Protein AF-A0A382HUQ3-F1 (afdb_monomer)

InterPro domains:
  IPR059177 GH29D-like, beta-sandwich domain [PF13290] (344-407)

Secondary structure (DSSP, 8-state):
-B--SSS-EE-TT-EEES-TT-TTSEEPPS-EEPTT-B--EEEBS--B--------PPPP--TTEEEEEESS-GGGEEE-TT-BEEEEE-TTS-EEE---GGGPPEEEE-TTT--EEEEEESSS--EEEEEEEEEEEEEEEEEE-TT--SS-B-SEE-SS--TTPBPGGGBSS-TTTSTTSSTT-EEEETTEE--TTTPBPPSS-EEEEEEEEEEEEEEEESBSTT-TT-B-EEEEEEEEEESS---HHHHHHHHHHHHHHTTTTT--EEESSB--SSSEEEEEE-TTS-EEEEEEE----TT-EEE--TTSSS-EEESS--TTS---SPPBS-B--PPEESS-SEEESS-EEE-EE-SSTTPEEEEESSSPPP-TTSEEP-S-EEE-S-EEEEEEEE-TTSB----EEEEEEES---SS-EEEEE--THHHH-TTTSTT-TT--SGGG----EEEEE-

pLDDT: mean 90.26, std 7.66, range [57.12, 98.81]

Radius of gyration: 26.49 Å; Cα contacts (8 Å, |Δi|>4): 1171; chains: 1; bounding box: 60×66×62 Å

Sequence (459 aa):
MHNRTDAPVNLDGFGLSDDPAEPFKWRLPNVAMAPDEHLLVFASGKDRHMLRKPSTTPPPSIPGLRLWLDAADRDSLTVDAEGRVSRWQSATGVTAAQTDTARQPLRASDPLSGLPVLRFDGLDDWLSFQLLNDVRTVFVVAREGANATRSFRAVLGEAGTADFTRGGDRILYYHPHSGFAGEDSVVRINGSPVNPTAARWPGSLCLVTSVAARRLQASLIGSDRFVPDRNWHGDVAEVLVYNRRLSDAEIDSVEAWLKAKWVLPAAALHANFKLGDGDNSMTLTEPLGQRISTLSLPPCPPDATIGVPPDAPGQALFARPTPGAANVAKPHNGWAGEPRLAKPSGVYGRPVDLQITPPDSLSEVRYTLDGSVPGPEARRYTGPLRLAKPTVVRVRAFRDSHLPGPVVTASYLIGDPGHFPVVSISTAPGNLFDSDLGIYTADNTGREWERPAYFEGFE

Mean predicted aligned error: 10.33 Å

Nearest PDB structures (foldseek):
  3pe9-assembly4_D  TM=6.005E-01  e=7.554E-02  Acetivibrio thermocellus
  8ayr-assembly2_B  TM=3.306E-01  e=1.257E-03  Akkermansia muciniphila
  7wmp-assembly1_B  TM=4.514E-01  e=1.844E-01  Helicobacter phage KHP30
  9flx-assembly1_B  TM=2.160E-01  e=2.379E-02  Aureispira sp. CCB-QB1
  9fly-assembly1_A  TM=1.846E-01  e=2.033E-02  Aureispira sp. CCB-QB1

Foldseek 3Di:
DWAQDQAKDWQALKAKDLDPVCRRLDGAHGDIAHHGFDADEAQDQPFARDAAEADPDDADDDPFWDFKFAQLPVVQFDADPQQFTQWGATPNRKIWGDDDSVQTWGWDAQLRHRGIWTFGALFRHKTWIDKDFQWFKKKWFWAAAPLQAQDKAAQWEDQPAQQGIAHGPQARHDPPGHQQQDPPKFWDKLNHTDRRGPDGGHNATIMIIIGGPGTDMTTMGQGYNSDGSHGGGTITGIMITGSDGDDPVSVVSNSVNVCSRVVPPRRGHYRSHHDDQAQTWIWMADSVRHTDDIDTDGHDPPQKDWDDAPPDPDIFIANHDDRRHHPPGQGAPEEFEDKDWPDAAAEEQAKDFIDIHGPDPQKWKFKDFQLEADDPPGHTDDGTDTGGAWTKIWMWIDHPRHHIYDIDIGTYHYRDPDPDKDKDKGHHVCCAPPPPLHPPDDPQDDPSNDGDIDIDIYD

Solvent-accessible surface area (backbone atoms only — not comparable to full-atom values): 24549 Å² total; per-residue (Å²): 91,71,36,90,45,95,51,70,45,70,35,52,60,19,12,41,22,61,44,88,91,41,48,57,72,29,66,44,50,83,44,77,36,46,49,70,32,52,47,65,70,39,58,67,47,69,59,33,71,54,72,56,69,54,48,85,74,79,78,77,95,64,92,52,67,60,43,37,40,47,38,64,47,65,86,32,48,44,63,51,96,88,31,36,36,38,33,44,41,21,88,66,73,49,48,31,36,32,87,54,78,92,25,28,28,32,61,45,62,39,63,80,57,65,42,36,23,38,34,24,82,23,64,64,19,37,29,40,37,76,78,39,73,42,38,16,25,38,39,38,31,34,22,40,36,90,70,44,63,50,53,41,21,7,63,51,13,17,73,89,54,52,44,47,25,20,18,54,80,46,16,49,21,23,70,86,64,12,51,49,47,50,93,75,29,47,36,23,53,70,80,44,79,52,57,34,68,72,39,57,61,49,67,51,65,38,40,41,38,41,30,33,70,57,71,37,63,39,28,28,35,19,21,33,42,80,42,85,64,11,19,23,25,26,37,43,32,33,39,38,32,21,53,43,77,70,51,71,71,57,47,52,50,50,50,52,46,52,28,37,38,60,25,49,67,76,45,58,31,21,35,61,46,63,79,74,94,48,76,36,50,39,34,39,19,43,66,91,68,50,75,76,46,71,49,78,40,62,76,66,64,88,80,47,36,80,46,53,41,85,92,48,94,58,76,34,36,27,77,61,83,48,71,54,53,77,48,78,68,75,67,18,86,50,60,28,49,58,51,42,63,76,57,80,59,46,81,30,82,55,66,44,74,43,43,72,44,54,59,48,96,77,39,49,40,22,32,32,65,69,33,38,80,48,52,96,85,34,52,70,66,86,67,65,45,77,39,72,47,66,38,38,42,24,36,24,18,38,29,88,63,30,41,65,23,56,76,47,73,38,49,37,41,37,45,82,81,82,92,62,73,44,76,49,77,42,33,40,51,53,63,48,72,30,84,83,67,9,73,82,36,93,80,77,58,69,81,65,55,68,69,83,66,49,78,48,78,46,124

Structure (mmCIF, N/CA/C/O backbone):
data_AF-A0A382HUQ3-F1
#
_entry.id   AF-A0A382HUQ3-F1
#
loop_
_atom_site.group_PDB
_atom_site.id
_atom_site.type_symbol
_atom_site.label_atom_id
_atom_site.label_alt_id
_atom_site.label_comp_id
_atom_site.label_asym_id
_atom_site.label_entity_id
_atom_site.label_seq_id
_atom_site.pdbx_PDB_ins_code
_atom_site.Cartn_x
_atom_site.Cartn_y
_atom_site.Cartn_z
_atom_site.occupancy
_atom_site.B_iso_or_equiv
_atom_site.auth_seq_id
_atom_site.auth_comp_id
_atom_site.auth_asym_id
_atom_site.auth_atom_id
_atom_site.pdbx_PDB_model_num
ATOM 1 N N . MET A 1 1 ? -3.746 16.079 -9.591 1.00 87.06 1 MET A N 1
ATOM 2 C CA . MET A 1 1 ? -3.905 17.532 -9.831 1.00 87.06 1 MET A CA 1
ATOM 3 C C . MET A 1 1 ? -3.297 18.285 -8.658 1.00 87.06 1 MET A C 1
ATOM 5 O O . MET A 1 1 ? -3.317 17.741 -7.563 1.00 87.06 1 MET A O 1
ATOM 9 N N . HIS A 1 2 ? -2.743 19.477 -8.876 1.00 89.44 2 HIS A N 1
ATOM 10 C CA . HIS A 1 2 ? -2.070 20.279 -7.846 1.00 89.44 2 HIS A CA 1
ATOM 11 C C . HIS A 1 2 ? -2.480 21.747 -8.006 1.00 89.44 2 HIS A C 1
ATOM 13 O O . HIS A 1 2 ? -2.392 22.274 -9.118 1.00 89.44 2 HIS A O 1
ATOM 19 N N . ASN A 1 3 ? -2.933 22.388 -6.928 1.00 91.56 3 ASN A N 1
ATOM 20 C CA . ASN A 1 3 ? -3.183 23.826 -6.913 1.00 91.56 3 ASN A CA 1
ATOM 21 C C . ASN A 1 3 ? -1.875 24.577 -6.620 1.00 91.56 3 ASN A C 1
ATOM 23 O O . ASN A 1 3 ? -1.476 24.677 -5.471 1.00 91.56 3 ASN A O 1
ATOM 27 N N . ARG A 1 4 ? -1.223 25.116 -7.656 1.00 87.44 4 ARG A N 1
ATOM 28 C CA . ARG A 1 4 ? 0.049 25.863 -7.534 1.00 87.44 4 ARG A CA 1
ATOM 29 C C . ARG A 1 4 ? -0.127 27.346 -7.185 1.00 87.44 4 ARG A C 1
ATOM 31 O O . ARG A 1 4 ? 0.840 28.099 -7.263 1.00 87.44 4 ARG A O 1
ATOM 38 N N . THR A 1 5 ? -1.356 27.790 -6.942 1.00 89.06 5 THR A N 1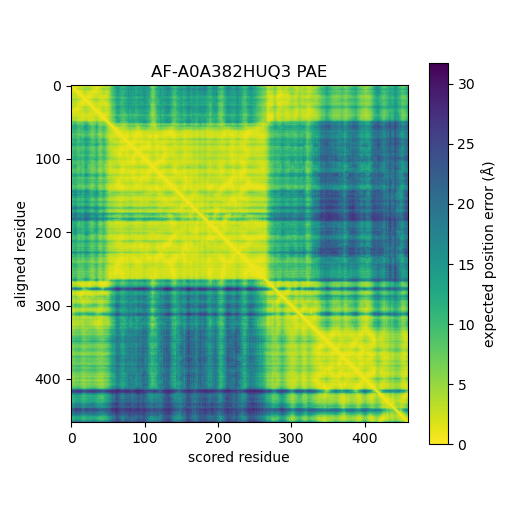
ATOM 39 C CA . THR A 1 5 ? -1.639 29.189 -6.604 1.00 89.06 5 THR A CA 1
ATOM 40 C C . THR A 1 5 ? -1.575 29.390 -5.094 1.00 89.06 5 THR A C 1
ATOM 42 O O . THR A 1 5 ? -1.699 28.438 -4.328 1.00 89.06 5 THR A O 1
ATOM 45 N N . ASP A 1 6 ? -1.415 30.637 -4.667 1.00 92.56 6 ASP A N 1
ATOM 46 C CA . ASP A 1 6 ? -1.466 31.058 -3.264 1.00 92.56 6 ASP A CA 1
ATOM 47 C C . ASP A 1 6 ? -2.905 31.240 -2.743 1.00 92.56 6 ASP A C 1
ATOM 49 O O . ASP A 1 6 ? -3.111 31.603 -1.583 1.00 92.56 6 ASP A O 1
ATOM 53 N N . ALA A 1 7 ? -3.911 30.945 -3.576 1.00 94.50 7 ALA A N 1
ATOM 54 C CA . ALA A 1 7 ? -5.326 31.062 -3.253 1.00 94.50 7 ALA A CA 1
ATOM 55 C C . ALA A 1 7 ? -6.075 29.722 -3.413 1.00 94.50 7 ALA A C 1
ATOM 57 O O . ALA A 1 7 ? -5.675 28.851 -4.188 1.00 94.50 7 ALA A O 1
ATOM 58 N N . PRO A 1 8 ? -7.193 29.515 -2.695 1.00 93.06 8 PRO A N 1
ATOM 59 C CA . PRO A 1 8 ? -8.055 28.369 -2.947 1.00 93.06 8 PRO A CA 1
ATOM 60 C C . PRO A 1 8 ? -8.665 28.401 -4.357 1.00 93.06 8 PRO A C 1
ATOM 62 O O . PRO A 1 8 ? -9.152 29.441 -4.800 1.00 93.06 8 PRO A O 1
ATOM 65 N N . VAL A 1 9 ? -8.717 27.250 -5.031 1.00 92.75 9 VAL A N 1
ATOM 66 C CA . VAL A 1 9 ? -9.351 27.081 -6.350 1.00 92.75 9 VAL A CA 1
ATOM 67 C C . VAL A 1 9 ? -10.532 26.122 -6.230 1.00 92.75 9 VAL A C 1
ATOM 69 O O . VAL A 1 9 ? -10.380 25.011 -5.724 1.00 92.75 9 VAL A O 1
ATOM 72 N N . ASN A 1 10 ? -11.711 26.532 -6.705 1.00 92.25 10 ASN A N 1
ATOM 73 C CA . ASN A 1 10 ? -12.862 25.637 -6.834 1.00 92.25 10 ASN A CA 1
ATOM 74 C C . ASN A 1 10 ? -12.861 24.980 -8.219 1.00 92.25 10 ASN A C 1
ATOM 76 O O . ASN A 1 10 ? -12.815 25.680 -9.227 1.00 92.25 10 ASN A O 1
ATOM 80 N N . LEU A 1 11 ? -12.930 23.650 -8.255 1.00 92.19 11 LEU A N 1
ATOM 81 C CA . LEU A 1 11 ? -12.940 22.858 -9.484 1.00 92.19 11 LEU A CA 1
ATOM 82 C C . LEU A 1 11 ? -14.336 22.644 -10.086 1.00 92.19 11 LEU A C 1
ATOM 84 O O . LEU A 1 11 ? -14.462 21.906 -11.064 1.00 92.19 11 LEU A O 1
ATOM 88 N N . ASP A 1 12 ? -15.383 23.254 -9.526 1.00 90.94 12 ASP A N 1
ATOM 89 C CA . ASP A 1 12 ? -16.736 23.135 -10.069 1.00 90.94 12 ASP A CA 1
ATOM 90 C C . ASP A 1 12 ? -16.787 23.519 -11.558 1.00 90.94 12 ASP A C 1
ATOM 92 O O . ASP A 1 12 ? -16.311 24.575 -11.978 1.00 90.94 12 ASP A O 1
ATOM 96 N N . GLY A 1 13 ? -17.337 22.620 -12.375 1.00 87.00 13 GLY A N 1
ATOM 97 C CA . GLY A 1 13 ? -17.455 22.793 -13.823 1.00 87.00 13 GLY A CA 1
ATOM 98 C C . GLY A 1 13 ? -16.182 22.537 -14.641 1.00 87.00 13 GLY A C 1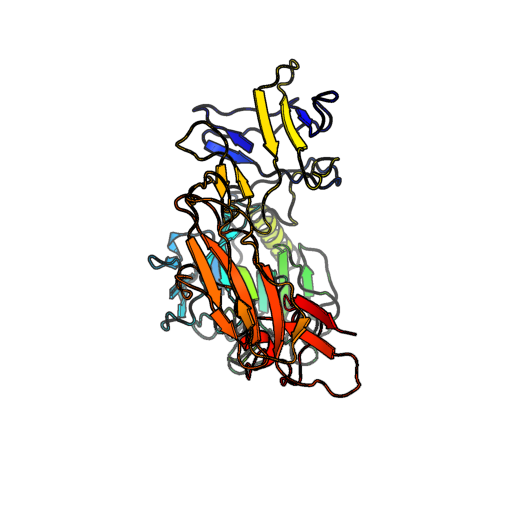
ATOM 99 O O . GLY A 1 13 ? -16.279 22.531 -15.872 1.00 87.00 13 GLY A O 1
ATOM 100 N N . PHE A 1 14 ? -15.024 22.287 -14.016 1.00 95.25 14 PHE A N 1
ATOM 101 C CA . PHE A 1 14 ? -13.795 21.929 -14.734 1.00 95.25 14 PHE A CA 1
ATOM 102 C C . PHE A 1 14 ? -13.961 20.575 -15.444 1.00 95.25 14 PHE A C 1
ATOM 104 O O . PHE A 1 14 ? -14.666 19.681 -14.969 1.00 95.25 14 PHE A O 1
ATOM 111 N N . GLY A 1 15 ? -13.299 20.411 -16.588 1.00 95.12 15 GLY A N 1
ATOM 112 C CA . GLY A 1 15 ? -13.282 19.184 -17.384 1.00 95.12 15 GLY A CA 1
ATOM 113 C C . GLY A 1 15 ? -11.925 18.489 -17.347 1.00 95.12 15 GLY A C 1
ATOM 114 O O . GLY A 1 15 ? -10.893 19.141 -17.481 1.00 95.12 15 GLY A O 1
ATOM 115 N N . LEU A 1 16 ? -11.926 17.166 -17.202 1.00 95.44 16 LEU A N 1
ATOM 116 C CA . LEU A 1 16 ? -10.771 16.296 -17.395 1.00 95.44 16 LEU A CA 1
ATOM 117 C C . LEU A 1 16 ? -11.047 15.374 -18.586 1.00 95.44 16 LEU A C 1
ATOM 119 O O . LEU A 1 16 ? -12.115 14.762 -18.663 1.00 95.44 16 LEU A O 1
ATOM 123 N N . SER A 1 17 ? -10.093 15.267 -19.507 1.00 94.25 17 SER A N 1
ATOM 124 C CA . SER A 1 17 ? -10.243 14.418 -20.689 1.00 94.25 17 SER A CA 1
ATOM 125 C C . SER A 1 17 ? -8.913 13.874 -21.189 1.00 94.25 17 SER A C 1
ATOM 127 O O . SER A 1 17 ? -7.889 14.556 -21.131 1.00 94.25 17 SER A O 1
ATOM 129 N N . ASP A 1 18 ? -8.952 12.652 -21.704 1.00 92.56 18 ASP A N 1
ATOM 130 C CA . ASP A 1 18 ? -7.899 12.038 -22.507 1.00 92.56 18 ASP A CA 1
ATOM 131 C C . ASP A 1 18 ? -8.040 12.334 -24.013 1.00 92.56 18 ASP A C 1
ATOM 133 O O . ASP A 1 18 ? -7.089 12.117 -24.768 1.00 92.56 18 ASP A O 1
ATOM 137 N N . ASP A 1 19 ? -9.180 12.889 -24.437 1.00 91.00 19 ASP A N 1
ATOM 138 C CA . ASP A 1 19 ? -9.499 13.251 -25.818 1.00 91.00 19 ASP A CA 1
ATOM 139 C C . ASP A 1 19 ? -9.614 14.784 -25.980 1.00 91.00 19 ASP A C 1
ATOM 141 O O . ASP A 1 19 ? -10.522 15.408 -25.412 1.00 91.00 19 ASP A O 1
ATOM 145 N N . PRO A 1 20 ? -8.735 15.432 -26.770 1.00 86.00 20 PRO A N 1
ATOM 146 C CA . PRO A 1 20 ? -8.796 16.874 -26.994 1.00 86.00 20 PRO A CA 1
ATOM 147 C C . PRO A 1 20 ? -10.067 17.340 -27.728 1.00 86.00 20 PRO A C 1
ATOM 149 O O . PRO A 1 20 ? -10.394 18.529 -27.635 1.00 86.00 20 PRO A O 1
ATOM 152 N N . ALA A 1 21 ? -10.771 16.460 -28.449 1.00 90.69 21 ALA A N 1
ATOM 153 C CA . ALA A 1 21 ? -12.049 16.770 -29.090 1.00 90.69 21 ALA A CA 1
ATOM 154 C C . ALA A 1 21 ? -13.215 16.820 -28.085 1.00 90.69 21 ALA A C 1
ATOM 156 O O . ALA A 1 21 ? -14.199 17.520 -28.322 1.00 90.69 21 ALA A O 1
ATOM 157 N N . GLU A 1 22 ? -13.077 16.157 -26.933 1.00 93.00 22 GLU A N 1
ATOM 158 C CA . GLU A 1 22 ? -14.077 16.109 -25.863 1.00 93.00 22 GLU A CA 1
ATOM 159 C C . GLU A 1 22 ? -13.523 16.714 -24.556 1.00 93.00 22 GLU A C 1
ATOM 161 O O . GLU A 1 22 ? -13.290 16.001 -23.581 1.00 93.00 22 GLU A O 1
ATOM 166 N N . PRO A 1 23 ? -13.309 18.041 -24.463 1.00 91.88 23 PRO A N 1
ATOM 167 C CA . PRO A 1 23 ? -12.587 18.664 -23.342 1.00 91.88 23 PRO A CA 1
ATOM 168 C C . PRO A 1 23 ? -13.262 18.534 -21.961 1.00 91.88 23 PRO A C 1
ATOM 170 O O . PRO A 1 23 ? -12.624 18.807 -20.944 1.00 91.88 23 PRO A O 1
ATOM 173 N N . PHE A 1 24 ? -14.532 18.113 -21.916 1.00 94.06 24 PHE A N 1
ATOM 174 C CA . PHE A 1 24 ? -15.326 17.896 -20.698 1.00 94.06 24 PHE A CA 1
ATOM 175 C C . PHE A 1 24 ? -15.819 16.448 -20.554 1.00 94.06 24 PHE A C 1
ATOM 177 O O . PHE A 1 24 ? -16.857 16.219 -19.930 1.00 94.06 24 PHE A O 1
ATOM 184 N N . LYS A 1 25 ? -15.100 15.476 -21.135 1.00 94.44 25 LYS A N 1
ATOM 185 C CA . LYS A 1 25 ? -15.445 14.042 -21.095 1.00 94.44 25 LYS A CA 1
ATOM 186 C C . LYS A 1 25 ? -15.769 13.540 -19.687 1.00 94.44 25 LYS A C 1
ATOM 188 O O . LYS A 1 25 ? -16.714 12.773 -19.500 1.00 94.44 25 LYS A O 1
ATOM 193 N N . TRP A 1 26 ? -15.037 14.034 -18.690 1.00 96.12 26 TRP A N 1
ATOM 194 C CA . TRP A 1 26 ? -15.389 13.894 -17.285 1.00 96.12 26 TRP A CA 1
ATOM 195 C C . TRP A 1 26 ? -15.378 15.257 -16.592 1.00 96.12 26 TRP A C 1
ATOM 197 O O . TRP A 1 26 ? -14.373 15.964 -16.626 1.00 96.12 26 TRP A O 1
ATOM 207 N N . ARG A 1 27 ? -16.491 15.646 -15.963 1.00 94.56 27 ARG A N 1
ATOM 208 C CA . ARG A 1 27 ? -16.572 16.896 -15.193 1.00 94.56 27 ARG A CA 1
ATOM 209 C C . ARG A 1 27 ? -16.187 16.645 -13.745 1.00 94.56 27 ARG A C 1
ATOM 211 O O . ARG A 1 27 ? -16.659 15.685 -13.144 1.00 94.56 27 ARG A O 1
ATOM 218 N N . LEU A 1 28 ? -15.345 17.513 -13.200 1.00 93.12 28 LEU A N 1
ATOM 219 C CA . LEU A 1 28 ? -14.962 17.457 -11.798 1.00 93.12 28 LEU A CA 1
ATOM 220 C C . LEU A 1 28 ? -16.141 17.886 -10.906 1.00 93.12 28 LEU A C 1
ATOM 222 O O . LEU A 1 28 ? -16.895 18.789 -11.278 1.00 93.12 28 LEU A O 1
ATOM 226 N N . PRO A 1 29 ? -16.313 17.254 -9.732 1.00 90.31 29 PRO A N 1
ATOM 227 C CA . PRO A 1 29 ? -17.294 17.696 -8.750 1.00 90.31 29 PRO A CA 1
ATOM 228 C C . PRO A 1 29 ? -16.869 19.022 -8.108 1.00 90.31 29 PRO A C 1
ATOM 230 O O . PRO A 1 29 ? -15.696 19.395 -8.141 1.00 90.31 29 PRO A O 1
ATOM 233 N N . ASN A 1 30 ? -17.818 19.694 -7.453 1.00 89.38 30 ASN A N 1
ATOM 234 C CA . ASN A 1 30 ? -17.561 20.895 -6.657 1.00 89.38 30 ASN A CA 1
ATOM 235 C C . ASN A 1 30 ? -16.617 20.573 -5.483 1.00 89.38 30 ASN A C 1
ATOM 237 O O . ASN A 1 30 ? -17.040 20.086 -4.430 1.00 89.38 30 ASN A O 1
ATOM 241 N N . VAL A 1 31 ? -15.323 20.803 -5.700 1.00 88.12 31 VAL A N 1
ATOM 242 C CA . VAL A 1 31 ? -14.238 20.552 -4.751 1.00 88.12 31 VAL A CA 1
ATOM 243 C C . VAL A 1 31 ? -13.348 21.783 -4.719 1.00 88.12 31 VAL A C 1
ATOM 245 O O . VAL A 1 31 ? -12.758 22.163 -5.729 1.00 88.12 31 VAL A O 1
ATOM 248 N N . ALA A 1 32 ? -13.215 22.373 -3.533 1.00 89.75 32 ALA A N 1
ATOM 249 C CA . ALA A 1 32 ? -12.228 23.407 -3.273 1.00 89.75 32 ALA A CA 1
ATOM 250 C C . ALA A 1 32 ? -10.879 22.773 -2.905 1.00 89.75 32 ALA A C 1
ATOM 252 O O . ALA A 1 32 ? -10.799 21.921 -2.008 1.00 89.75 32 ALA A O 1
ATOM 253 N N . MET A 1 33 ? -9.835 23.211 -3.602 1.00 90.50 33 MET A N 1
ATOM 254 C CA . MET A 1 33 ? -8.441 22.907 -3.311 1.00 90.50 33 MET A CA 1
ATOM 255 C C . MET A 1 33 ? -7.791 24.120 -2.651 1.00 90.50 33 MET A C 1
ATOM 257 O O . MET A 1 33 ? -7.785 25.200 -3.238 1.00 90.50 33 MET A O 1
ATOM 261 N N . ALA A 1 34 ? -7.239 23.959 -1.453 1.00 91.94 34 ALA A N 1
ATOM 262 C CA . ALA A 1 34 ? -6.406 24.966 -0.804 1.00 91.94 34 ALA A CA 1
ATOM 263 C C . ALA A 1 34 ? -5.105 25.213 -1.604 1.00 91.94 34 ALA A C 1
ATOM 265 O O . ALA A 1 34 ? -4.774 24.409 -2.485 1.00 91.94 34 ALA A O 1
ATOM 266 N N . PRO A 1 35 ? -4.373 26.310 -1.336 1.00 92.38 35 PRO A N 1
ATOM 267 C CA . PRO A 1 35 ? -3.020 26.506 -1.863 1.00 92.38 35 PRO A CA 1
ATOM 268 C C . PRO A 1 35 ? -2.138 25.278 -1.605 1.00 92.38 35 PRO A C 1
ATOM 270 O O . PRO A 1 35 ? -2.228 24.675 -0.534 1.00 92.38 35 PRO A O 1
ATOM 273 N N . ASP A 1 36 ? -1.346 24.879 -2.599 1.00 88.88 36 ASP A N 1
ATOM 274 C CA . ASP A 1 36 ? -0.459 23.702 -2.601 1.00 88.88 36 ASP A CA 1
ATOM 275 C C . ASP A 1 36 ? -1.149 22.332 -2.378 1.00 88.88 36 ASP A C 1
ATOM 277 O O . ASP A 1 36 ? -0.500 21.280 -2.284 1.00 88.88 36 ASP A O 1
ATOM 281 N N . GLU A 1 37 ? -2.487 22.288 -2.333 1.00 89.19 37 GLU A N 1
ATOM 282 C CA . GLU A 1 37 ? -3.227 21.038 -2.150 1.00 89.19 37 GLU A CA 1
ATOM 283 C C . GLU A 1 37 ? -3.121 20.148 -3.397 1.00 89.19 37 GLU A C 1
ATOM 285 O O . GLU A 1 37 ? -3.115 20.609 -4.544 1.00 89.19 37 GLU A O 1
ATOM 290 N N . HIS A 1 38 ? -3.072 18.835 -3.172 1.00 88.25 38 HIS A N 1
ATOM 291 C CA . HIS A 1 38 ? -3.062 17.821 -4.218 1.00 88.25 38 HIS A CA 1
ATOM 292 C C . HIS A 1 38 ? -4.384 17.045 -4.223 1.00 88.25 38 HIS A C 1
ATOM 294 O O . HIS A 1 38 ? -4.875 16.618 -3.184 1.00 88.25 38 HIS A O 1
ATOM 300 N N . LEU A 1 39 ? -4.938 16.811 -5.415 1.00 88.12 39 LEU A N 1
ATOM 301 C CA . LEU A 1 39 ? -6.142 16.006 -5.626 1.00 88.12 39 LEU A CA 1
ATOM 302 C C . LEU A 1 39 ? -5.822 14.783 -6.491 1.00 88.12 39 LEU A C 1
ATOM 304 O O . LEU A 1 39 ? -5.306 14.916 -7.609 1.00 88.12 39 LEU A O 1
ATOM 308 N N . LEU A 1 40 ? -6.152 13.592 -5.986 1.00 88.44 40 LEU A N 1
ATOM 309 C CA . LEU A 1 40 ? -5.998 12.324 -6.696 1.00 88.44 40 LEU A CA 1
ATOM 310 C C . LEU A 1 40 ? -7.279 11.969 -7.466 1.00 88.44 40 LEU A C 1
ATOM 312 O O . LEU A 1 40 ? -8.365 11.912 -6.891 1.00 88.44 40 LEU A O 1
ATOM 316 N N . VAL A 1 41 ? -7.135 11.691 -8.763 1.00 91.00 41 VAL A N 1
ATOM 317 C CA . VAL A 1 41 ? -8.216 11.235 -9.648 1.00 91.00 41 VAL A CA 1
ATOM 318 C C . VAL A 1 41 ? -7.740 9.990 -10.390 1.00 91.00 41 VAL A C 1
ATOM 320 O O . VAL A 1 41 ? -6.668 9.995 -10.991 1.00 91.00 41 VAL A O 1
ATOM 323 N N . PHE A 1 42 ? -8.535 8.924 -10.361 1.00 90.75 42 PHE A N 1
ATOM 324 C CA . PHE A 1 42 ? -8.238 7.672 -11.052 1.00 90.75 42 PHE A CA 1
ATOM 325 C C . PHE A 1 42 ? -8.922 7.620 -12.423 1.00 90.75 42 PHE A C 1
ATOM 327 O O . PHE A 1 42 ? -10.139 7.447 -12.503 1.00 90.75 42 PHE A O 1
ATOM 334 N N . ALA A 1 43 ? -8.157 7.660 -13.512 1.00 91.94 43 ALA A N 1
ATOM 335 C CA . ALA A 1 43 ? -8.665 7.376 -14.857 1.00 91.94 43 ALA A CA 1
ATOM 336 C C . ALA A 1 43 ? -8.891 5.864 -15.037 1.00 91.94 43 ALA A C 1
ATOM 338 O O . ALA A 1 43 ? -8.035 5.130 -15.523 1.00 91.94 43 ALA A O 1
ATOM 339 N N . SER A 1 44 ? -10.028 5.375 -14.540 1.00 91.00 44 SER A N 1
ATOM 340 C CA . SER A 1 44 ? -10.298 3.936 -14.378 1.00 91.00 44 SER A CA 1
ATOM 341 C C . SER A 1 44 ? -11.567 3.434 -15.066 1.00 91.00 44 SER A C 1
ATOM 343 O O . SER A 1 44 ? -11.817 2.227 -15.055 1.00 91.00 44 SER A O 1
ATOM 345 N N . GLY A 1 45 ? -12.381 4.330 -15.623 1.00 91.50 45 GLY A N 1
ATOM 346 C CA . GLY A 1 45 ? -13.673 3.996 -16.222 1.00 91.50 45 GLY A CA 1
ATOM 347 C C . GLY A 1 45 ? -14.825 3.778 -15.234 1.00 91.50 45 GLY A C 1
ATOM 348 O O . GLY A 1 45 ? -15.856 3.255 -15.637 1.00 91.50 45 GLY A O 1
ATOM 349 N N . LYS A 1 46 ? -14.670 4.106 -13.940 1.00 89.44 46 LYS A N 1
ATOM 350 C CA . LYS A 1 46 ? -15.683 3.804 -12.901 1.00 89.44 46 LYS A CA 1
ATOM 351 C C . LYS A 1 46 ? -16.691 4.926 -12.629 1.00 89.44 46 LYS A C 1
ATOM 353 O O . LYS A 1 46 ? -17.647 4.667 -11.908 1.00 89.44 46 LYS A O 1
ATOM 358 N N . ASP A 1 47 ? -16.439 6.135 -13.131 1.00 92.81 47 ASP A N 1
ATOM 359 C CA . ASP A 1 47 ? -17.309 7.317 -12.999 1.00 92.81 47 ASP A CA 1
ATOM 360 C C . ASP A 1 47 ? -17.793 7.617 -11.560 1.00 92.81 47 ASP A C 1
ATOM 362 O O . ASP A 1 47 ? -18.979 7.571 -11.236 1.00 92.81 47 ASP A O 1
ATOM 366 N N . ARG A 1 48 ? -16.852 7.891 -10.648 1.00 89.62 48 ARG A N 1
ATOM 367 C CA . ARG A 1 48 ? -17.140 8.226 -9.243 1.00 89.62 48 ARG A CA 1
ATOM 368 C C . ARG A 1 48 ? -16.786 9.676 -8.947 1.00 89.62 48 ARG A C 1
ATOM 370 O O . ARG A 1 48 ? -15.634 10.073 -9.096 1.00 89.62 48 ARG A O 1
ATOM 377 N N . HIS A 1 49 ? -17.769 10.408 -8.429 1.00 87.19 49 HIS A N 1
ATOM 378 C CA . HIS A 1 49 ? -17.687 11.844 -8.121 1.00 87.19 49 HIS A CA 1
ATOM 379 C C . HIS A 1 49 ? -17.613 12.154 -6.624 1.00 87.19 49 HIS A C 1
ATOM 381 O O . HIS A 1 49 ? -17.482 13.307 -6.229 1.00 87.19 49 HIS A O 1
ATOM 387 N N . MET A 1 50 ? -17.711 11.138 -5.763 1.00 80.06 50 MET A N 1
ATOM 388 C CA . MET A 1 50 ? -17.632 11.354 -4.321 1.00 80.06 50 MET A CA 1
ATOM 389 C C . MET A 1 50 ? -16.180 11.395 -3.857 1.00 80.06 50 MET A C 1
ATOM 391 O O . MET A 1 50 ? -15.470 10.391 -3.926 1.00 80.06 50 MET A O 1
ATOM 395 N N . LEU A 1 51 ? -15.788 12.542 -3.311 1.00 78.38 51 LEU A N 1
ATOM 396 C CA . LEU A 1 51 ? -14.577 12.711 -2.523 1.00 78.38 51 LEU A CA 1
ATOM 397 C C . LEU A 1 51 ? -14.979 12.921 -1.063 1.00 78.38 51 LEU A C 1
ATOM 399 O O . LEU A 1 51 ? -15.860 13.726 -0.762 1.00 78.38 51 LEU A O 1
ATOM 403 N N . ARG A 1 52 ? -14.328 12.209 -0.149 1.00 78.94 52 ARG A N 1
ATOM 404 C CA . ARG A 1 52 ? -14.427 12.473 1.289 1.00 78.94 52 ARG A CA 1
ATOM 405 C C . ARG A 1 52 ? -13.058 12.960 1.766 1.00 78.94 52 ARG A C 1
ATOM 407 O O . ARG A 1 52 ? -12.042 12.451 1.303 1.00 78.94 52 ARG A O 1
ATOM 414 N N . LYS A 1 53 ? -13.034 13.944 2.665 1.00 78.31 53 LYS A N 1
ATOM 415 C CA . LYS A 1 53 ? -11.809 14.405 3.338 1.00 78.31 53 LYS A CA 1
ATOM 416 C C . LYS A 1 53 ? -11.816 13.928 4.798 1.00 78.31 53 LYS A C 1
ATOM 418 O O . LYS A 1 53 ? -12.908 13.722 5.336 1.00 78.31 53 LYS A O 1
ATOM 423 N N . PRO A 1 54 ? -10.642 13.749 5.431 1.00 85.00 54 PRO A N 1
ATOM 424 C CA . PRO A 1 54 ? -10.553 13.443 6.856 1.00 85.00 54 PRO A CA 1
ATOM 425 C C . PRO A 1 54 ? -11.327 14.450 7.712 1.00 85.00 54 PRO A C 1
ATOM 427 O O . PRO A 1 54 ? -11.175 15.660 7.543 1.00 85.00 54 PRO A O 1
ATOM 430 N N . SER A 1 55 ? -12.145 13.957 8.641 1.00 87.50 55 SER A N 1
ATOM 431 C CA . SER A 1 55 ? -12.797 14.801 9.647 1.00 87.50 55 SER A CA 1
ATOM 432 C C . SER A 1 55 ? -11.863 15.103 10.822 1.00 87.50 55 SER A C 1
ATOM 434 O O . SER A 1 55 ? -11.105 14.237 11.254 1.00 87.50 55 SER A O 1
ATOM 436 N N . THR A 1 56 ? -11.975 16.310 11.383 1.00 83.56 56 THR A N 1
ATOM 437 C CA . THR A 1 56 ? -11.272 16.752 12.602 1.00 83.56 56 THR A CA 1
ATOM 438 C C . THR A 1 56 ? -12.136 16.663 13.864 1.00 83.56 56 THR A C 1
ATOM 440 O O . THR A 1 56 ? -11.746 17.161 14.919 1.00 83.56 56 THR A O 1
ATOM 443 N N . THR A 1 57 ? -13.324 16.051 13.784 1.00 87.50 57 THR A N 1
ATOM 444 C CA . THR A 1 57 ? -14.192 15.853 14.955 1.00 87.50 57 THR A CA 1
ATOM 445 C C . THR A 1 57 ? -13.443 15.076 16.050 1.00 87.50 57 THR A C 1
ATOM 447 O O . THR A 1 57 ? -12.821 14.055 15.742 1.00 87.50 57 THR A O 1
ATOM 450 N N . PRO A 1 58 ? -13.496 15.520 17.322 1.00 88.88 58 PRO A N 1
ATOM 451 C CA . PRO A 1 58 ? -12.848 14.804 18.416 1.00 88.88 58 PRO A CA 1
ATOM 452 C C . PRO A 1 58 ? -13.467 13.410 18.629 1.00 88.88 58 PRO A C 1
ATOM 454 O O . PRO A 1 58 ? -14.644 13.207 18.311 1.00 88.88 58 PRO A O 1
ATOM 457 N N . PRO A 1 59 ? -12.701 12.450 19.180 1.00 92.50 59 PRO A N 1
ATOM 458 C CA . PRO A 1 59 ? -13.205 11.115 19.489 1.00 92.50 59 PRO A CA 1
ATOM 459 C C . PRO A 1 59 ? -14.304 11.148 20.561 1.00 92.50 59 PRO A C 1
ATOM 461 O O . PRO A 1 59 ? -14.289 12.015 21.442 1.00 92.50 59 PRO A O 1
ATOM 464 N N . PRO A 1 60 ? -15.234 10.177 20.554 1.00 93.56 60 PRO A N 1
ATOM 465 C CA . PRO A 1 60 ? -16.201 10.027 21.633 1.00 93.56 60 PRO A CA 1
ATOM 466 C C . PRO A 1 60 ? -15.508 9.632 22.949 1.00 93.56 60 PRO A C 1
ATOM 468 O O . PRO A 1 60 ? -14.623 8.775 22.979 1.00 93.56 60 PRO A O 1
ATOM 471 N N . SER A 1 61 ? -15.941 10.227 24.065 1.00 94.81 61 SER A N 1
ATOM 472 C CA . SER A 1 61 ? -15.433 9.888 25.402 1.00 94.81 61 SER A CA 1
ATOM 473 C C . SER A 1 61 ? -16.191 8.691 25.972 1.00 94.81 61 SER A C 1
ATOM 475 O O . SER A 1 61 ? -17.330 8.814 26.422 1.00 94.81 61 SER A O 1
ATOM 477 N N . ILE A 1 62 ? -15.562 7.516 25.926 1.00 97.44 62 ILE A N 1
ATOM 478 C CA . ILE A 1 62 ? -16.162 6.243 26.335 1.00 97.44 62 ILE A CA 1
ATOM 479 C C . ILE A 1 62 ? -15.272 5.589 27.404 1.00 97.44 62 ILE A C 1
ATOM 481 O O . ILE A 1 62 ? -14.092 5.341 27.145 1.00 97.44 62 ILE A O 1
ATOM 485 N N . PRO A 1 63 ? -15.799 5.262 28.601 1.00 97.81 63 PRO A N 1
ATOM 486 C CA . PRO A 1 63 ? -15.014 4.616 29.651 1.00 97.81 63 PRO A CA 1
ATOM 487 C C . PRO A 1 63 ? -14.494 3.230 29.251 1.00 97.81 63 PRO A C 1
ATOM 489 O O . PRO A 1 63 ? -15.181 2.476 28.556 1.00 97.81 63 PRO A O 1
ATOM 492 N N . GLY A 1 64 ? -13.330 2.859 29.791 1.00 97.50 64 GLY A N 1
ATOM 493 C CA . GLY A 1 64 ? -12.736 1.526 29.635 1.00 97.50 64 GLY A CA 1
ATOM 494 C C . GLY A 1 64 ? -11.676 1.405 28.536 1.00 97.50 64 GLY A C 1
ATOM 495 O O . GLY A 1 64 ? -11.242 0.291 28.253 1.00 97.50 64 GLY A O 1
ATOM 496 N N . LEU A 1 65 ? -11.254 2.514 27.922 1.00 98.38 65 LEU A N 1
ATOM 497 C CA . LEU A 1 65 ? -10.159 2.538 26.948 1.00 98.38 65 LEU A CA 1
ATOM 498 C C . LEU A 1 65 ? -8.826 2.159 27.623 1.00 98.38 65 LEU A C 1
ATOM 500 O O . LEU A 1 65 ? -8.458 2.721 28.656 1.00 98.38 65 LEU A O 1
ATOM 504 N N . ARG A 1 66 ? -8.114 1.186 27.052 1.00 98.12 66 ARG A N 1
ATOM 505 C CA . ARG A 1 66 ? -6.833 0.654 27.551 1.00 98.12 66 ARG A CA 1
ATOM 506 C C . ARG A 1 66 ? -5.666 0.942 26.627 1.00 98.12 66 ARG A C 1
ATOM 508 O O . ARG A 1 66 ? -4.567 1.201 27.107 1.00 98.12 66 ARG A O 1
ATOM 515 N N . LEU A 1 67 ? -5.915 0.911 25.325 1.00 98.50 67 LEU A N 1
ATOM 516 C CA . LEU A 1 67 ? -4.936 1.218 24.295 1.00 98.50 67 LEU A CA 1
ATOM 517 C C . LEU A 1 67 ? -5.602 2.093 23.249 1.00 98.50 67 LEU A C 1
ATOM 519 O O . LEU A 1 67 ? -6.727 1.821 22.837 1.00 98.50 67 LEU A O 1
ATOM 523 N N . TRP A 1 68 ? -4.886 3.117 22.829 1.00 98.31 68 TRP A N 1
ATOM 524 C CA . TRP A 1 68 ? -5.221 3.961 21.698 1.00 98.31 68 TRP A CA 1
ATOM 525 C C . TRP A 1 68 ? -3.930 4.380 21.006 1.00 98.31 68 TRP A C 1
ATOM 527 O O . TRP A 1 68 ? -3.229 5.262 21.497 1.00 98.31 68 TRP A O 1
ATOM 537 N N . LEU A 1 69 ? -3.591 3.674 19.934 1.00 98.56 69 LEU A N 1
ATOM 538 C CA . LEU A 1 69 ? -2.436 3.933 19.084 1.00 98.56 69 LEU A CA 1
ATOM 539 C C . LEU A 1 69 ? -2.936 4.613 17.814 1.00 98.56 69 LEU A C 1
ATOM 541 O O . LEU A 1 69 ? -3.718 4.009 17.084 1.00 98.56 69 LEU A O 1
ATOM 545 N N . ASP A 1 70 ? -2.511 5.847 17.565 1.00 97.94 70 ASP A N 1
ATOM 546 C CA . ASP A 1 70 ? -2.942 6.657 16.425 1.00 97.94 70 ASP A CA 1
ATOM 547 C C . ASP A 1 70 ? -1.730 7.093 15.600 1.00 97.94 70 ASP A C 1
ATOM 549 O O . ASP A 1 70 ? -0.891 7.840 16.089 1.00 97.94 70 ASP A O 1
ATOM 553 N N . ALA A 1 71 ? -1.600 6.616 14.362 1.00 97.62 71 ALA A N 1
ATOM 554 C CA . ALA A 1 71 ? -0.462 6.971 13.519 1.00 97.62 71 ALA A CA 1
ATOM 555 C C . ALA A 1 71 ? -0.604 8.395 12.963 1.00 97.62 71 ALA A C 1
ATOM 557 O O . ALA A 1 71 ? 0.390 8.996 12.551 1.00 97.62 71 ALA A O 1
ATOM 558 N N . ALA A 1 72 ? -1.825 8.950 12.959 1.00 96.00 72 ALA A N 1
ATOM 559 C CA . ALA A 1 72 ? -2.071 10.314 12.514 1.00 96.00 72 ALA A CA 1
ATOM 560 C C . ALA A 1 72 ? -1.543 11.360 13.507 1.00 96.00 72 ALA A C 1
ATOM 562 O O . ALA A 1 72 ? -1.158 12.453 13.080 1.00 96.00 72 ALA A O 1
ATOM 563 N N . ASP A 1 73 ? -1.462 11.012 14.794 1.00 95.44 73 ASP A N 1
ATOM 564 C CA . ASP A 1 73 ? -0.760 11.799 15.802 1.00 95.44 73 ASP A CA 1
ATOM 565 C C . ASP A 1 73 ? 0.754 11.625 15.630 1.00 95.44 73 ASP A C 1
ATOM 567 O O . ASP A 1 73 ? 1.356 10.636 16.053 1.00 95.44 73 ASP A O 1
ATOM 571 N N . ARG A 1 74 ? 1.382 12.603 14.974 1.00 90.44 74 ARG A N 1
ATOM 572 C CA . ARG A 1 74 ? 2.817 12.570 14.663 1.00 90.44 74 ARG A CA 1
ATOM 573 C C . ARG A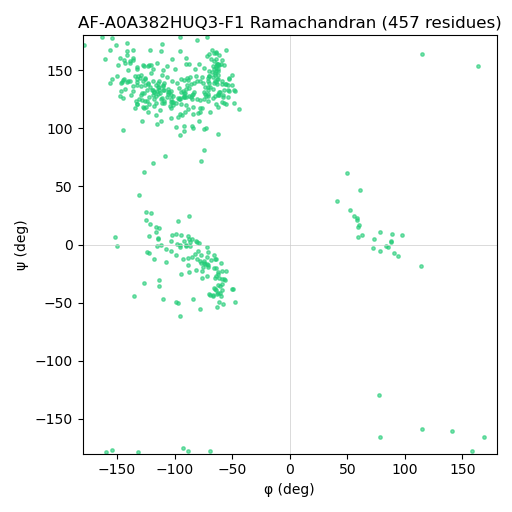 1 74 ? 3.690 12.611 15.912 1.00 90.44 74 ARG A C 1
ATOM 575 O O . ARG A 1 74 ? 4.783 12.052 15.870 1.00 90.44 74 ARG A O 1
ATOM 582 N N . ASP A 1 75 ? 3.212 13.232 16.985 1.00 93.44 75 ASP A N 1
ATOM 583 C CA . ASP A 1 75 ? 3.962 13.369 18.234 1.00 93.44 75 ASP A CA 1
ATOM 584 C C . ASP A 1 75 ? 3.955 12.056 19.033 1.00 93.44 75 ASP A C 1
ATOM 586 O O . ASP A 1 75 ? 4.797 11.841 19.907 1.00 93.44 75 ASP A O 1
ATOM 590 N N . SER A 1 76 ? 3.055 11.129 18.683 1.00 96.19 76 SER A N 1
ATOM 591 C CA . SER A 1 76 ? 3.019 9.783 19.254 1.00 96.19 76 SER A CA 1
ATOM 592 C C . SER A 1 76 ? 4.129 8.860 18.730 1.00 96.19 76 SER A C 1
ATOM 594 O O . SER A 1 76 ? 4.394 7.817 19.335 1.00 96.19 76 SER A O 1
ATOM 596 N N . LEU A 1 77 ? 4.790 9.207 17.618 1.00 97.75 77 LEU A N 1
ATOM 597 C CA . LEU A 1 77 ? 5.761 8.345 16.941 1.00 97.75 77 LEU A CA 1
ATOM 598 C C . LEU A 1 77 ? 7.201 8.807 17.180 1.00 97.75 77 LEU A C 1
ATOM 600 O O . LEU A 1 77 ? 7.550 9.958 16.940 1.00 97.75 77 LEU A O 1
ATOM 604 N N . THR A 1 78 ? 8.085 7.881 17.559 1.00 98.19 78 THR A N 1
ATOM 605 C CA . THR A 1 78 ? 9.541 8.109 17.495 1.00 98.19 78 THR A CA 1
ATOM 606 C C . THR A 1 78 ? 10.089 7.510 16.206 1.00 98.19 78 THR A C 1
ATOM 608 O O . THR A 1 78 ? 10.136 6.285 16.072 1.00 98.19 78 THR A O 1
ATOM 611 N N . VAL A 1 79 ? 10.499 8.375 15.275 1.00 97.50 79 VAL A N 1
ATOM 612 C CA . VAL A 1 79 ? 10.893 8.010 13.906 1.00 97.50 79 VAL A CA 1
ATOM 613 C C . VAL A 1 79 ? 12.330 8.448 13.625 1.00 97.50 79 VAL A C 1
ATOM 615 O O . VAL A 1 79 ? 12.696 9.571 13.971 1.00 97.50 79 VAL A O 1
ATOM 618 N N . ASP A 1 80 ? 13.137 7.587 13.006 1.00 96.12 80 ASP A N 1
ATOM 619 C CA . ASP A 1 80 ? 14.501 7.933 12.587 1.00 96.12 80 ASP A CA 1
ATOM 620 C C . ASP A 1 80 ? 14.577 8.559 11.179 1.00 96.12 80 ASP A C 1
ATOM 622 O O . ASP A 1 80 ? 13.560 8.815 10.530 1.00 96.12 80 ASP A O 1
ATOM 626 N N . ALA A 1 81 ? 15.798 8.854 10.716 1.00 92.69 81 ALA A N 1
ATOM 627 C CA . ALA A 1 81 ? 16.043 9.527 9.439 1.00 92.69 81 ALA A CA 1
ATOM 628 C C . ALA A 1 81 ? 15.585 8.707 8.219 1.00 92.69 81 ALA A C 1
ATOM 630 O O . ALA A 1 81 ? 15.224 9.278 7.190 1.00 92.69 81 ALA A O 1
ATOM 631 N N . GLU A 1 82 ? 15.566 7.380 8.338 1.00 88.94 82 GLU A N 1
ATOM 632 C CA . GLU A 1 82 ? 15.116 6.460 7.295 1.00 88.94 82 GLU A CA 1
ATOM 633 C C . GLU A 1 82 ? 13.611 6.159 7.384 1.00 88.94 82 GLU A C 1
ATOM 635 O O . GLU A 1 82 ? 13.072 5.445 6.536 1.00 88.94 82 GLU A O 1
ATOM 640 N N . GLY A 1 83 ? 12.917 6.722 8.376 1.00 94.12 83 GLY A N 1
ATOM 641 C CA . GLY A 1 83 ? 11.481 6.561 8.559 1.00 94.12 83 GLY A CA 1
ATOM 642 C C . GLY A 1 83 ? 11.081 5.359 9.415 1.00 94.12 83 GLY A C 1
ATOM 643 O O . GLY A 1 83 ? 9.886 5.068 9.477 1.00 94.12 83 GLY A O 1
ATOM 644 N N . ARG A 1 84 ? 12.015 4.660 10.074 1.00 97.69 84 ARG A N 1
ATOM 645 C CA . ARG A 1 84 ? 11.694 3.522 10.953 1.00 97.69 84 ARG A CA 1
ATOM 646 C C . ARG A 1 84 ? 11.122 4.004 12.276 1.00 97.69 84 ARG A C 1
ATOM 648 O O . ARG A 1 84 ? 11.591 4.988 12.849 1.00 97.69 84 ARG A O 1
ATOM 655 N N . VAL A 1 85 ? 10.095 3.312 12.758 1.00 98.50 85 VAL A N 1
ATOM 656 C CA . VAL A 1 85 ? 9.343 3.671 13.961 1.00 98.50 85 VAL A CA 1
ATOM 657 C C . VAL A 1 85 ? 9.758 2.768 15.116 1.00 98.50 85 VAL A C 1
ATOM 659 O O . VAL A 1 85 ? 9.401 1.595 15.173 1.00 98.50 85 VAL A O 1
ATOM 662 N N . SER A 1 86 ? 10.481 3.336 16.079 1.00 98.44 86 SER A N 1
ATOM 663 C CA . SER A 1 86 ? 10.942 2.612 17.274 1.00 98.44 86 SER A CA 1
ATOM 664 C C . SER A 1 86 ? 9.930 2.624 18.420 1.00 98.44 86 SER A C 1
ATOM 666 O O . SER A 1 86 ? 9.966 1.752 19.292 1.00 98.44 86 SER A O 1
ATOM 668 N N . ARG A 1 87 ? 9.033 3.619 18.447 1.00 98.44 87 ARG A N 1
ATOM 669 C CA . ARG A 1 87 ? 7.990 3.772 19.469 1.00 98.44 87 ARG A CA 1
ATOM 670 C C . ARG A 1 87 ? 6.707 4.343 18.885 1.00 98.44 87 ARG A C 1
ATOM 672 O O . ARG A 1 87 ? 6.761 5.278 18.089 1.00 98.44 87 ARG A O 1
ATOM 679 N N . TRP A 1 88 ? 5.585 3.827 19.373 1.00 98.50 88 TRP A N 1
ATOM 680 C CA . TRP A 1 88 ? 4.237 4.336 19.157 1.00 98.50 88 TRP A CA 1
ATOM 681 C C . TRP A 1 88 ? 3.552 4.507 20.516 1.00 98.50 88 TRP A C 1
ATOM 683 O O . TRP A 1 88 ? 3.231 3.538 21.212 1.00 98.50 88 TRP A O 1
ATOM 693 N N . GLN A 1 89 ? 3.415 5.759 20.936 1.00 98.38 89 GLN A N 1
ATOM 694 C CA . GLN A 1 89 ? 2.878 6.139 22.231 1.00 98.38 89 GLN A CA 1
ATOM 695 C C . GLN A 1 89 ? 1.353 6.159 22.191 1.00 98.38 89 GLN A C 1
ATOM 697 O O . GLN A 1 89 ? 0.742 6.782 21.331 1.00 98.38 89 GLN A O 1
ATOM 702 N N . SER A 1 90 ? 0.726 5.518 23.169 1.00 97.62 90 SER A N 1
ATOM 703 C CA . SER A 1 90 ? -0.711 5.598 23.348 1.00 97.62 90 SER A CA 1
ATOM 704 C C . SER A 1 90 ? -1.114 6.793 24.201 1.00 97.62 90 SER A C 1
ATOM 706 O O . SER A 1 90 ? -0.481 7.076 25.224 1.00 97.62 90 SER A O 1
ATOM 708 N N . ALA A 1 91 ? -2.253 7.403 23.858 1.00 94.19 91 ALA A N 1
ATOM 709 C CA . ALA A 1 91 ? -2.924 8.409 24.682 1.00 94.19 91 ALA A CA 1
ATOM 710 C C . ALA A 1 91 ? -3.338 7.887 26.078 1.00 94.19 91 ALA A C 1
ATOM 712 O O . ALA A 1 91 ? -3.616 8.677 26.976 1.00 94.19 91 ALA A O 1
ATOM 713 N N . THR A 1 92 ? -3.358 6.565 26.294 1.00 95.81 92 THR A N 1
ATOM 714 C CA . THR A 1 92 ? -3.614 5.949 27.610 1.00 95.81 92 THR A CA 1
ATOM 715 C C . THR A 1 92 ? -2.355 5.787 28.471 1.00 95.81 92 THR A C 1
ATOM 717 O O . THR A 1 92 ? -2.443 5.292 29.593 1.00 95.81 92 THR A O 1
ATOM 720 N N . GLY A 1 93 ? -1.182 6.176 27.957 1.00 95.56 93 GLY A N 1
ATOM 721 C CA . GLY A 1 93 ? 0.117 6.032 28.623 1.00 95.56 93 GLY A CA 1
ATOM 722 C C . GLY A 1 93 ? 0.887 4.754 28.265 1.00 95.56 93 GLY A C 1
ATOM 723 O O . GLY A 1 93 ? 2.071 4.664 28.576 1.00 95.56 93 GLY A O 1
ATOM 724 N N . VAL A 1 94 ? 0.271 3.792 27.570 1.00 97.50 94 VAL A N 1
ATOM 725 C CA . VAL A 1 94 ? 0.950 2.572 27.092 1.00 97.50 94 VAL A CA 1
ATOM 726 C C . VAL A 1 94 ? 1.874 2.897 25.914 1.00 97.50 94 VAL A C 1
ATOM 728 O O . VAL A 1 94 ? 1.465 3.590 24.992 1.00 97.50 94 VAL A O 1
ATOM 731 N N . THR A 1 95 ? 3.096 2.367 25.893 1.00 98.19 95 THR A N 1
ATOM 732 C CA . THR A 1 95 ? 4.021 2.522 24.756 1.00 98.19 95 THR A CA 1
ATOM 733 C C . THR A 1 95 ? 4.214 1.185 24.053 1.00 98.19 95 THR A C 1
ATOM 735 O O . THR A 1 95 ? 4.602 0.212 24.700 1.00 98.19 95 THR A O 1
ATOM 738 N N . ALA A 1 96 ? 3.985 1.144 22.739 1.00 98.62 96 ALA A N 1
ATOM 739 C CA . ALA A 1 96 ? 4.418 0.040 21.888 1.00 98.62 96 ALA A CA 1
ATOM 740 C C . ALA A 1 96 ? 5.804 0.351 21.311 1.00 98.62 96 ALA A C 1
ATOM 742 O O . ALA A 1 96 ? 6.021 1.457 20.819 1.00 98.62 96 ALA A O 1
ATOM 743 N N . ALA A 1 97 ? 6.754 -0.578 21.408 1.00 98.56 97 ALA A N 1
ATOM 744 C CA . ALA A 1 97 ? 8.151 -0.315 21.075 1.00 98.56 97 ALA A CA 1
ATOM 745 C C . ALA A 1 97 ? 8.858 -1.494 20.396 1.00 98.56 97 ALA A C 1
ATOM 747 O O . ALA A 1 97 ? 8.493 -2.655 20.582 1.00 98.56 97 ALA A O 1
ATOM 748 N N . GLN A 1 98 ? 9.912 -1.160 19.652 1.00 98.12 98 GLN A N 1
ATOM 749 C CA . GLN A 1 98 ? 10.873 -2.088 19.069 1.00 98.12 98 GLN A CA 1
ATOM 750 C C . GLN A 1 98 ? 12.262 -1.458 19.086 1.00 98.12 98 GLN A C 1
ATOM 752 O O . GLN A 1 98 ? 12.469 -0.357 18.574 1.00 98.12 98 GLN A O 1
ATOM 757 N N . THR A 1 99 ? 13.229 -2.162 19.664 1.00 96.62 99 THR A N 1
ATOM 758 C CA . THR A 1 99 ? 14.607 -1.666 19.781 1.00 96.62 99 THR A CA 1
ATOM 759 C C . THR A 1 99 ? 15.507 -2.140 18.650 1.00 96.62 99 THR A C 1
ATOM 761 O O . THR A 1 99 ? 16.502 -1.481 18.368 1.00 96.62 99 THR A O 1
ATOM 764 N N . ASP A 1 100 ? 15.182 -3.269 18.020 1.00 95.69 100 ASP A N 1
ATOM 765 C CA . ASP A 1 100 ? 15.932 -3.781 16.875 1.00 95.69 100 ASP A CA 1
ATOM 766 C C . ASP A 1 100 ? 15.521 -3.038 15.600 1.00 95.69 100 ASP A C 1
ATOM 768 O O . ASP A 1 100 ? 14.391 -3.169 15.135 1.00 95.69 100 ASP A O 1
ATOM 772 N N . THR A 1 101 ? 16.437 -2.255 15.032 1.00 93.31 101 THR A N 1
ATOM 773 C CA . THR A 1 101 ? 16.176 -1.444 13.834 1.00 93.31 101 THR A CA 1
ATOM 774 C C . THR A 1 101 ? 15.820 -2.275 12.605 1.00 93.31 101 THR A C 1
ATOM 776 O O . THR A 1 101 ? 15.184 -1.743 11.703 1.00 93.31 101 THR A O 1
ATOM 779 N N . ALA A 1 102 ? 16.228 -3.549 12.541 1.00 87.62 102 ALA A N 1
ATOM 780 C CA . ALA A 1 102 ? 15.879 -4.428 11.425 1.00 87.62 102 ALA A CA 1
ATOM 781 C C . ALA A 1 102 ? 14.410 -4.883 11.452 1.00 87.62 102 ALA A C 1
ATOM 783 O O . ALA A 1 102 ? 13.923 -5.325 10.427 1.00 87.62 102 ALA A O 1
ATOM 784 N N . ARG A 1 103 ? 13.729 -4.741 12.599 1.00 94.12 103 ARG A N 1
ATOM 785 C CA . ARG A 1 103 ? 12.362 -5.234 12.867 1.00 94.12 103 ARG A CA 1
ATOM 786 C C . ARG A 1 103 ? 11.359 -4.110 13.132 1.00 94.12 103 ARG A C 1
ATOM 788 O O . ARG A 1 103 ? 10.326 -4.317 13.780 1.00 94.12 103 ARG A O 1
ATOM 795 N N . GLN A 1 104 ? 11.739 -2.879 12.797 1.00 98.38 104 GLN A N 1
ATOM 796 C CA . GLN A 1 104 ? 10.926 -1.695 13.039 1.00 98.38 104 GLN A CA 1
ATOM 797 C C . GLN A 1 104 ? 10.053 -1.401 11.820 1.00 98.38 104 GLN A C 1
ATOM 799 O O . GLN A 1 104 ? 10.601 -1.168 10.740 1.00 98.38 104 GLN A O 1
ATOM 804 N N . PRO A 1 105 ? 8.729 -1.241 12.008 1.00 98.25 105 PRO A N 1
ATOM 805 C CA . PRO A 1 105 ? 7.865 -0.820 10.920 1.00 98.25 105 PRO A CA 1
ATOM 806 C C . PRO A 1 105 ? 8.259 0.571 10.416 1.00 98.25 105 PRO A C 1
ATOM 808 O O . PRO A 1 105 ? 8.796 1.409 11.149 1.00 98.25 105 PRO A O 1
ATOM 811 N N . LEU A 1 106 ? 7.929 0.854 9.162 1.00 97.50 106 LEU A N 1
ATOM 812 C CA . LEU A 1 106 ? 8.206 2.138 8.526 1.00 97.50 106 LEU A CA 1
ATOM 813 C C . LEU A 1 106 ? 7.010 3.077 8.627 1.00 97.50 106 LEU A C 1
ATOM 815 O O . LEU A 1 106 ? 5.860 2.688 8.440 1.00 97.50 106 LEU A O 1
ATOM 819 N N . ARG A 1 107 ? 7.268 4.364 8.822 1.00 96.56 107 ARG A N 1
ATOM 820 C CA . ARG A 1 107 ? 6.251 5.392 8.635 1.00 96.56 107 ARG A CA 1
ATOM 821 C C . ARG A 1 107 ? 5.944 5.540 7.146 1.00 96.56 107 ARG A C 1
ATOM 823 O O . ARG A 1 107 ? 6.833 5.765 6.327 1.00 96.56 107 ARG A O 1
ATOM 830 N N . ALA A 1 108 ? 4.665 5.493 6.809 1.00 93.81 108 ALA A N 1
ATOM 831 C CA . ALA A 1 108 ? 4.148 5.769 5.477 1.00 93.81 108 ALA A CA 1
ATOM 832 C C . ALA A 1 108 ? 2.966 6.748 5.557 1.00 93.81 108 ALA A C 1
ATOM 834 O O . ALA A 1 108 ? 2.586 7.203 6.636 1.00 93.81 108 ALA A O 1
ATOM 835 N N . SER A 1 109 ? 2.381 7.068 4.405 1.00 90.75 109 SER A N 1
ATOM 836 C CA . SER A 1 109 ? 1.142 7.842 4.310 1.00 90.75 109 SER A CA 1
ATOM 837 C C . SER A 1 109 ? 0.100 7.043 3.543 1.00 90.75 109 SER A C 1
ATOM 839 O O . SER A 1 109 ? 0.410 6.408 2.528 1.00 90.75 109 SER A O 1
ATOM 841 N N . ASP A 1 110 ? -1.145 7.078 4.007 1.00 89.19 110 ASP A N 1
ATOM 842 C CA . ASP A 1 110 ? -2.254 6.559 3.224 1.00 89.19 110 ASP A CA 1
ATOM 843 C C . ASP A 1 110 ? -2.519 7.493 2.025 1.00 89.19 110 ASP A C 1
ATOM 845 O O . ASP A 1 110 ? -2.746 8.686 2.218 1.00 89.19 110 ASP A O 1
ATOM 849 N N . PRO A 1 111 ? -2.499 6.990 0.777 1.00 79.19 111 PRO A N 1
ATOM 850 C CA . PRO A 1 111 ? -2.591 7.834 -0.415 1.00 79.19 111 PRO A CA 1
ATOM 851 C C . PRO A 1 111 ? -3.955 8.506 -0.619 1.00 79.19 111 PRO A C 1
ATOM 853 O O . PRO A 1 111 ? -4.062 9.384 -1.472 1.00 79.19 111 PRO A O 1
ATOM 856 N N . LEU A 1 112 ? -5.004 8.080 0.096 1.00 79.44 112 LEU A N 1
ATOM 857 C CA . LEU A 1 112 ? -6.347 8.649 -0.041 1.00 79.44 112 LEU A CA 1
ATOM 858 C C . LEU A 1 112 ? -6.630 9.705 1.020 1.00 79.44 112 LEU A C 1
ATOM 860 O O . LEU A 1 112 ? -7.066 10.803 0.690 1.00 79.44 112 LEU A O 1
ATOM 864 N N . SER A 1 113 ? -6.386 9.378 2.285 1.00 83.50 113 SER A N 1
ATOM 865 C CA . SER A 1 113 ? -6.590 10.307 3.398 1.00 83.50 113 SER A CA 1
ATOM 866 C C . SER A 1 113 ? -5.422 11.279 3.586 1.00 83.50 113 SER A C 1
ATOM 868 O O . SER A 1 113 ? -5.603 12.329 4.195 1.00 83.50 113 SER A O 1
ATOM 870 N N . GLY A 1 114 ? -4.222 10.940 3.101 1.00 85.31 114 GLY A N 1
ATOM 871 C CA . GLY A 1 114 ? -2.982 11.678 3.364 1.00 85.31 114 GLY A CA 1
ATOM 872 C C . GLY A 1 114 ? -2.457 11.519 4.797 1.00 85.31 114 GLY A C 1
ATOM 873 O O . GLY A 1 114 ? -1.393 12.049 5.125 1.00 85.31 114 GLY A O 1
ATOM 874 N N . LEU A 1 115 ? -3.181 10.794 5.655 1.00 91.31 115 LEU A N 1
ATOM 875 C CA . LEU A 1 115 ? -2.820 10.598 7.052 1.00 91.31 115 LEU A CA 1
ATOM 876 C C . LEU A 1 115 ? -1.676 9.575 7.184 1.00 91.31 115 LEU A C 1
ATOM 878 O O . LEU A 1 115 ? -1.613 8.618 6.403 1.00 91.31 115 LEU A O 1
ATOM 882 N N . PRO A 1 116 ? -0.757 9.763 8.150 1.00 95.50 116 PRO A N 1
ATOM 883 C CA . PRO A 1 116 ? 0.303 8.798 8.394 1.00 95.50 116 PRO A CA 1
ATOM 884 C C . PRO A 1 116 ? -0.234 7.429 8.833 1.00 95.50 116 PRO A C 1
ATOM 886 O O . PRO A 1 116 ? -1.231 7.337 9.542 1.00 95.50 116 PRO A O 1
ATOM 889 N N . VAL A 1 117 ? 0.464 6.372 8.423 1.00 97.25 117 VAL A N 1
ATOM 890 C CA . VAL A 1 117 ? 0.226 4.969 8.800 1.00 97.25 117 VAL A CA 1
ATOM 891 C C . VAL A 1 117 ? 1.563 4.296 9.112 1.00 97.25 117 VAL A C 1
ATOM 893 O O . VAL A 1 117 ? 2.608 4.761 8.649 1.00 97.25 117 VAL A O 1
ATOM 896 N N . LEU A 1 118 ? 1.552 3.195 9.861 1.00 98.12 118 LEU A N 1
ATOM 897 C CA . LEU A 1 118 ? 2.726 2.334 10.031 1.00 98.12 118 LEU A CA 1
ATOM 898 C C . LEU A 1 118 ? 2.654 1.173 9.044 1.00 98.12 118 LEU A C 1
ATOM 900 O O . LEU A 1 118 ? 1.669 0.439 9.026 1.00 98.12 118 LEU A O 1
ATOM 904 N N . ARG A 1 119 ? 3.703 1.004 8.248 1.00 97.88 119 ARG A N 1
ATOM 905 C CA . ARG A 1 119 ? 3.881 -0.070 7.279 1.00 97.88 119 ARG A CA 1
ATOM 906 C C . ARG A 1 119 ? 4.720 -1.185 7.877 1.00 97.88 119 ARG A C 1
ATOM 908 O O . ARG A 1 119 ? 5.838 -0.932 8.306 1.00 97.88 119 ARG A O 1
ATOM 915 N N . PHE A 1 120 ? 4.179 -2.390 7.823 1.00 97.44 120 PHE A N 1
ATOM 916 C CA . PHE A 1 120 ? 4.833 -3.629 8.211 1.00 97.44 120 PHE A CA 1
ATOM 917 C C . PHE A 1 120 ? 5.106 -4.448 6.952 1.00 97.44 120 PHE A C 1
ATOM 919 O O . PHE A 1 120 ? 4.227 -4.589 6.088 1.00 97.44 120 PHE A O 1
ATOM 926 N N . ASP A 1 121 ? 6.320 -4.962 6.832 1.00 89.06 121 ASP A N 1
ATOM 927 C CA . ASP A 1 121 ? 6.803 -5.646 5.631 1.00 89.06 121 ASP A CA 1
ATOM 928 C C . ASP A 1 121 ? 6.353 -7.115 5.500 1.00 89.06 121 ASP A C 1
ATOM 930 O O . ASP A 1 121 ? 6.430 -7.708 4.420 1.00 89.06 121 ASP A O 1
ATOM 934 N N . GLY A 1 122 ? 5.810 -7.690 6.574 1.00 86.88 122 GLY A N 1
ATOM 935 C CA . GLY A 1 122 ? 5.384 -9.085 6.633 1.00 86.88 122 GLY A CA 1
ATOM 936 C C . GLY A 1 122 ? 6.474 -10.085 6.982 1.00 86.88 122 GLY A C 1
ATOM 937 O O . GLY A 1 122 ? 6.145 -11.267 7.085 1.00 86.88 122 GLY A O 1
ATOM 938 N N . LEU A 1 123 ? 7.718 -9.644 7.159 1.00 83.25 123 LEU A N 1
ATOM 939 C CA . LEU A 1 123 ? 8.868 -10.501 7.420 1.00 83.25 123 LEU A CA 1
ATOM 940 C C . LEU A 1 123 ? 9.127 -10.603 8.914 1.00 83.25 123 LEU A C 1
ATOM 942 O O . LEU A 1 123 ? 8.998 -11.697 9.467 1.00 83.25 123 LEU A O 1
ATOM 946 N N . ASP A 1 124 ? 9.427 -9.489 9.575 1.00 82.25 124 ASP A N 1
ATOM 947 C CA . ASP A 1 124 ? 9.816 -9.471 10.989 1.00 82.25 124 ASP A CA 1
ATOM 948 C C . ASP A 1 124 ? 9.470 -8.175 11.738 1.00 82.25 124 ASP A C 1
ATOM 950 O O . ASP A 1 124 ? 9.786 -8.069 12.927 1.00 82.25 124 ASP A O 1
ATOM 954 N N . ASP A 1 125 ? 8.742 -7.252 11.105 1.00 95.38 125 ASP A N 1
ATOM 955 C CA . ASP A 1 125 ? 8.273 -6.029 11.750 1.00 95.38 125 ASP A CA 1
ATOM 956 C C . ASP A 1 125 ? 7.238 -6.294 12.853 1.00 95.38 125 ASP A C 1
ATOM 958 O O . ASP A 1 125 ? 6.180 -6.888 12.617 1.00 95.38 125 ASP A O 1
ATOM 962 N N . TRP A 1 126 ? 7.490 -5.782 14.061 1.00 97.56 126 TRP A N 1
ATOM 963 C CA . TRP A 1 126 ? 6.518 -5.776 15.161 1.00 97.56 126 TRP A CA 1
ATOM 964 C C . TRP A 1 126 ? 6.861 -4.753 16.244 1.00 97.56 126 TRP A C 1
ATOM 966 O O . TRP A 1 126 ? 8.012 -4.355 16.406 1.00 97.56 126 TRP A O 1
ATOM 976 N N . LEU A 1 127 ? 5.859 -4.374 17.041 1.00 98.62 127 LEU A N 1
ATOM 977 C CA . LEU A 1 127 ? 6.010 -3.573 18.261 1.00 98.62 127 LEU A CA 1
ATOM 978 C C . LEU A 1 127 ? 5.413 -4.334 19.452 1.00 98.62 127 LEU A C 1
ATOM 980 O O . LEU A 1 127 ? 4.325 -4.898 19.332 1.00 98.62 127 LEU A O 1
ATOM 984 N N . SER A 1 128 ? 6.079 -4.329 20.608 1.00 98.38 128 SER A N 1
ATOM 985 C CA . SER A 1 128 ? 5.541 -4.910 21.847 1.00 98.38 128 SER A CA 1
ATOM 986 C C . SER A 1 128 ? 5.192 -3.842 22.874 1.00 98.38 128 SER A C 1
ATOM 988 O O . SER A 1 128 ? 5.794 -2.770 22.914 1.00 98.38 128 SER A O 1
ATOM 990 N N . PHE A 1 129 ? 4.200 -4.126 23.710 1.00 98.44 129 PHE A N 1
ATOM 991 C CA . PHE A 1 129 ? 3.748 -3.251 24.785 1.00 98.44 129 PHE A CA 1
ATOM 992 C C . PHE A 1 129 ? 3.380 -4.060 26.036 1.00 98.44 129 PHE A C 1
ATOM 994 O O . PHE A 1 129 ? 3.366 -5.292 26.036 1.00 98.44 129 PHE A O 1
ATOM 1001 N N . GLN A 1 130 ? 3.086 -3.348 27.126 1.00 96.81 130 GLN A N 1
ATOM 1002 C CA . GLN A 1 130 ? 2.564 -3.920 28.370 1.00 96.81 130 GLN A CA 1
ATOM 1003 C C . GLN A 1 130 ? 1.395 -4.885 28.107 1.00 96.81 130 GLN A C 1
ATOM 1005 O O . GLN A 1 130 ? 0.423 -4.513 27.457 1.00 96.81 130 GLN A O 1
ATOM 1010 N N . LEU A 1 131 ? 1.425 -6.075 28.715 1.00 97.62 131 LEU A N 1
ATOM 1011 C CA . LEU A 1 131 ? 0.323 -7.035 28.621 1.00 97.62 131 LEU A CA 1
ATOM 1012 C C . LEU A 1 131 ? -1.004 -6.430 29.108 1.00 97.62 131 LEU A C 1
ATOM 1014 O O . LEU A 1 131 ? -1.148 -6.042 30.271 1.00 97.62 131 LEU A O 1
ATOM 1018 N N . LEU A 1 132 ? -1.997 -6.424 28.224 1.00 97.94 132 LEU A N 1
ATOM 1019 C CA . LEU A 1 132 ? -3.399 -6.185 28.545 1.00 97.94 132 LEU A CA 1
ATOM 1020 C C . LEU A 1 132 ? -4.081 -7.538 28.725 1.00 97.94 132 LEU A C 1
ATOM 1022 O O . LEU A 1 132 ? -4.006 -8.372 27.831 1.00 97.94 132 LEU A O 1
ATOM 1026 N N . ASN A 1 133 ? -4.749 -7.767 29.855 1.00 96.62 133 ASN A N 1
ATOM 1027 C CA . ASN A 1 133 ? -5.383 -9.052 30.194 1.00 96.62 133 ASN A CA 1
ATOM 1028 C C . ASN A 1 133 ? -6.918 -8.985 30.280 1.00 96.62 133 ASN A C 1
ATOM 1030 O O . ASN A 1 133 ? -7.574 -9.942 30.700 1.00 96.62 133 ASN A O 1
ATOM 1034 N N . ASP A 1 134 ? -7.495 -7.838 29.932 1.00 96.50 134 ASP A N 1
ATOM 1035 C CA . ASP A 1 134 ? -8.918 -7.550 30.038 1.00 96.50 134 ASP A CA 1
ATOM 1036 C C . ASP A 1 134 ? -9.536 -7.093 28.707 1.00 96.50 134 ASP A C 1
ATOM 1038 O O . ASP A 1 134 ? -10.615 -6.515 28.724 1.00 96.50 134 ASP A O 1
ATOM 1042 N N . VAL A 1 135 ? -8.917 -7.393 27.557 1.00 97.94 135 VAL A N 1
ATOM 1043 C CA . VAL A 1 135 ? -9.385 -6.958 26.225 1.00 97.94 135 VAL A CA 1
ATOM 1044 C C . VAL A 1 135 ? -10.775 -7.518 25.902 1.00 97.94 135 VAL A C 1
ATOM 1046 O O . VAL A 1 135 ? -11.014 -8.719 26.052 1.00 97.94 135 VAL A O 1
ATOM 1049 N N . ARG A 1 136 ? -11.694 -6.653 25.443 1.00 96.75 136 ARG A N 1
ATOM 1050 C CA . ARG A 1 136 ? -13.083 -7.020 25.104 1.00 96.75 136 ARG A CA 1
ATOM 1051 C C . ARG A 1 136 ? -13.599 -6.445 23.791 1.00 96.75 136 ARG A C 1
ATOM 1053 O O . ARG A 1 136 ? -14.230 -7.187 23.047 1.00 96.75 136 ARG A O 1
ATOM 1060 N N . THR A 1 137 ? -13.364 -5.169 23.502 1.00 98.31 137 THR A N 1
ATOM 1061 C CA . THR A 1 137 ? -13.780 -4.543 22.235 1.00 98.31 137 THR A CA 1
ATOM 1062 C C . THR A 1 137 ? -12.573 -3.888 21.5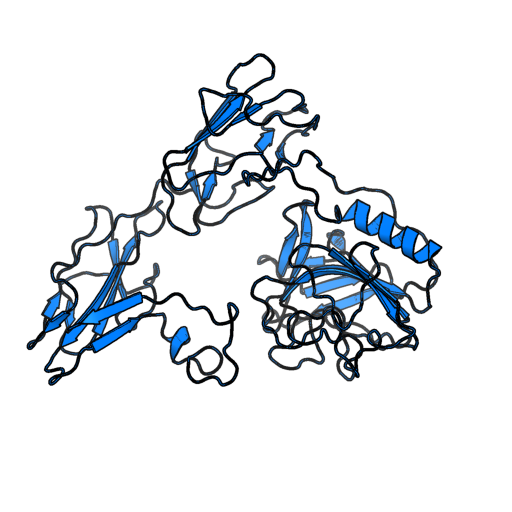87 1.00 98.31 137 THR A C 1
ATOM 1064 O O . THR A 1 137 ? -11.837 -3.164 22.253 1.00 98.31 137 THR A O 1
ATOM 1067 N N . VAL A 1 138 ? -12.356 -4.163 20.305 1.00 98.56 138 VAL A N 1
ATOM 1068 C CA . VAL A 1 138 ? -11.192 -3.709 19.546 1.00 98.56 138 VAL A CA 1
ATOM 1069 C C . VAL A 1 138 ? -11.651 -3.054 18.253 1.00 98.56 138 VAL A C 1
ATOM 1071 O O . VAL A 1 138 ? -12.516 -3.586 17.561 1.00 98.56 138 VAL A O 1
ATOM 1074 N N . PHE A 1 139 ? -11.040 -1.922 17.925 1.00 98.81 139 PHE A N 1
ATOM 1075 C CA . PHE A 1 139 ? -11.161 -1.263 16.631 1.00 98.81 139 PHE A CA 1
ATOM 1076 C C . PHE A 1 139 ? -9.778 -1.212 15.998 1.00 98.81 139 PHE A C 1
ATOM 1078 O O . PHE A 1 139 ? -8.828 -0.760 16.636 1.00 98.81 139 PHE A O 1
ATOM 1085 N N . VAL A 1 140 ? -9.666 -1.674 14.758 1.00 98.62 140 VAL A N 1
ATOM 1086 C CA . VAL A 1 140 ? -8.426 -1.639 13.982 1.00 98.62 140 VAL A CA 1
ATOM 1087 C C . VAL A 1 140 ? -8.709 -0.975 12.648 1.00 98.62 140 VAL A C 1
ATOM 1089 O O . VAL A 1 140 ? -9.487 -1.494 11.849 1.00 98.62 140 VAL A O 1
ATOM 1092 N N . VAL A 1 141 ? -8.047 0.146 12.386 1.00 98.56 141 VAL A N 1
ATOM 1093 C CA . VAL A 1 141 ? -7.949 0.714 11.045 1.00 98.56 141 VAL A CA 1
ATOM 1094 C C . VAL A 1 141 ? -6.667 0.192 10.410 1.00 98.56 141 VAL A C 1
ATOM 1096 O O . VAL A 1 141 ? -5.571 0.524 10.859 1.00 98.56 141 VAL A O 1
ATOM 1099 N N . ALA A 1 142 ? -6.793 -0.652 9.390 1.00 97.94 142 ALA A N 1
ATOM 1100 C CA . ALA A 1 142 ? -5.654 -1.272 8.716 1.00 97.94 142 ALA A CA 1
ATOM 1101 C C . ALA A 1 142 ? -6.000 -1.694 7.280 1.00 97.94 142 ALA A C 1
ATOM 1103 O O . ALA A 1 142 ? -7.168 -1.719 6.877 1.00 97.94 142 ALA A O 1
ATOM 1104 N N . ARG A 1 143 ? -4.971 -2.033 6.501 1.00 94.94 143 ARG A N 1
ATOM 1105 C CA . ARG A 1 143 ? -5.092 -2.761 5.231 1.00 94.94 143 ARG A CA 1
ATOM 1106 C C . ARG A 1 143 ? -4.071 -3.869 5.157 1.00 94.94 143 ARG A C 1
ATOM 1108 O O . ARG A 1 143 ? -2.934 -3.689 5.588 1.00 94.94 143 ARG A O 1
ATOM 1115 N N . GLU A 1 144 ? -4.462 -4.970 4.539 1.00 93.06 144 GLU A N 1
ATOM 1116 C CA . GLU A 1 144 ? -3.521 -6.030 4.213 1.00 93.06 144 GLU A CA 1
ATOM 1117 C C . GLU A 1 144 ? -2.868 -5.764 2.853 1.00 93.06 144 GLU A C 1
ATOM 1119 O O . GLU A 1 144 ? -3.535 -5.414 1.876 1.00 93.06 144 GLU A O 1
ATOM 1124 N N . GLY A 1 145 ? -1.548 -5.927 2.785 1.00 87.50 145 GLY A N 1
ATOM 1125 C CA . GLY A 1 145 ? -0.793 -5.785 1.548 1.00 87.50 145 GLY A CA 1
ATOM 1126 C C . GLY A 1 145 ? -1.224 -6.814 0.504 1.00 87.50 145 GLY A C 1
ATOM 1127 O O . GLY A 1 145 ? -1.478 -7.979 0.811 1.00 87.50 145 GLY A O 1
ATOM 1128 N N . ALA A 1 146 ? -1.258 -6.411 -0.769 1.00 78.88 146 ALA A N 1
ATOM 1129 C CA . ALA A 1 146 ? -1.592 -7.317 -1.873 1.00 78.88 146 ALA A CA 1
ATOM 1130 C C . ALA A 1 146 ? -0.654 -8.542 -1.933 1.00 78.88 146 ALA A C 1
ATOM 1132 O O . ALA A 1 146 ? -1.099 -9.638 -2.281 1.00 78.88 146 ALA A O 1
ATOM 1133 N N . ASN A 1 147 ? 0.592 -8.372 -1.485 1.00 77.88 147 ASN A N 1
ATOM 1134 C CA . ASN A 1 147 ? 1.635 -9.397 -1.475 1.00 77.88 147 ASN A CA 1
ATOM 1135 C C . ASN A 1 147 ? 1.697 -10.205 -0.165 1.00 77.88 147 ASN A C 1
ATOM 1137 O O . ASN A 1 147 ? 2.567 -11.057 -0.026 1.00 77.88 147 ASN A O 1
ATOM 1141 N N . ALA A 1 148 ? 0.794 -9.963 0.794 1.00 78.81 148 ALA A N 1
ATOM 1142 C CA . ALA A 1 148 ? 0.713 -10.761 2.012 1.00 78.81 148 ALA A CA 1
ATOM 1143 C C . ALA A 1 148 ? 0.472 -12.242 1.670 1.00 78.81 148 ALA A C 1
ATOM 1145 O O . ALA A 1 148 ? -0.485 -12.571 0.966 1.00 78.81 148 ALA A O 1
ATOM 1146 N N . THR A 1 149 ? 1.306 -13.143 2.187 1.00 78.69 149 THR A N 1
ATOM 1147 C CA . THR A 1 149 ? 1.112 -14.590 2.025 1.00 78.69 149 THR A CA 1
ATOM 1148 C C . THR A 1 149 ? -0.236 -15.037 2.605 1.00 78.69 149 THR A C 1
ATOM 1150 O O . THR A 1 149 ? -0.829 -14.396 3.487 1.00 78.69 149 THR A O 1
ATOM 1153 N N . ARG A 1 150 ? -0.715 -16.194 2.141 1.00 82.94 150 ARG A N 1
ATOM 1154 C CA . ARG A 1 150 ? -1.921 -16.853 2.667 1.00 82.94 150 ARG A CA 1
ATOM 1155 C C . ARG A 1 150 ? -1.717 -17.456 4.060 1.00 82.94 150 ARG A C 1
ATOM 1157 O O . ARG A 1 150 ? -2.689 -17.956 4.618 1.00 82.94 150 ARG A O 1
ATOM 1164 N N . SER A 1 151 ? -0.505 -17.373 4.618 1.00 82.56 151 SER A N 1
ATOM 1165 C CA . SER A 1 151 ? -0.181 -17.772 5.989 1.00 82.56 151 SER A CA 1
ATOM 1166 C C . SER A 1 151 ? -0.973 -16.959 7.015 1.00 82.56 151 SER A C 1
ATOM 1168 O O . SER A 1 151 ? -1.535 -15.903 6.704 1.00 82.56 151 SER A O 1
ATOM 1170 N N . PHE A 1 152 ? -1.031 -17.462 8.241 1.00 87.06 152 PHE A N 1
ATOM 1171 C CA . PHE A 1 152 ? -1.633 -16.784 9.387 1.00 87.06 152 PHE A CA 1
ATOM 1172 C C . PHE A 1 152 ? -0.827 -15.531 9.757 1.00 87.06 152 PHE A C 1
ATOM 1174 O O . PHE A 1 152 ? 0.365 -15.483 9.510 1.00 87.06 152 PHE A O 1
ATOM 1181 N N . ARG A 1 153 ? -1.440 -14.519 10.370 1.00 92.31 153 ARG A N 1
ATOM 1182 C CA . ARG A 1 153 ? -0.732 -13.332 10.899 1.00 92.31 153 ARG A CA 1
ATOM 1183 C C . ARG A 1 153 ? -1.621 -12.579 11.879 1.00 92.31 153 ARG A C 1
ATOM 1185 O O . ARG A 1 153 ? -2.768 -12.971 12.067 1.00 92.31 153 ARG A O 1
ATOM 1192 N N . ALA A 1 154 ? -1.152 -11.497 12.488 1.00 94.88 154 ALA A N 1
ATOM 1193 C CA . ALA A 1 154 ? -1.997 -10.697 13.371 1.00 94.88 154 ALA A CA 1
ATOM 1194 C C . ALA A 1 154 ? -1.641 -9.205 13.312 1.00 94.88 154 ALA A C 1
ATOM 1196 O O . ALA A 1 154 ? -0.466 -8.851 13.280 1.00 94.88 154 ALA A O 1
ATOM 1197 N N . VAL A 1 155 ? -2.661 -8.335 13.305 1.00 97.31 155 VAL A N 1
ATOM 1198 C CA . VAL A 1 155 ? -2.459 -6.883 13.478 1.00 97.31 155 VAL A CA 1
ATOM 1199 C C . VAL A 1 155 ? -2.225 -6.565 14.948 1.00 97.31 155 VAL A C 1
ATOM 1201 O O . VAL A 1 155 ? -1.221 -5.964 15.292 1.00 97.31 155 VAL A O 1
ATOM 1204 N N . LEU A 1 156 ? -3.154 -6.979 15.806 1.00 97.88 156 LEU A N 1
ATOM 1205 C CA . LEU A 1 156 ? -3.018 -6.999 17.259 1.00 97.88 156 LEU A CA 1
ATOM 1206 C C . LEU A 1 156 ? -2.743 -8.447 17.646 1.00 97.88 156 LEU A C 1
ATOM 1208 O O . LEU A 1 156 ? -3.339 -9.329 17.045 1.00 97.88 156 LEU A O 1
ATOM 1212 N N . GLY A 1 157 ? -1.872 -8.709 18.607 1.00 96.31 157 GLY A N 1
ATOM 1213 C CA . GLY A 1 157 ? -1.484 -10.066 18.967 1.00 96.31 157 GLY A CA 1
ATOM 1214 C C . GLY A 1 157 ? -1.002 -10.183 20.402 1.00 96.31 157 GLY A C 1
ATOM 1215 O O . GLY A 1 157 ? -1.005 -9.223 21.177 1.00 96.31 157 GLY A O 1
ATOM 1216 N N . GLU A 1 158 ? -0.580 -11.388 20.748 1.00 95.75 158 GLU A N 1
ATOM 1217 C CA . GLU A 1 158 ? -0.010 -11.747 22.041 1.00 95.75 158 GLU A CA 1
ATOM 1218 C C . GLU A 1 158 ? 1.004 -12.878 21.809 1.00 95.75 158 GLU A C 1
ATOM 1220 O O . GLU A 1 158 ? 0.915 -13.577 20.801 1.00 95.75 158 GLU A O 1
ATOM 1225 N N . ALA A 1 159 ? 1.999 -13.029 22.682 1.00 91.62 159 ALA A N 1
ATOM 1226 C CA . ALA A 1 159 ? 3.095 -13.980 22.511 1.00 91.62 159 ALA A CA 1
ATOM 1227 C C . ALA A 1 159 ? 2.702 -15.444 22.801 1.00 91.62 159 ALA A C 1
ATOM 1229 O O . ALA A 1 159 ? 3.279 -16.366 22.228 1.00 91.62 159 ALA A O 1
ATOM 1230 N N . GLY A 1 160 ? 1.725 -15.675 23.678 1.00 90.62 160 GLY A N 1
ATOM 1231 C CA . GLY A 1 160 ? 1.275 -16.991 24.134 1.00 90.62 160 GLY A CA 1
ATOM 1232 C C . GLY A 1 160 ? -0.083 -17.451 23.593 1.00 90.62 160 GLY A C 1
ATOM 1233 O O . GLY A 1 160 ? -0.385 -18.642 23.682 1.00 90.62 160 GLY A O 1
ATOM 1234 N N . THR A 1 161 ? -0.904 -16.569 23.012 1.00 93.12 161 THR A N 1
ATOM 1235 C CA . THR A 1 161 ? -2.264 -16.916 22.547 1.00 93.12 161 THR A CA 1
ATOM 1236 C C . THR A 1 161 ? -2.497 -16.638 21.061 1.00 93.12 161 THR A C 1
ATOM 1238 O O . THR A 1 161 ? -1.876 -15.767 20.461 1.00 93.12 161 THR A O 1
ATOM 1241 N N . ALA A 1 162 ? -3.423 -17.385 20.453 1.00 92.44 162 ALA A N 1
ATOM 1242 C CA . ALA A 1 162 ? -3.862 -17.193 19.064 1.00 92.44 162 ALA A CA 1
ATOM 1243 C C . ALA A 1 162 ? -5.158 -16.359 18.972 1.00 92.44 162 ALA A C 1
ATOM 1245 O O . ALA A 1 162 ? -5.880 -16.422 17.976 1.00 92.44 162 ALA A O 1
ATOM 1246 N N . ASP A 1 163 ? -5.473 -15.592 20.023 1.00 93.31 163 ASP A N 1
ATOM 1247 C CA . ASP A 1 163 ? -6.764 -14.917 20.198 1.00 93.31 163 ASP A CA 1
ATOM 1248 C C . ASP A 1 163 ? -7.085 -13.952 19.045 1.00 93.31 163 ASP A C 1
ATOM 1250 O O . ASP A 1 163 ? -8.249 -13.780 18.680 1.00 93.31 163 ASP A O 1
ATOM 1254 N N . PHE A 1 164 ? -6.055 -13.382 18.422 1.00 94.75 164 PHE A N 1
ATOM 1255 C CA . PHE A 1 164 ? -6.164 -12.377 17.365 1.00 94.75 164 PHE A CA 1
ATOM 1256 C C . PHE A 1 164 ? -5.659 -12.859 16.000 1.00 94.75 164 PHE A C 1
ATOM 1258 O O . PHE A 1 164 ? -5.607 -12.073 15.053 1.00 94.75 164 PHE A O 1
ATOM 1265 N N . THR A 1 165 ? -5.280 -14.133 15.885 1.00 93.75 165 THR A N 1
ATOM 1266 C CA . THR A 1 165 ? -4.742 -14.690 14.643 1.00 93.75 165 THR A CA 1
ATOM 1267 C C . THR A 1 165 ? -5.749 -14.536 13.498 1.00 93.75 165 THR A C 1
ATOM 1269 O O . THR A 1 165 ? -6.856 -15.074 13.559 1.00 93.75 165 THR A O 1
ATOM 1272 N N . ARG A 1 166 ? -5.335 -13.864 12.422 1.00 91.56 166 ARG A N 1
ATOM 1273 C CA . ARG A 1 166 ? -5.948 -13.889 11.088 1.00 91.56 166 ARG A CA 1
ATOM 1274 C C . ARG A 1 166 ? -5.865 -15.305 10.537 1.00 91.56 166 ARG A C 1
ATOM 1276 O O . ARG A 1 166 ? -4.782 -15.889 10.516 1.00 91.56 166 ARG A O 1
ATOM 1283 N N . GLY A 1 167 ? -6.983 -15.843 10.065 1.00 84.69 167 GLY A N 1
ATOM 1284 C CA . GLY A 1 167 ? -7.020 -17.151 9.414 1.00 84.69 167 GLY A CA 1
ATOM 1285 C C . GLY A 1 167 ? -6.209 -17.172 8.122 1.00 84.69 167 GLY A C 1
ATOM 1286 O O . GLY A 1 167 ? -5.938 -16.124 7.534 1.00 84.69 167 GLY A O 1
ATOM 1287 N N . GLY A 1 168 ? -5.827 -18.368 7.674 1.00 79.38 168 GLY A N 1
ATOM 1288 C CA . GLY A 1 168 ? -5.239 -18.547 6.348 1.00 79.38 168 GLY A CA 1
ATOM 1289 C C . GLY A 1 168 ? -6.131 -17.993 5.225 1.00 79.38 168 GLY A C 1
ATOM 1290 O O . GLY A 1 168 ? -7.296 -17.657 5.442 1.00 79.38 168 GLY A O 1
ATOM 1291 N N . ASP A 1 169 ? -5.589 -17.868 4.014 1.00 83.75 169 ASP A N 1
ATOM 1292 C CA . ASP A 1 169 ? -6.339 -17.463 2.807 1.00 83.75 169 ASP A CA 1
ATOM 1293 C C . ASP A 1 169 ? -7.011 -16.081 2.842 1.00 83.75 169 ASP A C 1
ATOM 1295 O O . ASP A 1 169 ? -7.859 -15.766 2.000 1.00 83.75 169 ASP A O 1
ATOM 1299 N N . ARG A 1 170 ? -6.632 -15.201 3.767 1.00 87.31 170 ARG A N 1
ATOM 1300 C CA . ARG A 1 170 ? -7.174 -13.833 3.805 1.00 87.31 170 ARG A CA 1
ATOM 1301 C C . ARG A 1 170 ? -8.029 -13.559 5.041 1.00 87.31 170 ARG A C 1
ATOM 1303 O O . ARG A 1 170 ? -8.407 -12.419 5.295 1.00 87.31 170 ARG A O 1
ATOM 1310 N N . ILE A 1 171 ? -8.478 -14.631 5.698 1.00 92.31 171 ILE A N 1
ATOM 1311 C CA . ILE A 1 171 ? -9.684 -14.642 6.535 1.00 92.31 171 ILE A CA 1
ATOM 1312 C C . ILE A 1 171 ? -9.470 -13.823 7.806 1.00 92.31 171 ILE A C 1
ATOM 1314 O O . ILE A 1 171 ? -8.447 -13.984 8.462 1.00 92.31 171 ILE A O 1
ATOM 1318 N N . LEU A 1 172 ? -10.444 -12.985 8.178 1.00 92.44 172 LEU A N 1
ATOM 1319 C CA . LEU A 1 172 ? -10.344 -12.057 9.311 1.00 92.44 172 LEU A CA 1
ATOM 1320 C C . LEU A 1 172 ? -9.818 -12.716 10.588 1.00 92.44 172 LEU A C 1
ATOM 1322 O O . LEU A 1 172 ? -8.878 -12.183 11.175 1.00 92.44 172 LEU A O 1
ATOM 1326 N N . TYR A 1 173 ? -10.386 -13.862 10.980 1.00 93.94 173 TYR A N 1
ATOM 1327 C CA . TYR A 1 173 ? -9.997 -14.583 12.189 1.00 93.94 173 TYR A CA 1
ATOM 1328 C C . TYR A 1 173 ? -9.938 -16.099 11.993 1.00 93.94 173 TYR A C 1
ATOM 1330 O O . TYR A 1 173 ? -10.770 -16.708 11.321 1.00 93.94 173 TYR A O 1
ATOM 1338 N N . TYR A 1 174 ? -8.934 -16.717 12.612 1.00 89.06 174 TYR A N 1
ATOM 1339 C CA . TYR A 1 174 ? -8.709 -18.155 12.592 1.00 89.06 174 TYR A CA 1
ATOM 1340 C C . TYR A 1 174 ? -9.654 -18.887 13.549 1.00 89.06 174 TYR A C 1
ATOM 1342 O O . TYR A 1 174 ? -9.657 -18.642 14.754 1.00 89.06 174 TYR A O 1
ATOM 1350 N N . HIS A 1 175 ? -10.402 -19.855 13.031 1.00 81.94 175 HIS A N 1
ATOM 1351 C CA . HIS A 1 175 ? -11.203 -20.777 13.832 1.00 81.94 175 HIS A CA 1
ATOM 1352 C C . HIS A 1 175 ? -10.450 -22.104 14.046 1.00 81.94 175 HIS A C 1
ATOM 1354 O O . HIS A 1 175 ? -9.863 -22.601 13.085 1.00 81.94 175 HIS A O 1
ATOM 1360 N N . PRO A 1 176 ? -10.483 -22.726 15.245 1.00 78.25 176 PRO A N 1
ATOM 1361 C CA . PRO A 1 176 ? -11.314 -22.382 16.410 1.00 78.25 176 PRO A CA 1
ATOM 1362 C C . PRO A 1 176 ? -10.641 -21.481 17.456 1.00 78.25 176 PRO A C 1
ATOM 1364 O O . PRO A 1 176 ? -11.256 -21.163 18.469 1.00 78.25 176 PRO A O 1
ATOM 1367 N N . HIS A 1 177 ? -9.374 -21.108 17.274 1.00 81.81 177 HIS A N 1
ATOM 1368 C CA . HIS A 1 177 ? -8.575 -20.566 18.379 1.00 81.81 177 HIS A CA 1
ATOM 1369 C C . HIS A 1 177 ? -8.675 -19.047 18.577 1.00 81.81 177 HIS A C 1
ATOM 1371 O O . HIS A 1 177 ? -8.335 -18.569 19.659 1.00 81.81 177 HIS A O 1
ATOM 1377 N N . SER A 1 178 ? -9.148 -18.284 17.587 1.00 85.69 178 SER A N 1
ATOM 1378 C CA . SER A 1 178 ? -9.339 -16.843 17.759 1.00 85.69 178 SER A CA 1
ATOM 1379 C C . SER A 1 178 ? -10.502 -16.538 18.706 1.00 85.69 178 SER A C 1
ATOM 1381 O O . SER A 1 178 ? -11.586 -17.115 18.613 1.00 85.69 178 SER A O 1
ATOM 1383 N N . GLY A 1 179 ? -10.304 -15.543 19.573 1.00 86.62 179 GLY A N 1
ATOM 1384 C CA . GLY A 1 179 ? -11.322 -15.020 20.482 1.00 86.62 179 GLY A CA 1
ATOM 1385 C C . GLY A 1 179 ? -12.502 -14.329 19.786 1.00 86.62 179 GLY A C 1
ATOM 1386 O O . GLY A 1 179 ? -13.499 -14.036 20.447 1.00 86.62 179 GLY A O 1
ATOM 1387 N N . PHE A 1 180 ? -12.406 -14.098 18.472 1.00 89.81 180 PHE A N 1
ATOM 1388 C CA . PHE A 1 180 ? -13.436 -13.469 17.639 1.00 89.81 180 PHE A CA 1
ATOM 1389 C C . PHE A 1 180 ? -14.042 -14.417 16.593 1.00 89.81 180 PHE A C 1
ATOM 1391 O O . PHE A 1 180 ? -14.678 -13.957 15.653 1.00 89.81 180 PHE A O 1
ATOM 1398 N N . ALA A 1 181 ? -13.823 -15.730 16.720 1.00 84.06 181 ALA A N 1
ATOM 1399 C CA . ALA A 1 181 ? -14.362 -16.735 15.799 1.00 84.06 181 ALA A CA 1
ATOM 1400 C C . ALA A 1 181 ? -15.576 -17.510 16.362 1.00 84.06 181 ALA A C 1
ATOM 1402 O O . ALA A 1 181 ? -16.056 -18.431 15.708 1.00 84.06 181 ALA A O 1
ATOM 1403 N N . GLY A 1 182 ? -16.053 -17.171 17.568 1.00 79.38 182 GLY A N 1
ATOM 1404 C CA . GLY A 1 182 ? -17.173 -17.849 18.243 1.00 79.38 182 GLY A CA 1
ATOM 1405 C C . GLY A 1 182 ? -18.540 -17.183 18.029 1.00 79.38 182 GLY A C 1
ATOM 1406 O O . GLY A 1 182 ? -18.610 -16.033 17.600 1.00 79.38 182 GLY A O 1
ATOM 1407 N N . GLU A 1 183 ? -19.624 -17.884 18.381 1.00 72.62 183 GLU A N 1
ATOM 1408 C CA . GLU A 1 183 ? -21.020 -17.462 18.124 1.00 72.62 183 GLU A CA 1
ATOM 1409 C C . GLU A 1 183 ? -21.406 -16.114 18.760 1.00 72.62 183 GLU A C 1
ATOM 1411 O O . GLU A 1 183 ? -22.131 -15.334 18.152 1.00 72.62 183 GLU A O 1
ATOM 1416 N N . ASP A 1 184 ? -20.863 -15.791 19.937 1.00 82.19 184 ASP A N 1
ATOM 1417 C CA . ASP A 1 184 ? -21.147 -14.535 20.652 1.00 82.19 184 ASP A CA 1
ATOM 1418 C C . ASP A 1 184 ? -20.240 -13.361 20.237 1.00 82.19 184 ASP A C 1
ATOM 1420 O O . ASP A 1 184 ? -20.296 -12.269 20.824 1.00 82.19 184 ASP A O 1
ATOM 1424 N N . SER A 1 185 ? -19.349 -13.579 19.265 1.00 84.50 185 SER A N 1
ATOM 1425 C CA . SER A 1 185 ? -18.469 -12.525 18.767 1.00 84.50 185 SER A CA 1
ATOM 1426 C C . SER A 1 185 ? -19.194 -11.622 17.773 1.00 84.50 185 SER A C 1
ATOM 1428 O O . SER A 1 185 ? -19.983 -12.068 16.944 1.00 84.50 185 SER A O 1
ATOM 1430 N N . VAL A 1 186 ? -18.919 -10.320 17.851 1.00 92.00 186 VAL A N 1
ATOM 1431 C CA . VAL A 1 186 ? -19.406 -9.350 16.861 1.00 92.00 186 VAL A CA 1
ATOM 1432 C C . VAL A 1 186 ? -18.212 -8.891 16.059 1.00 92.00 186 VAL A C 1
ATOM 1434 O O . VAL A 1 186 ? -17.273 -8.352 16.642 1.00 92.00 186 VAL A O 1
ATOM 1437 N N . VAL A 1 187 ? -18.254 -9.080 14.742 1.00 95.94 187 VAL A N 1
ATOM 1438 C CA . VAL A 1 187 ? -17.220 -8.581 13.836 1.00 95.94 187 VAL A CA 1
ATOM 1439 C C . VAL A 1 187 ? -17.865 -7.795 12.701 1.00 95.94 187 VAL A C 1
ATOM 1441 O O . VAL A 1 187 ? -18.827 -8.247 12.075 1.00 95.94 187 VAL A O 1
ATOM 1444 N N . ARG A 1 188 ? -17.356 -6.585 12.458 1.00 97.25 188 ARG A N 1
ATOM 1445 C CA . ARG A 1 188 ? -17.841 -5.672 11.416 1.00 97.25 188 ARG A CA 1
ATOM 1446 C C . ARG A 1 188 ? -16.676 -5.169 10.568 1.00 97.25 188 ARG A C 1
ATOM 1448 O O . ARG A 1 188 ? -15.609 -4.884 11.103 1.00 97.25 188 ARG A O 1
ATOM 1455 N N . ILE A 1 189 ? -16.901 -5.004 9.264 1.00 96.06 189 ILE A N 1
ATOM 1456 C CA . ILE A 1 189 ? -16.000 -4.275 8.357 1.00 96.06 189 ILE A CA 1
ATOM 1457 C C . ILE A 1 189 ? -16.703 -2.993 7.922 1.00 96.06 189 ILE A C 1
ATOM 1459 O O . ILE A 1 189 ? -17.788 -3.039 7.344 1.00 96.06 189 ILE A O 1
ATOM 1463 N N . ASN A 1 190 ? -16.087 -1.839 8.181 1.00 94.50 190 ASN A N 1
ATOM 1464 C CA . ASN A 1 190 ? -16.639 -0.511 7.887 1.00 94.50 190 ASN A CA 1
ATOM 1465 C C . ASN A 1 190 ? -18.063 -0.302 8.457 1.00 94.50 190 ASN A C 1
ATOM 1467 O O . ASN A 1 190 ? -18.860 0.474 7.923 1.00 94.50 190 ASN A O 1
ATOM 1471 N N . GLY A 1 191 ? -18.363 -0.978 9.568 1.00 93.62 191 GLY A N 1
ATOM 1472 C CA . GLY A 1 191 ? -19.659 -0.995 10.249 1.00 93.62 191 GLY A CA 1
ATOM 1473 C C . GLY A 1 191 ? -20.694 -1.971 9.696 1.00 93.62 191 GLY A C 1
ATOM 1474 O O . GLY A 1 191 ? -21.777 -2.090 10.261 1.00 93.62 191 GLY A O 1
ATOM 1475 N N . SER A 1 192 ? -20.381 -2.716 8.636 1.00 94.12 192 SER A N 1
ATOM 1476 C CA . SER A 1 192 ? -21.232 -3.806 8.158 1.00 94.12 192 SER A CA 1
ATOM 1477 C C . SER A 1 192 ? -20.879 -5.115 8.876 1.00 94.12 192 SER A C 1
ATOM 1479 O O . SER A 1 192 ? -19.704 -5.487 8.864 1.00 94.12 192 SER A O 1
ATOM 1481 N N . PRO A 1 193 ? -21.846 -5.834 9.480 1.00 95.31 193 PRO A N 1
ATOM 1482 C CA . PRO A 1 193 ? -21.604 -7.147 10.077 1.00 95.31 193 PRO A CA 1
ATOM 1483 C C . PRO A 1 193 ? -21.077 -8.156 9.055 1.00 95.31 193 PRO A C 1
ATOM 1485 O O . PRO A 1 193 ? -21.540 -8.187 7.913 1.00 95.31 193 PRO A O 1
ATOM 1488 N N . VAL A 1 194 ? -20.131 -8.998 9.468 1.00 95.12 194 VAL A N 1
ATOM 1489 C CA . VAL A 1 194 ? -19.542 -10.046 8.622 1.00 95.12 194 VAL A CA 1
ATOM 1490 C C . VAL A 1 194 ? -19.362 -11.348 9.396 1.00 95.12 194 VAL A C 1
ATOM 1492 O O . VAL A 1 194 ? -19.248 -11.337 10.617 1.00 95.12 194 VAL A O 1
ATOM 1495 N N . ASN A 1 195 ? -19.280 -12.475 8.682 1.00 93.06 195 ASN A N 1
ATOM 1496 C CA . ASN A 1 195 ? -18.822 -13.726 9.283 1.00 93.06 195 ASN A CA 1
ATOM 1497 C C . ASN A 1 195 ? -17.280 -13.695 9.412 1.00 93.06 195 ASN A C 1
ATOM 1499 O O . ASN A 1 195 ? -16.601 -13.710 8.379 1.00 93.06 195 ASN A O 1
ATOM 1503 N N . PRO A 1 196 ? -16.710 -13.680 10.632 1.00 92.56 196 PRO A N 1
ATOM 1504 C CA . PRO A 1 196 ? -15.269 -13.524 10.845 1.00 92.56 196 PRO A CA 1
ATOM 1505 C C . PRO A 1 196 ? -14.414 -14.684 10.322 1.00 92.56 196 PRO A C 1
ATOM 1507 O O . PRO A 1 196 ? -13.221 -14.502 10.091 1.00 92.56 196 PRO A O 1
ATOM 1510 N N . THR A 1 197 ? -15.007 -15.859 10.111 1.00 92.19 197 THR A N 1
ATOM 1511 C CA . THR A 1 197 ? -14.304 -17.061 9.632 1.00 92.19 197 THR A CA 1
ATOM 1512 C C . THR A 1 197 ? -14.458 -17.278 8.125 1.00 92.19 197 THR A C 1
ATOM 1514 O O . THR A 1 197 ? -13.910 -18.232 7.580 1.00 92.19 197 THR A O 1
ATOM 1517 N N . ALA A 1 198 ? -15.171 -16.380 7.434 1.00 90.44 198 ALA A N 1
ATOM 1518 C CA . ALA A 1 198 ? -15.370 -16.427 5.984 1.00 90.44 198 ALA A CA 1
ATOM 1519 C C . ALA A 1 198 ? -14.981 -15.117 5.277 1.00 90.44 198 ALA A C 1
ATOM 1521 O O . ALA A 1 198 ? -14.511 -15.138 4.138 1.00 90.44 198 ALA A O 1
ATOM 1522 N N . ALA A 1 199 ? -15.169 -13.968 5.932 1.00 93.00 199 ALA A N 1
ATOM 1523 C CA . ALA A 1 199 ? -14.797 -12.672 5.383 1.00 93.00 199 ALA A CA 1
ATOM 1524 C C . ALA A 1 199 ? -13.274 -12.507 5.345 1.00 93.00 199 ALA A C 1
ATOM 1526 O O . ALA A 1 199 ? -12.570 -12.899 6.275 1.00 93.00 199 ALA A O 1
ATOM 1527 N N . ARG A 1 200 ? -12.769 -11.902 4.267 1.00 91.56 200 ARG A N 1
ATOM 1528 C CA . ARG A 1 200 ? -11.339 -11.638 4.069 1.00 91.56 200 ARG A CA 1
ATOM 1529 C C . ARG A 1 200 ? -10.997 -10.192 4.408 1.00 91.56 200 ARG A C 1
ATOM 1531 O O . ARG A 1 200 ? -11.828 -9.303 4.216 1.00 91.56 200 ARG A O 1
ATOM 1538 N N . TRP A 1 201 ? -9.765 -9.961 4.849 1.00 90.31 201 TRP A N 1
ATOM 1539 C CA . TRP A 1 201 ? -9.213 -8.620 4.998 1.00 90.31 201 TRP A CA 1
ATOM 1540 C C . TRP A 1 201 ? -9.249 -7.863 3.660 1.00 90.31 201 TRP A C 1
ATOM 1542 O O . TRP A 1 201 ? -8.782 -8.379 2.639 1.00 90.31 201 TRP A O 1
ATOM 1552 N N . PRO A 1 202 ? -9.805 -6.640 3.631 1.00 86.88 202 PRO A N 1
ATOM 1553 C CA . PRO A 1 202 ? -9.722 -5.780 2.460 1.00 86.88 202 PRO A CA 1
ATOM 1554 C C . PRO A 1 202 ? -8.276 -5.356 2.163 1.00 86.88 202 PRO A C 1
ATOM 1556 O O . PRO A 1 202 ? -7.515 -5.007 3.065 1.00 86.88 202 PRO A O 1
ATOM 1559 N N . GLY A 1 203 ? -7.921 -5.307 0.874 1.00 85.69 203 GLY A N 1
ATOM 1560 C CA . GLY A 1 203 ? -6.651 -4.714 0.423 1.00 85.69 203 GLY A CA 1
ATOM 1561 C C . GLY A 1 203 ? -6.639 -3.177 0.461 1.00 85.69 203 GLY A C 1
ATOM 1562 O O . GLY A 1 203 ? -5.590 -2.547 0.358 1.00 85.69 203 GLY A O 1
ATOM 1563 N N . SER A 1 204 ? -7.810 -2.551 0.603 1.00 88.44 204 SER A N 1
ATOM 1564 C CA . SER A 1 204 ? -7.953 -1.119 0.884 1.00 88.44 204 SER A CA 1
ATOM 1565 C C . SER A 1 204 ? -7.975 -0.867 2.388 1.00 88.44 204 SER A C 1
ATOM 1567 O O . SER A 1 204 ? -8.416 -1.735 3.137 1.00 88.44 204 SER A O 1
ATOM 1569 N N . LEU A 1 205 ? -7.602 0.344 2.821 1.00 93.50 205 LEU A N 1
ATOM 1570 C CA . LEU A 1 205 ? -7.763 0.747 4.221 1.00 93.50 205 LEU A CA 1
ATOM 1571 C C . LEU A 1 205 ? -9.220 0.538 4.653 1.00 93.50 205 LEU A C 1
ATOM 1573 O O . LEU A 1 205 ? -10.153 0.871 3.914 1.00 93.50 205 LEU A O 1
ATOM 1577 N N . CYS A 1 206 ? -9.407 -0.083 5.811 1.00 95.69 206 CYS A N 1
ATOM 1578 C CA . CYS A 1 206 ? -10.715 -0.432 6.342 1.00 95.69 206 CYS A CA 1
ATOM 1579 C C . CYS A 1 206 ? -10.707 -0.372 7.866 1.00 95.69 206 CYS A C 1
ATOM 1581 O O . CYS A 1 206 ? -9.650 -0.425 8.489 1.00 95.69 206 CYS A O 1
ATOM 1583 N N . LEU A 1 207 ? -11.901 -0.275 8.445 1.00 98.19 207 LEU A N 1
ATOM 1584 C CA . LEU A 1 207 ? -12.124 -0.401 9.876 1.00 98.19 207 LEU A CA 1
ATOM 1585 C C . LEU A 1 207 ? -12.661 -1.800 10.170 1.00 98.19 207 LEU A C 1
ATOM 1587 O O . LEU A 1 207 ? -13.737 -2.149 9.681 1.00 98.19 207 LEU A O 1
ATOM 1591 N N . VAL A 1 208 ? -11.942 -2.565 10.983 1.00 98.12 208 VAL A N 1
ATOM 1592 C CA . VAL A 1 208 ? -12.415 -3.821 11.567 1.00 98.12 208 VAL A CA 1
ATOM 1593 C C . VAL A 1 208 ? -12.758 -3.578 13.029 1.00 98.12 208 VAL A C 1
ATOM 1595 O O . VAL A 1 208 ? -11.899 -3.201 13.826 1.00 98.12 208 VAL A O 1
ATOM 1598 N N . THR A 1 209 ? -14.022 -3.802 13.369 1.00 98.50 209 THR A N 1
ATOM 1599 C CA . THR A 1 209 ? -14.523 -3.749 14.744 1.00 98.50 209 THR A CA 1
ATOM 1600 C C . THR A 1 209 ? -14.773 -5.164 15.221 1.00 98.50 209 THR A C 1
ATOM 1602 O O . THR A 1 209 ? -15.489 -5.904 14.547 1.00 98.50 209 THR A O 1
ATOM 1605 N N . SER A 1 210 ? -14.246 -5.516 16.391 1.00 97.44 210 SER A N 1
ATOM 1606 C CA . SER A 1 210 ? -14.337 -6.866 16.942 1.00 97.44 210 SER A CA 1
ATOM 1607 C C . SER A 1 210 ? -14.685 -6.840 18.427 1.00 97.44 210 SER A C 1
ATOM 1609 O O . SER A 1 210 ? -14.072 -6.125 19.219 1.00 97.44 210 SER A O 1
ATOM 1611 N N . VAL A 1 211 ? -15.667 -7.644 18.828 1.00 97.00 211 VAL A N 1
ATOM 1612 C CA . VAL A 1 211 ? -16.131 -7.770 20.214 1.00 97.00 211 VAL A CA 1
ATOM 1613 C C . VAL A 1 211 ? -15.996 -9.218 20.656 1.00 97.00 211 VAL A C 1
ATOM 1615 O O . VAL A 1 211 ? -16.605 -10.110 20.071 1.00 97.00 211 VAL A O 1
ATOM 1618 N N . ALA A 1 212 ? -15.217 -9.444 21.708 1.00 93.50 212 ALA A N 1
ATOM 1619 C CA . ALA A 1 212 ? -14.953 -10.761 22.257 1.00 93.50 212 ALA A CA 1
ATOM 1620 C C . ALA A 1 212 ? -15.989 -11.154 23.321 1.00 93.50 212 ALA A C 1
ATOM 1622 O O . ALA A 1 212 ? -16.334 -10.379 24.230 1.00 93.50 212 ALA A O 1
ATOM 1623 N N . ALA A 1 213 ? -16.425 -12.412 23.252 1.00 87.75 213 ALA A N 1
ATOM 1624 C CA . ALA A 1 213 ? -17.311 -13.016 24.244 1.00 87.75 213 ALA A CA 1
ATOM 1625 C C . ALA A 1 213 ? -16.634 -13.124 25.624 1.00 87.75 213 ALA A C 1
ATOM 1627 O O . ALA A 1 213 ? -17.241 -12.832 26.655 1.00 87.75 213 ALA A O 1
ATOM 1628 N N . ARG A 1 214 ? -15.335 -13.450 25.635 1.00 90.81 214 ARG A N 1
ATOM 1629 C CA . ARG A 1 214 ? -14.486 -13.555 26.832 1.00 90.81 214 ARG A CA 1
ATOM 1630 C C . ARG A 1 214 ? -13.434 -12.446 26.891 1.00 90.81 214 ARG A C 1
ATOM 1632 O O . ARG A 1 214 ? -13.275 -11.680 25.948 1.00 90.81 214 ARG A O 1
ATOM 1639 N N . ARG A 1 215 ? -12.709 -12.368 28.011 1.00 94.00 215 ARG A N 1
ATOM 1640 C CA . ARG A 1 215 ? -11.504 -11.530 28.124 1.00 94.00 215 ARG A CA 1
ATOM 1641 C C . ARG A 1 215 ? -10.376 -12.150 27.298 1.00 94.00 215 ARG A C 1
ATOM 1643 O O . ARG A 1 215 ? -10.157 -13.361 27.386 1.00 94.00 215 ARG A O 1
ATOM 1650 N N . LEU A 1 216 ? -9.704 -11.321 26.510 1.00 95.75 216 LEU A N 1
ATOM 1651 C CA . LEU A 1 216 ? -8.537 -11.696 25.711 1.00 95.75 216 LEU A CA 1
ATOM 1652 C C . LEU A 1 216 ? -7.278 -11.021 26.260 1.00 95.75 216 LEU A C 1
ATOM 1654 O O . LEU A 1 216 ? -7.358 -10.084 27.065 1.00 95.75 216 LEU A O 1
ATOM 1658 N N . GLN A 1 217 ? -6.126 -11.497 25.798 1.00 97.06 217 GLN A N 1
ATOM 1659 C CA . GLN A 1 217 ? -4.821 -10.949 26.147 1.00 97.06 217 GLN A CA 1
ATOM 1660 C C . GLN A 1 217 ? -4.142 -10.340 24.922 1.00 97.06 217 GLN A C 1
ATOM 1662 O O . GLN A 1 217 ? -4.154 -10.963 23.870 1.00 97.06 217 GLN A O 1
ATOM 1667 N N . ALA A 1 218 ? -3.545 -9.155 25.044 1.00 98.06 218 ALA A N 1
ATOM 1668 C CA . ALA A 1 218 ? -2.810 -8.523 23.949 1.00 98.06 218 ALA A CA 1
ATOM 1669 C C . ALA A 1 218 ? -1.544 -7.822 24.451 1.00 98.06 218 ALA A C 1
ATOM 1671 O O . ALA A 1 218 ? -1.561 -7.176 25.500 1.00 98.06 218 ALA A O 1
ATOM 1672 N N . SER A 1 219 ? -0.463 -7.943 23.689 1.00 98.19 219 SER A N 1
ATOM 1673 C CA . SER A 1 219 ? 0.852 -7.361 23.998 1.00 98.19 219 SER A CA 1
ATOM 1674 C C . SER A 1 219 ? 1.677 -7.013 22.753 1.00 98.19 219 SER A C 1
ATOM 1676 O O . SER A 1 219 ? 2.782 -6.493 22.893 1.00 98.19 219 SER A O 1
ATOM 1678 N N . LEU A 1 220 ? 1.166 -7.283 21.544 1.00 98.38 220 LEU A N 1
ATOM 1679 C CA . LEU A 1 220 ? 1.888 -7.114 20.280 1.00 98.38 220 LEU A CA 1
ATOM 1680 C C . LEU A 1 220 ? 1.062 -6.357 19.244 1.00 98.38 220 LEU A C 1
ATOM 1682 O O . LEU A 1 220 ? -0.148 -6.553 19.145 1.00 98.38 220 LEU A O 1
ATOM 1686 N N . ILE A 1 221 ? 1.733 -5.545 18.433 1.00 98.38 221 ILE A N 1
ATOM 1687 C CA . ILE A 1 221 ? 1.249 -5.083 17.133 1.00 98.38 221 ILE A CA 1
ATOM 1688 C C . ILE A 1 221 ? 2.153 -5.680 16.057 1.00 98.38 221 ILE A C 1
ATOM 1690 O O . ILE A 1 221 ? 3.375 -5.612 16.169 1.00 98.38 221 ILE A O 1
ATOM 1694 N N . GLY A 1 222 ? 1.558 -6.239 15.009 1.00 96.69 222 GLY A N 1
ATOM 1695 C CA . GLY A 1 222 ? 2.269 -6.689 13.816 1.00 96.69 222 GLY A CA 1
ATOM 1696 C C . GLY A 1 222 ? 2.803 -8.120 13.863 1.00 96.69 222 GLY A C 1
ATOM 1697 O O . GLY A 1 222 ? 3.416 -8.542 12.895 1.00 96.69 222 GLY A O 1
ATOM 1698 N N . SER A 1 223 ? 2.559 -8.897 14.924 1.00 95.50 223 SER A N 1
ATOM 1699 C CA . SER A 1 223 ? 3.028 -10.288 14.999 1.00 95.50 223 SER A CA 1
ATOM 1700 C C . SER A 1 223 ? 2.013 -11.237 15.623 1.00 95.50 223 SER A C 1
ATOM 1702 O O . SER A 1 223 ? 1.355 -10.917 16.616 1.00 95.50 223 SER A O 1
ATOM 1704 N N . ASP A 1 224 ? 1.930 -12.441 15.062 1.00 90.81 224 ASP A N 1
ATOM 1705 C CA . ASP A 1 224 ? 1.276 -13.595 15.669 1.00 90.81 224 ASP A CA 1
ATOM 1706 C C . ASP A 1 224 ? 2.315 -14.448 16.401 1.00 90.81 224 ASP A C 1
ATOM 1708 O O . ASP A 1 224 ? 2.976 -15.306 15.808 1.00 90.81 224 ASP A O 1
ATOM 1712 N N . ARG A 1 225 ? 2.456 -14.197 17.707 1.00 92.06 225 ARG A N 1
ATOM 1713 C CA . ARG A 1 225 ? 3.304 -14.976 18.624 1.00 92.06 225 ARG A CA 1
ATOM 1714 C C . ARG A 1 225 ? 4.776 -15.098 18.212 1.00 92.06 225 ARG A C 1
ATOM 1716 O O . ARG A 1 225 ? 5.436 -16.056 18.605 1.00 92.06 225 ARG A O 1
ATOM 1723 N N . PHE A 1 226 ? 5.293 -14.157 17.419 1.00 86.81 226 PHE A N 1
ATOM 1724 C CA . PHE A 1 226 ? 6.652 -14.208 16.864 1.00 86.81 226 PHE A CA 1
ATOM 1725 C C . PHE A 1 226 ? 6.937 -15.451 16.015 1.00 86.81 226 PHE A C 1
ATOM 1727 O O . PHE A 1 226 ? 8.091 -15.854 15.860 1.00 86.81 226 PHE A O 1
ATOM 1734 N N . VAL A 1 227 ? 5.897 -16.086 15.473 1.00 81.06 227 VAL A N 1
ATOM 1735 C CA . VAL A 1 227 ? 6.090 -17.231 14.589 1.00 81.06 227 VAL A CA 1
ATOM 1736 C C . VAL A 1 227 ? 6.586 -16.717 13.229 1.00 81.06 227 VAL A C 1
ATOM 1738 O O . VAL A 1 227 ? 5.983 -15.785 12.687 1.00 81.06 227 VAL A O 1
ATOM 1741 N N . PRO A 1 228 ? 7.660 -17.301 12.662 1.00 76.19 228 PRO A N 1
ATOM 1742 C CA . PRO A 1 228 ? 8.150 -16.931 11.335 1.00 76.19 228 PRO A CA 1
ATOM 1743 C C . PRO A 1 228 ? 7.045 -16.981 10.268 1.00 76.19 228 PRO A C 1
ATOM 1745 O O . PRO A 1 228 ? 6.164 -17.838 10.338 1.00 76.19 228 PRO A O 1
ATOM 1748 N N . ASP A 1 229 ? 7.081 -16.051 9.307 1.00 75.62 229 ASP A N 1
ATOM 1749 C CA . ASP A 1 229 ? 6.055 -15.855 8.259 1.00 75.62 229 ASP A CA 1
ATOM 1750 C C . ASP A 1 229 ? 4.632 -15.569 8.794 1.00 75.62 229 ASP A C 1
ATOM 1752 O O . ASP A 1 229 ? 3.625 -15.752 8.106 1.00 75.62 229 ASP A O 1
ATOM 1756 N N . ARG A 1 230 ? 4.515 -15.097 10.045 1.00 86.62 230 ARG A N 1
ATOM 1757 C CA . ARG A 1 230 ? 3.226 -14.701 10.643 1.00 86.62 230 ARG A CA 1
ATOM 1758 C C . ARG A 1 230 ? 3.207 -13.277 11.185 1.00 86.62 230 ARG A C 1
ATOM 1760 O O . ARG A 1 230 ? 2.427 -12.943 12.082 1.00 86.62 230 ARG A O 1
ATOM 1767 N N . ASN A 1 231 ? 4.034 -12.420 10.596 1.00 88.75 231 ASN A N 1
ATOM 1768 C CA . ASN A 1 231 ? 4.043 -10.986 10.861 1.00 88.75 231 ASN A CA 1
ATOM 1769 C C . ASN A 1 231 ? 3.047 -10.265 9.947 1.00 88.75 231 ASN A C 1
ATOM 1771 O O . ASN A 1 231 ? 2.646 -10.776 8.900 1.00 88.75 231 ASN A O 1
ATOM 1775 N N . TRP A 1 232 ? 2.549 -9.106 10.354 1.00 96.44 232 TRP A N 1
ATOM 1776 C CA . TRP A 1 232 ? 1.605 -8.337 9.554 1.00 96.44 232 TRP A CA 1
ATOM 1777 C C . TRP A 1 232 ? 2.291 -7.829 8.288 1.00 96.44 232 TRP A C 1
ATOM 1779 O O . TRP A 1 232 ? 3.388 -7.301 8.359 1.00 96.44 232 TRP A O 1
ATOM 1789 N N . HIS A 1 233 ? 1.644 -7.978 7.133 1.00 94.06 233 HIS A N 1
ATOM 1790 C CA . HIS A 1 233 ? 2.100 -7.363 5.888 1.00 94.06 233 HIS A CA 1
ATOM 1791 C C . HIS A 1 233 ? 1.032 -6.376 5.459 1.00 94.06 233 HIS A C 1
ATOM 1793 O O . HIS A 1 233 ? -0.063 -6.770 5.049 1.00 94.06 233 HIS A O 1
ATOM 1799 N N . GLY A 1 234 ? 1.348 -5.093 5.520 1.00 95.19 234 GLY A N 1
ATOM 1800 C CA . GLY A 1 234 ? 0.415 -4.034 5.178 1.00 95.19 234 GLY A CA 1
ATOM 1801 C C . GLY A 1 234 ? 0.550 -2.853 6.115 1.00 95.19 234 GLY A C 1
ATOM 1802 O O . GLY A 1 234 ? 1.561 -2.689 6.789 1.00 95.19 234 GLY A O 1
ATOM 1803 N N . ASP A 1 235 ? -0.489 -2.031 6.159 1.00 97.69 235 ASP A N 1
ATOM 1804 C CA . ASP A 1 235 ? -0.447 -0.781 6.906 1.00 97.69 235 ASP A CA 1
ATOM 1805 C C . ASP A 1 235 ? -1.438 -0.819 8.073 1.00 97.69 235 ASP A C 1
ATOM 1807 O O . ASP A 1 235 ? -2.566 -1.297 7.920 1.00 97.69 235 ASP A O 1
ATOM 1811 N N . VAL A 1 236 ? -1.023 -0.300 9.227 1.00 98.50 236 VAL A N 1
ATOM 1812 C CA . VAL A 1 236 ? -1.841 -0.102 10.428 1.00 98.50 236 VAL A CA 1
ATOM 1813 C C . VAL A 1 236 ? -1.915 1.397 10.703 1.00 98.50 236 VAL A C 1
ATOM 1815 O O . VAL A 1 236 ? -0.898 2.071 10.846 1.00 98.50 236 VAL A O 1
ATOM 1818 N N . ALA A 1 237 ? -3.132 1.921 10.736 1.00 98.19 237 ALA A N 1
ATOM 1819 C CA . ALA A 1 237 ? -3.424 3.341 10.883 1.00 98.19 237 ALA A CA 1
ATOM 1820 C C . ALA A 1 237 ? -3.768 3.696 12.334 1.00 98.19 237 ALA A C 1
ATOM 1822 O O . ALA A 1 237 ? -3.212 4.634 12.898 1.00 98.19 237 ALA A O 1
ATOM 1823 N N . GLU A 1 238 ? -4.676 2.939 12.950 1.00 98.38 238 GLU A N 1
ATOM 1824 C CA . GLU A 1 238 ? -5.162 3.253 14.292 1.00 98.38 238 GLU A CA 1
ATOM 1825 C C . GLU A 1 238 ? -5.706 2.005 14.994 1.00 98.38 238 GLU A C 1
ATOM 1827 O O . GLU A 1 238 ? -6.376 1.180 14.371 1.00 98.38 238 GLU A O 1
ATOM 1832 N N . VAL A 1 239 ? -5.415 1.855 16.288 1.00 98.75 239 VAL A N 1
ATOM 1833 C CA . VAL A 1 239 ? -5.857 0.720 17.112 1.00 98.75 239 VAL A CA 1
ATOM 1834 C C . VAL A 1 239 ? -6.427 1.229 18.431 1.00 98.75 239 VAL A C 1
ATOM 1836 O O . VAL A 1 239 ? -5.715 1.866 19.206 1.00 98.75 239 VAL A O 1
ATOM 1839 N N . LEU A 1 240 ? -7.693 0.913 18.712 1.00 98.75 240 LEU A N 1
ATOM 1840 C CA . LEU A 1 240 ? -8.335 1.168 20.004 1.00 98.75 240 LEU A CA 1
ATOM 1841 C C . LEU A 1 240 ? -8.710 -0.156 20.669 1.00 98.75 240 LEU A C 1
ATOM 1843 O O . LEU A 1 240 ? -9.268 -1.045 20.028 1.00 98.75 240 LEU A O 1
ATOM 1847 N N . VAL A 1 241 ? -8.460 -0.266 21.972 1.00 98.69 241 VAL A N 1
ATOM 1848 C CA . VAL A 1 241 ? -8.795 -1.445 22.778 1.00 98.69 241 VAL A CA 1
ATOM 1849 C C . VAL A 1 241 ? -9.526 -1.020 24.043 1.00 98.69 241 VAL A C 1
ATOM 1851 O O . VAL A 1 241 ? -9.000 -0.239 24.835 1.00 98.69 241 VAL A O 1
ATOM 1854 N N . TYR A 1 242 ? -10.709 -1.585 24.267 1.00 98.69 242 TYR A N 1
ATOM 1855 C CA . TYR A 1 242 ? -11.525 -1.394 25.463 1.00 98.69 242 TYR A CA 1
ATOM 1856 C C . TYR A 1 242 ? -11.580 -2.667 26.305 1.00 98.69 242 TYR A C 1
ATOM 1858 O O . TYR A 1 242 ? -11.647 -3.782 25.775 1.00 98.69 242 TYR A O 1
ATOM 1866 N N . ASN A 1 243 ? -11.633 -2.500 27.627 1.00 98.06 243 ASN A N 1
ATOM 1867 C CA . ASN A 1 243 ? -11.683 -3.610 28.579 1.00 98.06 243 ASN A CA 1
ATOM 1868 C C . ASN A 1 243 ? -13.087 -4.127 28.928 1.00 98.06 243 ASN A C 1
ATOM 1870 O O . ASN A 1 243 ? -13.274 -4.949 29.831 1.00 98.06 243 ASN A O 1
ATOM 1874 N N . ARG A 1 244 ? -14.101 -3.626 28.232 1.00 97.38 244 ARG A N 1
ATOM 1875 C CA . ARG A 1 244 ? -15.494 -4.034 28.394 1.00 97.38 244 ARG A CA 1
ATOM 1876 C C . ARG A 1 244 ? -16.148 -4.213 27.037 1.00 97.38 244 ARG A C 1
ATOM 1878 O O . ARG A 1 244 ? -15.681 -3.668 26.042 1.00 97.38 244 ARG A O 1
ATOM 1885 N N . ARG A 1 245 ? -17.256 -4.952 27.024 1.00 96.25 245 ARG A N 1
ATOM 1886 C CA . ARG A 1 245 ? -18.135 -5.013 25.861 1.00 96.25 245 ARG A CA 1
ATOM 1887 C C . ARG A 1 245 ? -18.813 -3.653 25.713 1.00 96.25 245 ARG A C 1
ATOM 1889 O O . ARG A 1 245 ? -19.565 -3.253 26.603 1.00 96.25 245 ARG A O 1
ATOM 1896 N N . LEU A 1 246 ? -18.503 -2.938 24.639 1.00 97.56 246 LEU A N 1
ATOM 1897 C CA . LEU A 1 246 ? -19.242 -1.730 24.281 1.00 97.56 246 LEU A CA 1
ATOM 1898 C C . LEU A 1 246 ? -20.655 -2.100 23.805 1.00 97.56 246 LEU A C 1
ATOM 1900 O O . LEU A 1 246 ? -20.876 -3.191 23.273 1.00 97.56 246 LEU A O 1
ATOM 1904 N N . SER A 1 247 ? -21.610 -1.204 24.040 1.00 96.62 247 SER A N 1
ATOM 1905 C CA . SER A 1 247 ? -22.954 -1.292 23.457 1.00 96.62 247 SER A CA 1
ATOM 1906 C C . SER A 1 247 ? -22.927 -0.966 21.961 1.00 96.62 247 SER A C 1
ATOM 1908 O O . SER A 1 247 ? -21.980 -0.344 21.483 1.00 96.62 247 SER A O 1
ATOM 1910 N N . ASP A 1 248 ? -23.974 -1.337 21.218 1.00 95.81 248 ASP A N 1
ATOM 1911 C CA . ASP A 1 248 ? -24.053 -1.023 19.785 1.00 95.81 248 ASP A CA 1
ATOM 1912 C C . ASP A 1 248 ? -23.998 0.491 19.522 1.00 95.81 248 ASP A C 1
ATOM 1914 O O . ASP A 1 248 ? -23.274 0.919 18.635 1.00 95.81 248 ASP A O 1
ATOM 1918 N N . ALA A 1 249 ? -24.649 1.314 20.354 1.00 97.25 249 ALA A N 1
ATOM 1919 C CA . ALA A 1 249 ? -24.599 2.774 20.225 1.00 97.25 249 ALA A CA 1
ATOM 1920 C C . ALA A 1 249 ? -23.187 3.347 20.451 1.00 97.25 249 ALA A C 1
ATOM 1922 O O . ALA A 1 249 ? -22.753 4.265 19.755 1.00 97.25 249 ALA A O 1
ATOM 1923 N N . GLU A 1 250 ? -22.448 2.795 21.417 1.00 98.38 250 GLU A N 1
ATOM 1924 C CA . GLU A 1 250 ? -21.053 3.167 21.658 1.00 98.38 250 GLU A CA 1
ATOM 1925 C C . GLU A 1 250 ? -20.160 2.744 20.489 1.00 98.38 250 GLU A C 1
ATOM 1927 O O . GLU A 1 250 ? -19.357 3.552 20.022 1.00 98.38 250 GLU A O 1
ATOM 1932 N N . ILE A 1 251 ? -20.341 1.520 19.979 1.00 98.25 251 ILE A N 1
ATOM 1933 C CA . ILE A 1 251 ? -19.640 1.019 18.792 1.00 98.25 251 ILE A CA 1
ATOM 1934 C C . ILE A 1 251 ? -19.906 1.932 17.597 1.00 98.25 251 ILE A C 1
ATOM 1936 O O . ILE A 1 251 ? -18.956 2.416 16.987 1.00 98.25 251 ILE A O 1
ATOM 1940 N N . ASP A 1 252 ? -21.170 2.230 17.306 1.00 97.50 252 ASP A N 1
ATOM 1941 C CA . ASP A 1 252 ? -21.563 3.064 16.173 1.00 97.50 252 ASP A CA 1
ATOM 1942 C C . ASP A 1 252 ? -20.958 4.473 16.274 1.00 97.50 252 ASP A C 1
ATOM 1944 O O . ASP A 1 252 ? -20.540 5.034 15.260 1.00 97.50 252 ASP A O 1
ATOM 1948 N N . SER A 1 253 ? -20.831 5.029 17.487 1.00 97.94 253 SER A N 1
ATOM 1949 C CA . SER A 1 253 ? -20.185 6.332 17.701 1.00 97.94 253 SER A CA 1
ATOM 1950 C C . SER A 1 253 ? -18.679 6.315 17.393 1.00 97.94 253 SER A C 1
ATOM 1952 O O . SER A 1 253 ? -18.182 7.218 16.715 1.00 97.94 253 SER A O 1
ATOM 1954 N N . VAL A 1 254 ? -17.956 5.271 17.825 1.00 98.31 254 VAL A N 1
ATOM 1955 C CA . VAL A 1 254 ? -16.517 5.109 17.549 1.00 98.31 254 VAL A CA 1
ATOM 1956 C C . VAL A 1 254 ? -16.296 4.823 16.069 1.00 98.31 254 VAL A C 1
ATOM 1958 O O . VAL A 1 254 ? -15.418 5.421 15.449 1.00 98.31 254 VAL A O 1
ATOM 1961 N N . GLU A 1 255 ? -17.117 3.957 15.471 1.00 98.12 255 GLU A N 1
ATOM 1962 C CA . GLU A 1 255 ? -17.040 3.657 14.046 1.00 98.12 255 GLU A CA 1
ATOM 1963 C C . GLU A 1 255 ? -17.341 4.883 13.190 1.00 98.12 255 GLU A C 1
ATOM 1965 O O . GLU A 1 255 ? -16.652 5.107 12.198 1.00 98.12 255 GLU A O 1
ATOM 1970 N N . ALA A 1 256 ? -18.355 5.682 13.530 1.00 95.81 256 ALA A N 1
ATOM 1971 C CA . ALA A 1 256 ? -18.663 6.910 12.803 1.00 95.81 256 ALA A CA 1
ATOM 1972 C C . ALA A 1 256 ? -17.475 7.880 12.835 1.00 95.81 256 ALA A C 1
ATOM 1974 O O . ALA A 1 256 ? -17.093 8.410 11.789 1.00 95.81 256 ALA A O 1
ATOM 1975 N N . TRP A 1 257 ? -16.853 8.048 14.005 1.00 97.19 257 TRP A N 1
ATOM 1976 C CA . TRP A 1 257 ? -15.666 8.880 14.169 1.00 97.19 257 TRP A CA 1
ATOM 1977 C C . TRP A 1 257 ? -14.467 8.358 13.359 1.00 97.19 257 TRP A C 1
ATOM 1979 O O . TRP A 1 257 ? -13.949 9.090 12.515 1.00 97.19 257 TRP A O 1
ATOM 1989 N N . LEU A 1 258 ? -14.075 7.088 13.523 1.00 97.62 258 LEU A N 1
ATOM 1990 C CA . LEU A 1 258 ? -12.949 6.493 12.787 1.00 97.62 258 LEU A CA 1
ATOM 1991 C C . LEU A 1 258 ? -13.185 6.507 11.274 1.00 97.62 258 LEU A C 1
ATOM 1993 O O . LEU A 1 258 ? -12.279 6.838 10.511 1.00 97.62 258 LEU A O 1
ATOM 1997 N N . LYS A 1 259 ? -14.403 6.197 10.813 1.00 94.88 259 LYS A N 1
ATOM 1998 C CA . LYS A 1 259 ? -14.729 6.234 9.380 1.00 94.88 259 LYS A CA 1
ATOM 1999 C C . LYS A 1 259 ? -14.663 7.650 8.815 1.00 94.88 259 LYS A C 1
ATOM 2001 O O . LYS A 1 259 ? -14.220 7.817 7.682 1.00 94.88 259 LYS A O 1
ATOM 2006 N N . ALA A 1 260 ? -15.075 8.661 9.578 1.00 92.62 260 ALA A N 1
ATOM 2007 C CA . ALA A 1 260 ? -14.962 10.055 9.161 1.00 92.62 260 ALA A CA 1
ATOM 2008 C C . ALA A 1 260 ? -13.500 10.535 9.152 1.00 92.62 260 ALA A C 1
ATOM 2010 O O . ALA A 1 260 ? -13.079 11.180 8.194 1.00 92.62 260 ALA A O 1
ATOM 2011 N N . LYS A 1 261 ? -12.712 10.185 10.176 1.00 93.44 261 LYS A N 1
ATOM 2012 C CA . LYS A 1 261 ? -11.279 10.504 10.269 1.00 93.44 261 LYS A CA 1
ATOM 2013 C C . LYS A 1 261 ? -10.479 9.874 9.124 1.00 93.44 261 LYS A C 1
ATOM 2015 O O . LYS A 1 261 ? -9.751 10.571 8.430 1.00 93.44 261 LYS A O 1
ATOM 2020 N N . TRP A 1 262 ? -10.662 8.578 8.878 1.00 93.69 262 TRP A N 1
ATOM 2021 C CA . TRP A 1 262 ? -9.881 7.811 7.897 1.00 93.69 262 TRP A CA 1
ATOM 2022 C C . TRP A 1 262 ? -10.524 7.697 6.515 1.00 93.69 262 TRP A C 1
ATOM 2024 O O . TRP A 1 262 ? -10.022 6.960 5.669 1.00 93.69 262 TRP A O 1
ATOM 2034 N N . VAL A 1 263 ? -11.620 8.417 6.258 1.00 91.06 263 VAL A N 1
ATOM 2035 C CA . VAL A 1 263 ? -12.255 8.460 4.930 1.00 91.06 263 VAL A CA 1
ATOM 2036 C C . VAL A 1 263 ? -12.744 7.069 4.477 1.00 91.06 263 VAL A C 1
ATOM 2038 O O . VAL A 1 263 ? -12.510 6.631 3.351 1.00 91.06 263 VAL A O 1
ATOM 2041 N N . LEU A 1 264 ? -13.427 6.345 5.371 1.00 90.75 264 LEU A N 1
ATOM 2042 C CA . LEU A 1 264 ? -13.814 4.945 5.165 1.00 90.75 264 LEU A CA 1
ATOM 2043 C C . LEU A 1 264 ? -15.322 4.762 4.871 1.00 90.75 264 LEU A C 1
ATOM 2045 O O . LEU A 1 264 ? -16.165 5.450 5.457 1.00 90.75 264 LEU A O 1
ATOM 2049 N N . PRO A 1 265 ? -15.698 3.797 4.006 1.00 83.69 265 PRO A N 1
ATOM 2050 C CA . PRO A 1 265 ? -14.810 3.130 3.055 1.00 83.69 265 PRO A CA 1
ATOM 2051 C C . PRO A 1 265 ? -14.225 4.150 2.068 1.00 83.69 265 PRO A C 1
ATOM 2053 O O . PRO A 1 265 ? -14.841 5.185 1.811 1.00 83.69 265 PRO A O 1
ATOM 2056 N N . ALA A 1 266 ? -13.051 3.828 1.522 1.00 75.06 266 ALA A N 1
ATOM 2057 C CA . ALA A 1 266 ? -12.329 4.669 0.575 1.00 75.06 266 ALA A CA 1
ATOM 2058 C C . ALA A 1 266 ? -13.254 5.262 -0.507 1.00 75.06 266 ALA A C 1
ATOM 2060 O O . ALA A 1 266 ? -13.825 4.532 -1.323 1.00 75.06 266 ALA A O 1
ATOM 2061 N N . ALA A 1 267 ? -13.366 6.590 -0.528 1.00 74.62 267 ALA A N 1
ATOM 2062 C CA . ALA A 1 267 ? -14.079 7.342 -1.554 1.00 74.62 267 ALA A CA 1
ATOM 2063 C C . ALA A 1 267 ? -13.075 8.213 -2.312 1.00 74.62 267 ALA A C 1
ATOM 2065 O O . ALA A 1 267 ? -12.611 9.231 -1.802 1.00 74.62 267 ALA A O 1
ATOM 2066 N N . ALA A 1 268 ? -12.723 7.770 -3.517 1.00 80.75 268 ALA A N 1
ATOM 2067 C CA . ALA A 1 268 ? -11.833 8.480 -4.420 1.00 80.75 268 ALA A CA 1
ATOM 2068 C C . ALA A 1 268 ? -12.581 8.891 -5.687 1.00 80.75 268 ALA A C 1
ATOM 2070 O O . ALA A 1 268 ? -13.556 8.246 -6.087 1.00 80.75 268 ALA A O 1
ATOM 2071 N N . LEU A 1 269 ? -12.073 9.925 -6.351 1.00 88.88 269 LEU A N 1
ATOM 2072 C CA . LEU A 1 269 ? -12.564 10.323 -7.660 1.00 88.88 269 LEU A CA 1
ATOM 2073 C C . LEU A 1 269 ? -12.099 9.322 -8.714 1.00 88.88 269 LEU A C 1
ATOM 2075 O O . LEU A 1 269 ? -10.914 8.996 -8.792 1.00 88.88 269 LEU A O 1
ATOM 2079 N N . HIS A 1 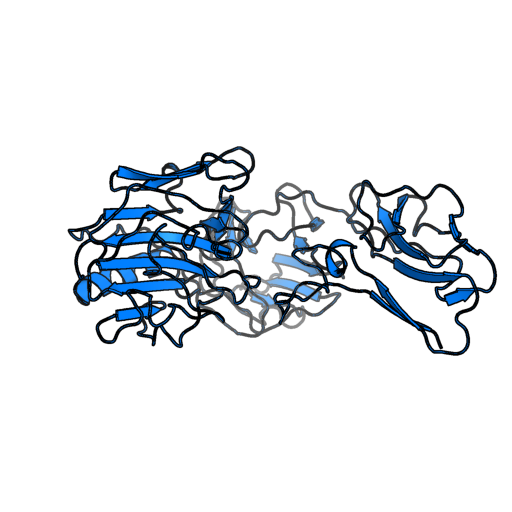270 ? -13.027 8.839 -9.534 1.00 92.25 270 HIS A N 1
ATOM 2080 C CA . HIS A 1 270 ? -12.721 7.974 -10.664 1.00 92.25 270 HIS A CA 1
ATOM 2081 C C . HIS A 1 270 ? -13.332 8.560 -11.933 1.00 92.25 270 HIS A C 1
ATOM 2083 O O . HIS A 1 270 ? -14.552 8.624 -12.038 1.00 92.25 270 HIS A O 1
ATOM 2089 N N . ALA A 1 271 ? -12.509 8.915 -12.915 1.00 93.69 271 ALA A N 1
ATOM 2090 C CA . ALA A 1 271 ? -13.015 9.329 -14.215 1.00 93.69 271 ALA A CA 1
ATOM 2091 C C . ALA A 1 271 ? -13.710 8.163 -14.941 1.00 93.69 271 ALA A C 1
ATOM 2093 O O . ALA A 1 271 ? -13.461 6.980 -14.660 1.00 93.69 271 ALA A O 1
ATOM 2094 N N . ASN A 1 272 ? -14.581 8.508 -15.886 1.00 94.25 272 ASN A N 1
ATOM 2095 C CA . ASN A 1 272 ? -15.342 7.579 -16.729 1.00 94.25 272 ASN A CA 1
ATOM 2096 C C . ASN A 1 272 ? -14.535 7.018 -17.921 1.00 94.25 272 ASN A C 1
ATOM 2098 O O . ASN A 1 272 ? -15.057 6.204 -18.676 1.00 94.25 272 ASN A O 1
ATOM 2102 N N . PHE A 1 273 ? -13.256 7.377 -18.053 1.00 93.69 273 PHE A N 1
ATOM 2103 C CA . PHE A 1 273 ? -12.335 6.858 -19.069 1.00 93.69 273 PHE A CA 1
ATOM 2104 C C . PHE A 1 273 ? -11.101 6.191 -18.440 1.00 93.69 273 PHE A C 1
ATOM 2106 O O . PHE A 1 273 ? -10.863 6.311 -17.233 1.00 93.69 273 PHE A O 1
ATOM 2113 N N . LYS A 1 274 ? -10.337 5.458 -19.257 1.00 91.38 274 LYS A N 1
ATOM 2114 C CA . LYS A 1 274 ? -9.063 4.809 -18.908 1.00 91.38 274 LYS A CA 1
ATOM 2115 C C . LYS A 1 274 ? -7.961 5.348 -19.812 1.00 91.38 274 LYS A C 1
ATOM 2117 O O . LYS A 1 274 ? -8.227 5.626 -20.972 1.00 91.38 274 LYS A O 1
ATOM 2122 N N . LEU A 1 275 ? -6.746 5.436 -19.286 1.00 87.12 275 LEU A N 1
ATOM 2123 C CA . LEU A 1 275 ? -5.560 5.766 -20.079 1.00 87.12 275 LEU A CA 1
ATOM 2124 C C . LEU A 1 275 ? -5.031 4.490 -20.749 1.00 87.12 275 LEU A C 1
ATOM 2126 O O . LEU A 1 275 ? -5.054 3.427 -20.124 1.00 87.12 275 LEU A O 1
ATOM 2130 N N . GLY A 1 276 ? -4.611 4.594 -22.008 1.00 77.19 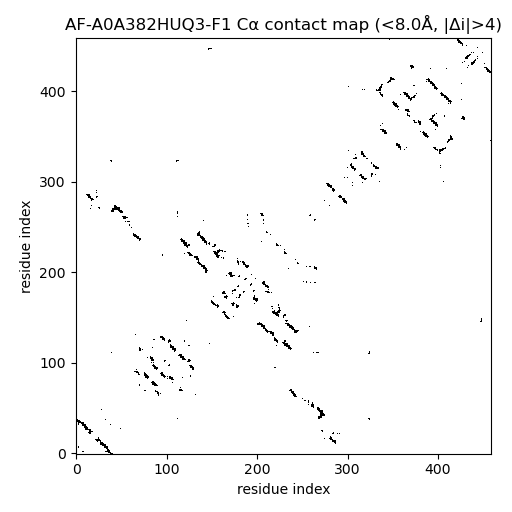276 GLY A N 1
ATOM 2131 C CA . GLY A 1 276 ? -3.993 3.513 -22.775 1.00 77.19 276 GLY A CA 1
ATOM 2132 C C . GLY A 1 276 ? -2.462 3.506 -22.690 1.00 77.19 276 GLY A C 1
ATOM 2133 O O . GLY A 1 276 ? -1.857 4.307 -21.979 1.00 77.19 276 GLY A O 1
ATOM 2134 N N . ASP A 1 277 ? -1.841 2.601 -23.452 1.00 65.38 277 ASP A N 1
ATOM 2135 C CA . ASP A 1 277 ? -0.411 2.257 -23.362 1.00 65.38 277 ASP A CA 1
ATOM 2136 C C . ASP A 1 277 ? 0.524 3.144 -24.221 1.00 65.38 277 ASP A C 1
ATOM 2138 O O . ASP A 1 277 ? 1.617 2.718 -24.599 1.00 65.38 277 ASP A O 1
ATOM 2142 N N . GLY A 1 278 ? 0.135 4.379 -24.558 1.00 63.97 278 GLY A N 1
ATOM 2143 C CA . GLY A 1 278 ? 1.011 5.297 -25.300 1.00 63.97 278 GLY A CA 1
ATOM 2144 C C . GLY A 1 278 ? 0.309 6.494 -25.941 1.00 63.97 278 GLY A C 1
ATOM 2145 O O . GLY A 1 278 ? -0.883 6.439 -26.232 1.00 63.97 278 GLY A O 1
ATOM 2146 N N . ASP A 1 279 ? 1.077 7.575 -26.125 1.00 63.84 279 ASP A N 1
ATOM 2147 C CA . ASP A 1 279 ? 0.719 8.875 -26.722 1.00 63.84 279 ASP A CA 1
ATOM 2148 C C . ASP A 1 279 ? -0.662 9.422 -26.324 1.00 63.84 279 ASP A C 1
ATOM 2150 O O . ASP A 1 279 ? -1.374 10.056 -27.105 1.00 63.84 279 ASP A O 1
ATOM 2154 N N . ASN A 1 280 ? -1.033 9.208 -25.060 1.00 78.50 280 ASN A N 1
ATOM 2155 C CA . ASN A 1 280 ? -2.258 9.749 -24.496 1.00 78.50 280 ASN A CA 1
ATOM 2156 C C . ASN A 1 280 ? -2.078 11.237 -24.158 1.00 78.50 280 ASN A C 1
ATOM 2158 O O . ASN A 1 280 ? -1.066 11.652 -23.584 1.00 78.50 280 ASN A O 1
ATOM 2162 N N . SER A 1 281 ? -3.111 12.039 -24.417 1.00 88.00 281 SER A N 1
ATOM 2163 C CA . SER A 1 281 ? -3.255 13.319 -23.723 1.00 88.00 281 SER A CA 1
ATOM 2164 C C . SER A 1 281 ? -3.825 13.090 -22.319 1.00 88.00 281 SER A C 1
ATOM 2166 O O . SER A 1 281 ? -4.551 12.121 -22.090 1.00 88.00 281 SER A O 1
ATOM 2168 N N . MET A 1 282 ? -3.568 14.015 -21.396 1.00 91.19 282 MET A N 1
ATOM 2169 C CA . MET A 1 282 ? -4.541 14.344 -20.359 1.00 91.19 282 MET A CA 1
ATOM 2170 C C . MET A 1 282 ? -4.653 15.856 -20.224 1.00 91.19 282 MET A C 1
ATOM 2172 O O . MET A 1 282 ? -3.689 16.534 -19.876 1.00 91.19 282 MET A O 1
ATOM 2176 N N . THR A 1 283 ? -5.837 16.385 -20.507 1.00 92.75 283 THR A N 1
ATOM 2177 C CA . THR A 1 283 ? -6.108 17.822 -20.532 1.00 92.75 283 THR A CA 1
ATOM 2178 C C . THR A 1 283 ? -7.066 18.207 -19.415 1.00 92.75 283 THR A C 1
ATOM 2180 O O . THR A 1 283 ? -8.082 17.543 -19.200 1.00 92.75 283 THR A O 1
ATOM 2183 N N . LEU A 1 284 ? -6.736 19.298 -18.727 1.00 93.50 284 LEU A N 1
ATOM 2184 C CA . LEU A 1 284 ? -7.599 19.992 -17.780 1.00 93.50 284 LEU A CA 1
ATOM 2185 C C . LEU A 1 284 ? -8.156 21.259 -18.441 1.00 93.50 284 LEU A C 1
ATOM 2187 O O . LEU A 1 284 ? -7.393 22.111 -18.910 1.00 93.50 284 LEU A O 1
ATOM 2191 N N . THR A 1 285 ? -9.477 21.389 -18.446 1.00 94.56 285 THR A N 1
ATOM 2192 C CA . THR A 1 285 ? -10.214 22.488 -19.080 1.00 94.56 285 THR A CA 1
ATOM 2193 C C . THR A 1 285 ? -11.011 23.257 -18.027 1.00 94.56 285 THR A C 1
ATOM 2195 O O . THR A 1 285 ? -11.708 22.655 -17.212 1.00 94.56 285 THR A O 1
ATOM 2198 N N . GLU A 1 286 ? -10.935 24.584 -18.047 1.00 93.19 286 GLU A N 1
ATOM 2199 C CA . GLU A 1 286 ? -11.764 25.475 -17.231 1.00 93.19 286 GLU A CA 1
ATOM 2200 C C . GLU A 1 286 ? -13.241 25.444 -17.666 1.00 93.19 286 GLU A C 1
ATOM 2202 O O . GLU A 1 286 ? -13.529 25.124 -18.822 1.00 93.19 286 GLU A O 1
ATOM 2207 N N . PRO A 1 287 ? -14.194 25.856 -16.807 1.00 90.38 287 PRO A N 1
ATOM 2208 C CA . PRO A 1 287 ? -15.626 25.862 -17.130 1.00 90.38 287 PRO A CA 1
ATOM 2209 C C . PRO A 1 287 ? -15.985 26.662 -18.391 1.00 90.38 287 PRO A C 1
ATOM 2211 O O . PRO A 1 287 ? -16.925 26.307 -19.099 1.00 90.38 287 PRO A O 1
ATOM 2214 N N . LEU A 1 288 ? -15.215 27.713 -18.701 1.00 89.19 288 LEU A N 1
ATOM 2215 C CA . LEU A 1 288 ? -15.388 28.546 -19.899 1.00 89.19 288 LEU A CA 1
ATOM 2216 C C . LEU A 1 288 ? -14.819 27.911 -21.183 1.00 89.19 288 LEU A C 1
ATOM 2218 O O . LEU A 1 288 ? -14.877 28.520 -22.248 1.00 89.19 288 LEU A O 1
ATOM 2222 N N . GLY A 1 289 ? -14.271 26.693 -21.108 1.00 83.50 289 GLY A N 1
ATOM 2223 C CA . GLY A 1 289 ? -13.725 25.957 -22.253 1.00 83.50 289 GLY A CA 1
ATOM 2224 C C . GLY A 1 289 ? -12.255 26.250 -22.555 1.00 83.50 289 GLY A C 1
ATOM 2225 O O . GLY A 1 289 ? -11.703 25.689 -23.502 1.00 83.50 289 GLY A O 1
ATOM 2226 N N . GLN A 1 290 ? -11.597 27.092 -21.754 1.00 89.06 290 GLN A N 1
ATOM 2227 C CA . GLN A 1 290 ? -10.166 27.349 -21.877 1.00 89.06 290 GLN A CA 1
ATOM 2228 C C . GLN A 1 290 ? -9.360 26.145 -21.371 1.00 89.06 290 GLN A C 1
ATOM 2230 O O . GLN A 1 290 ? -9.560 25.663 -20.259 1.00 89.06 290 GLN A O 1
ATOM 2235 N N . ARG A 1 291 ? -8.423 25.648 -22.184 1.00 87.12 291 ARG A N 1
ATOM 2236 C CA . ARG A 1 291 ? -7.497 24.583 -21.770 1.00 87.12 291 ARG A CA 1
ATOM 2237 C C . ARG A 1 291 ? -6.426 25.181 -20.859 1.00 87.12 291 ARG A C 1
ATOM 2239 O O . ARG A 1 291 ? -5.665 26.038 -21.301 1.00 87.12 291 ARG A O 1
ATOM 2246 N N . ILE A 1 292 ? -6.372 24.724 -19.610 1.00 84.88 292 ILE A N 1
ATOM 2247 C CA . ILE A 1 292 ? -5.442 25.231 -18.588 1.00 84.88 292 ILE A CA 1
ATOM 2248 C C . ILE A 1 292 ? -4.089 24.540 -18.716 1.00 84.88 292 ILE A C 1
ATOM 2250 O O . ILE A 1 292 ? -3.033 25.163 -18.652 1.00 84.88 292 ILE A O 1
ATOM 2254 N N . SER A 1 293 ? -4.125 23.215 -18.844 1.00 85.88 293 SER A N 1
ATOM 2255 C CA . SER A 1 293 ? -2.933 22.384 -18.818 1.00 85.88 293 SER A CA 1
ATOM 2256 C C . SER A 1 293 ? -3.182 21.094 -19.579 1.00 85.88 293 SER A C 1
ATOM 2258 O O . SER A 1 293 ? -4.262 20.509 -19.490 1.00 85.88 293 SER A O 1
ATOM 2260 N N . THR A 1 294 ? -2.158 20.645 -20.293 1.00 89.19 294 THR A N 1
ATOM 2261 C CA . THR A 1 294 ? -2.120 19.332 -20.925 1.00 89.19 294 THR A CA 1
ATOM 2262 C C . THR A 1 294 ? -0.861 18.626 -20.449 1.00 89.19 294 THR A C 1
ATOM 2264 O O . THR A 1 294 ? 0.243 19.150 -20.595 1.00 89.19 294 THR A O 1
ATOM 2267 N N . LEU A 1 295 ? -1.040 17.447 -19.862 1.00 88.88 295 LEU A N 1
ATOM 2268 C CA . LEU A 1 295 ? 0.030 16.520 -19.540 1.00 88.88 295 LEU A CA 1
ATOM 2269 C C . LEU A 1 295 ? 0.157 15.528 -20.696 1.00 88.88 295 LEU A C 1
ATOM 2271 O O . LEU A 1 295 ? -0.804 14.828 -21.018 1.00 88.88 295 LEU A O 1
ATOM 2275 N N . SER A 1 296 ? 1.333 15.472 -21.313 1.00 88.94 296 SE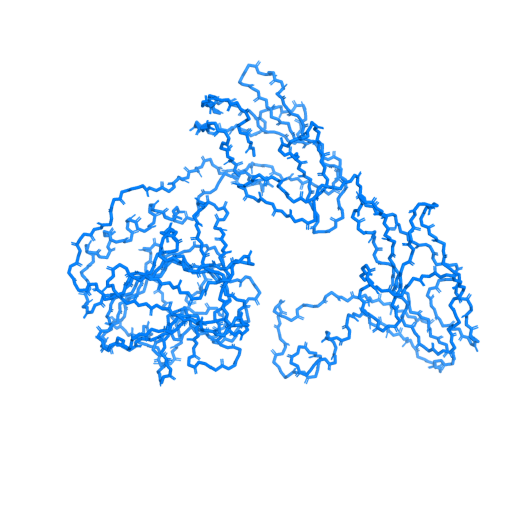R A N 1
ATOM 2276 C CA . SER A 1 296 ? 1.620 14.482 -22.348 1.00 88.94 296 SER A CA 1
ATOM 2277 C C . SER A 1 296 ? 2.050 13.184 -21.682 1.00 88.94 296 SER A C 1
ATOM 2279 O O . SER A 1 296 ? 2.951 13.191 -20.841 1.00 88.94 296 SER A O 1
ATOM 2281 N N . LEU A 1 297 ? 1.440 12.068 -22.072 1.00 86.94 297 LEU A N 1
ATOM 2282 C CA . LEU A 1 297 ? 1.750 10.744 -21.539 1.00 86.94 297 LEU A CA 1
ATOM 2283 C C . LEU A 1 297 ? 2.480 9.912 -22.605 1.00 86.94 297 LEU A C 1
ATOM 2285 O O . LEU A 1 297 ? 1.852 9.063 -23.242 1.00 86.94 297 LEU A O 1
ATOM 2289 N N . PRO A 1 298 ? 3.785 10.168 -22.852 1.00 83.75 298 PRO A N 1
ATOM 2290 C CA . PRO A 1 298 ? 4.568 9.322 -23.743 1.00 83.75 298 PRO A CA 1
ATOM 2291 C C . PRO A 1 298 ? 4.693 7.903 -23.170 1.00 83.75 298 PRO A C 1
ATOM 2293 O O . PRO A 1 298 ? 4.466 7.696 -21.971 1.00 83.75 298 PRO A O 1
ATOM 2296 N N . PRO A 1 299 ? 5.131 6.933 -23.990 1.00 82.19 299 PRO A N 1
ATOM 2297 C CA . PRO A 1 299 ? 5.552 5.634 -23.493 1.00 82.19 299 PRO A CA 1
ATOM 2298 C C . PRO A 1 299 ? 6.514 5.794 -22.314 1.00 82.19 299 PRO A C 1
ATOM 2300 O O . PRO A 1 299 ? 7.448 6.597 -22.350 1.00 82.19 299 PRO A O 1
ATOM 2303 N N . CYS A 1 300 ? 6.266 5.036 -21.256 1.00 77.69 300 CYS A N 1
ATOM 2304 C CA . CYS A 1 300 ? 7.046 5.055 -20.031 1.00 77.69 300 CYS A CA 1
ATOM 2305 C C . CYS A 1 300 ? 7.498 3.619 -19.752 1.00 77.69 300 CYS A C 1
ATOM 2307 O O . CYS A 1 300 ? 6.696 2.698 -19.937 1.00 77.69 300 CYS A O 1
ATOM 2309 N N . PRO A 1 301 ? 8.757 3.379 -19.338 1.00 77.44 301 PRO A N 1
ATOM 2310 C CA . PRO A 1 301 ? 9.157 2.038 -18.942 1.00 77.44 301 PRO A CA 1
ATOM 2311 C C . PRO A 1 301 ? 8.285 1.547 -17.771 1.00 77.44 301 PRO A C 1
ATOM 2313 O O . PRO A 1 301 ? 7.762 2.373 -17.012 1.00 77.44 301 PRO A O 1
ATOM 2316 N N . PRO A 1 302 ? 8.140 0.220 -17.597 1.00 72.56 302 PRO A N 1
ATOM 2317 C CA . PRO A 1 302 ? 7.443 -0.344 -16.447 1.00 72.56 302 PRO A CA 1
ATOM 2318 C C . PRO A 1 302 ? 7.949 0.246 -15.125 1.00 72.56 302 PRO A C 1
ATOM 2320 O O . PRO A 1 302 ? 9.134 0.560 -14.991 1.00 72.56 302 PRO A O 1
ATOM 2323 N N . ASP A 1 303 ? 7.036 0.399 -14.166 1.00 73.25 303 ASP A N 1
ATOM 2324 C CA . ASP A 1 303 ? 7.290 0.916 -12.811 1.00 73.25 303 ASP A CA 1
ATOM 2325 C C . ASP A 1 303 ? 7.805 2.365 -12.722 1.00 73.25 303 ASP A C 1
ATOM 2327 O O . ASP A 1 303 ? 8.147 2.837 -11.636 1.00 73.25 303 ASP A O 1
ATOM 2331 N N . ALA A 1 304 ? 7.821 3.107 -13.832 1.00 85.94 304 ALA A N 1
ATOM 2332 C CA . ALA A 1 304 ? 8.101 4.537 -13.842 1.00 85.94 304 ALA A CA 1
ATOM 2333 C C . ALA A 1 304 ? 6.817 5.369 -13.981 1.00 85.94 304 ALA A C 1
ATOM 2335 O O . ALA A 1 304 ? 5.771 4.891 -14.425 1.00 85.94 304 ALA A O 1
ATOM 2336 N N . THR A 1 305 ? 6.894 6.636 -13.583 1.00 89.19 305 THR A N 1
ATOM 2337 C CA . THR A 1 305 ? 5.782 7.584 -13.665 1.00 89.19 305 THR A CA 1
ATOM 2338 C C . THR A 1 305 ? 6.174 8.866 -14.375 1.00 89.19 305 THR A C 1
ATOM 2340 O O . THR A 1 305 ? 7.333 9.275 -14.375 1.00 89.19 305 THR A O 1
ATOM 2343 N N . ILE A 1 306 ? 5.176 9.530 -14.956 1.00 90.31 306 ILE A N 1
ATOM 2344 C CA . ILE A 1 306 ? 5.305 10.859 -15.551 1.00 90.31 306 ILE A CA 1
ATOM 2345 C C . ILE A 1 306 ? 4.635 11.860 -14.617 1.00 90.31 306 ILE A C 1
ATOM 2347 O O . ILE A 1 306 ? 3.518 11.639 -14.145 1.00 90.31 306 ILE A O 1
ATOM 2351 N N . GLY A 1 307 ? 5.309 12.971 -14.350 1.00 90.25 307 GLY A N 1
ATOM 2352 C CA . GLY A 1 307 ? 4.783 14.029 -13.496 1.00 90.25 307 GLY A CA 1
ATOM 2353 C C . GLY A 1 307 ? 5.488 15.355 -13.732 1.00 90.25 307 GLY A C 1
ATOM 2354 O O . GLY A 1 307 ? 6.384 15.453 -14.563 1.00 90.25 307 GLY A O 1
ATOM 2355 N N . VAL A 1 308 ? 5.098 16.378 -12.981 1.00 89.75 308 VAL A N 1
ATOM 2356 C CA . VAL A 1 308 ? 5.722 17.708 -13.021 1.00 89.75 308 VAL A CA 1
ATOM 2357 C C . VAL A 1 308 ? 6.493 17.914 -11.712 1.00 89.75 308 VAL A C 1
ATOM 2359 O O . VAL A 1 308 ? 5.873 17.769 -10.651 1.00 89.75 308 VAL A O 1
ATOM 2362 N N . PRO A 1 309 ? 7.810 18.204 -11.739 1.00 88.75 309 PRO A N 1
ATOM 2363 C CA . PRO A 1 309 ? 8.565 18.550 -10.537 1.00 88.75 309 PRO A CA 1
ATOM 2364 C C . PRO A 1 309 ? 8.033 19.845 -9.894 1.00 88.75 309 PRO A C 1
ATOM 2366 O O . PRO A 1 309 ? 7.535 20.717 -10.610 1.00 88.75 309 PRO A O 1
ATOM 2369 N N . PRO A 1 310 ? 8.153 20.018 -8.565 1.00 84.50 310 PRO A N 1
ATOM 2370 C CA . PRO A 1 310 ? 7.695 21.236 -7.889 1.00 84.50 310 PRO A CA 1
ATOM 2371 C C . PRO A 1 310 ? 8.450 22.489 -8.366 1.00 84.50 310 PRO A C 1
ATOM 2373 O O . PRO A 1 310 ? 7.823 23.509 -8.662 1.00 84.50 310 PRO A O 1
ATOM 2376 N N . ASP A 1 311 ? 9.771 22.369 -8.537 1.00 81.94 311 ASP A N 1
ATOM 2377 C CA . ASP A 1 311 ? 10.689 23.500 -8.745 1.00 81.94 311 ASP A CA 1
ATOM 2378 C C . ASP A 1 311 ? 11.131 23.694 -10.205 1.00 81.94 311 ASP A C 1
ATOM 2380 O O . ASP A 1 311 ? 12.027 24.487 -10.488 1.00 81.94 311 ASP A O 1
ATOM 2384 N N . ALA A 1 312 ? 10.533 22.965 -11.152 1.00 78.00 312 ALA A N 1
ATOM 2385 C CA . ALA A 1 312 ? 10.896 23.056 -12.563 1.00 78.00 312 ALA A CA 1
ATOM 2386 C C . ALA A 1 312 ? 9.658 23.192 -13.463 1.00 78.00 312 ALA A C 1
ATOM 2388 O O . ALA A 1 312 ? 8.640 22.531 -13.233 1.00 78.00 312 ALA A O 1
ATOM 2389 N N . PRO A 1 313 ? 9.720 24.032 -14.511 1.00 71.56 313 PRO A N 1
ATOM 2390 C CA . PRO A 1 313 ? 8.698 24.039 -15.541 1.00 71.56 313 PRO A CA 1
ATOM 2391 C C . PRO A 1 313 ? 8.868 22.804 -16.439 1.00 71.56 313 PRO A C 1
ATOM 2393 O O . PRO A 1 313 ? 9.930 22.590 -17.017 1.00 71.56 313 PRO A O 1
ATOM 2396 N N . GLY A 1 314 ? 7.808 22.007 -16.581 1.00 82.69 314 GLY A N 1
ATOM 2397 C CA . GLY A 1 314 ? 7.759 20.881 -17.519 1.00 82.69 314 GLY A CA 1
ATOM 2398 C C . GLY A 1 314 ? 7.642 19.511 -16.856 1.00 82.69 314 GLY A C 1
ATOM 2399 O O . GLY A 1 314 ? 7.843 19.351 -15.656 1.00 82.69 314 GLY A O 1
ATOM 2400 N N . GLN A 1 315 ? 7.260 18.515 -17.652 1.00 88.81 315 GLN A N 1
ATOM 2401 C CA . GLN A 1 315 ? 7.130 17.137 -17.187 1.00 88.81 315 GLN A CA 1
ATOM 2402 C C . GLN A 1 315 ? 8.480 16.412 -17.165 1.00 88.81 315 GLN A C 1
ATOM 2404 O O . GLN A 1 315 ? 9.356 16.686 -17.983 1.00 88.81 315 GLN A O 1
ATOM 2409 N N . ALA A 1 316 ? 8.617 15.450 -16.261 1.00 90.50 316 ALA A N 1
ATOM 2410 C CA . ALA A 1 316 ? 9.768 14.568 -16.142 1.00 90.50 316 ALA A CA 1
ATOM 2411 C C . ALA A 1 316 ? 9.327 13.141 -15.796 1.00 90.50 316 ALA A C 1
ATOM 2413 O O . ALA A 1 316 ? 8.181 12.903 -15.396 1.00 90.50 316 ALA A O 1
ATOM 2414 N N . LEU A 1 317 ? 10.262 12.201 -15.935 1.00 90.94 317 LEU A N 1
ATOM 2415 C CA . LEU A 1 317 ? 10.087 10.820 -15.502 1.00 90.94 317 LEU A CA 1
ATOM 2416 C C . LEU A 1 317 ? 10.589 10.625 -14.072 1.00 90.94 317 LEU A C 1
ATOM 2418 O O . LEU A 1 317 ? 11.647 11.130 -13.690 1.00 90.94 317 LEU A O 1
ATOM 2422 N N . PHE A 1 318 ? 9.871 9.819 -13.301 1.00 91.12 318 PHE A N 1
ATOM 2423 C CA . PHE A 1 318 ? 10.227 9.457 -11.937 1.00 91.12 318 PHE A CA 1
ATOM 2424 C C . PHE A 1 318 ? 10.256 7.939 -11.794 1.00 91.12 318 PHE A C 1
ATOM 2426 O O . PHE A 1 318 ? 9.429 7.224 -12.350 1.00 91.12 318 PHE A O 1
ATOM 2433 N N . ALA A 1 319 ? 11.211 7.443 -11.010 1.00 86.12 319 ALA A N 1
ATOM 2434 C CA . ALA A 1 319 ? 11.330 6.016 -10.712 1.00 86.12 319 ALA A CA 1
ATOM 2435 C C . ALA A 1 319 ? 10.310 5.527 -9.667 1.00 86.12 319 ALA A C 1
ATOM 2437 O O . ALA A 1 319 ? 10.269 4.339 -9.364 1.00 86.12 319 ALA A O 1
ATOM 2438 N N . ARG A 1 320 ? 9.568 6.442 -9.023 1.00 82.81 320 ARG A N 1
ATOM 2439 C CA . ARG A 1 320 ? 8.607 6.125 -7.960 1.00 82.81 320 ARG A CA 1
ATOM 2440 C C . ARG A 1 320 ? 7.372 7.031 -8.056 1.00 82.81 320 ARG A C 1
ATOM 2442 O O . ARG A 1 320 ? 7.541 8.244 -8.179 1.00 82.81 320 ARG A O 1
ATOM 2449 N N . PRO A 1 321 ? 6.150 6.479 -7.947 1.00 85.31 321 PRO A N 1
ATOM 2450 C CA . PRO A 1 321 ? 4.919 7.263 -7.877 1.00 85.31 321 PRO A CA 1
ATOM 2451 C C . PRO A 1 321 ? 4.793 8.017 -6.540 1.00 85.31 321 PRO A C 1
ATOM 2453 O O . PRO A 1 321 ? 5.141 7.479 -5.490 1.00 85.31 321 PRO A O 1
ATOM 2456 N N . THR A 1 322 ? 4.211 9.221 -6.557 1.00 85.62 322 THR A N 1
ATOM 2457 C CA . THR A 1 322 ? 3.890 10.022 -5.352 1.00 85.62 322 THR A CA 1
ATOM 2458 C C . THR A 1 322 ? 2.411 10.450 -5.333 1.00 85.62 322 THR A C 1
ATOM 2460 O O . THR A 1 322 ? 2.096 11.638 -5.415 1.00 85.62 322 THR A O 1
ATOM 2463 N N . PRO A 1 323 ? 1.451 9.506 -5.283 1.00 84.62 323 PRO A N 1
ATOM 2464 C CA . PRO A 1 323 ? 0.027 9.837 -5.307 1.00 84.62 323 PRO A CA 1
ATOM 2465 C C . PRO A 1 323 ? -0.357 10.715 -4.109 1.00 84.62 323 PRO A C 1
ATOM 2467 O O . PRO A 1 323 ? -0.012 10.404 -2.973 1.00 84.62 323 PRO A O 1
ATOM 2470 N N . GLY A 1 324 ? -1.077 11.810 -4.372 1.00 80.38 324 GLY A N 1
ATOM 2471 C CA . GLY A 1 324 ? -1.529 12.747 -3.336 1.00 80.38 324 GLY A CA 1
ATOM 2472 C C . GLY A 1 324 ? -0.434 13.645 -2.743 1.00 80.38 324 GLY A C 1
ATOM 2473 O O . GLY A 1 324 ? -0.723 14.399 -1.821 1.00 80.38 324 GLY A O 1
ATOM 2474 N N . ALA A 1 325 ? 0.798 13.595 -3.260 1.00 83.75 325 ALA A N 1
ATOM 2475 C CA . ALA A 1 325 ? 1.928 14.384 -2.771 1.00 83.75 325 ALA A CA 1
ATOM 2476 C C . ALA A 1 325 ? 2.742 14.998 -3.923 1.00 83.75 325 ALA A C 1
ATOM 2478 O O . ALA A 1 325 ? 2.598 14.611 -5.086 1.00 83.75 325 ALA A O 1
ATOM 2479 N N . ALA A 1 326 ? 3.624 15.941 -3.587 1.00 87.94 326 ALA A N 1
ATOM 2480 C CA . ALA A 1 326 ? 4.525 16.567 -4.548 1.00 87.94 326 ALA A CA 1
ATOM 2481 C C . ALA A 1 326 ? 5.565 15.570 -5.098 1.00 87.94 326 ALA A C 1
ATOM 2483 O O . ALA A 1 326 ? 6.091 14.725 -4.368 1.00 87.94 326 ALA A O 1
ATOM 2484 N N . ASN A 1 327 ? 5.912 15.709 -6.383 1.00 89.38 327 ASN A N 1
ATOM 2485 C CA . ASN A 1 327 ? 6.912 14.874 -7.060 1.00 89.38 327 ASN A CA 1
ATOM 2486 C C . ASN A 1 327 ? 8.346 15.304 -6.680 1.00 89.38 327 ASN A C 1
ATOM 2488 O O . ASN A 1 327 ? 9.055 15.908 -7.483 1.00 89.38 327 ASN A O 1
ATOM 2492 N N . VAL A 1 328 ? 8.768 15.027 -5.444 1.00 87.75 328 VAL A N 1
ATOM 2493 C CA . VAL A 1 328 ? 10.091 15.426 -4.906 1.00 87.75 328 VAL A CA 1
ATOM 2494 C C . VAL A 1 328 ? 11.223 14.450 -5.245 1.00 87.75 328 VAL A C 1
ATOM 2496 O O . VAL A 1 328 ? 12.393 14.741 -5.007 1.00 87.75 328 VAL A O 1
ATOM 2499 N N . ALA A 1 329 ? 10.892 13.268 -5.774 1.00 85.56 329 ALA A N 1
ATOM 2500 C CA . ALA A 1 329 ? 11.891 12.296 -6.204 1.00 85.56 329 ALA A CA 1
ATOM 2501 C C . ALA A 1 329 ? 12.738 12.853 -7.360 1.00 85.56 329 ALA A C 1
ATOM 2503 O O . ALA A 1 329 ? 12.284 13.705 -8.121 1.00 85.56 329 ALA A O 1
ATOM 2504 N N . LYS A 1 330 ? 13.966 12.341 -7.523 1.00 87.31 330 LYS A N 1
ATOM 2505 C CA . LYS A 1 330 ? 14.872 12.783 -8.592 1.00 87.31 330 LYS A CA 1
ATOM 2506 C C . LYS A 1 330 ? 14.189 12.650 -9.970 1.00 87.31 330 LYS A C 1
ATOM 2508 O O . LYS A 1 330 ? 13.828 11.526 -10.337 1.00 87.31 330 LYS A O 1
ATOM 2513 N N . PRO A 1 331 ? 14.036 13.748 -10.733 1.00 91.38 331 PRO A N 1
ATOM 2514 C CA . PRO A 1 331 ? 13.502 13.691 -12.087 1.00 91.38 331 PRO A CA 1
ATOM 2515 C C . PRO A 1 331 ? 14.537 13.121 -13.065 1.00 91.38 331 PRO A C 1
ATOM 2517 O O . PRO A 1 331 ? 15.748 13.268 -12.875 1.00 91.38 331 PRO A O 1
ATOM 2520 N N . HIS A 1 332 ? 14.047 12.488 -14.129 1.00 90.75 332 HIS A N 1
ATOM 2521 C CA . HIS A 1 332 ? 14.849 11.923 -15.210 1.00 90.75 332 HIS A CA 1
ATOM 2522 C C . HIS A 1 332 ? 14.384 12.476 -16.558 1.00 90.75 332 HIS A C 1
ATOM 2524 O O . HIS A 1 332 ? 13.187 12.656 -16.794 1.00 90.75 332 HIS A O 1
ATOM 2530 N N . ASN A 1 333 ? 15.345 12.702 -17.453 1.00 88.31 333 ASN A N 1
ATOM 2531 C CA . ASN A 1 333 ? 15.112 13.303 -18.771 1.00 88.31 333 ASN A CA 1
ATOM 2532 C C . ASN A 1 333 ? 14.625 12.289 -19.819 1.00 88.31 333 ASN A C 1
ATOM 2534 O O . ASN A 1 333 ? 14.275 12.663 -20.934 1.00 88.31 333 ASN A O 1
ATOM 2538 N N . GLY A 1 334 ? 14.644 11.005 -19.474 1.00 88.75 334 GLY A N 1
ATOM 2539 C CA . GLY A 1 334 ? 14.360 9.891 -20.365 1.00 88.75 334 GLY A CA 1
ATOM 2540 C C . GLY A 1 334 ? 14.747 8.575 -19.701 1.00 88.75 334 GLY A C 1
ATOM 2541 O O . GLY A 1 334 ? 15.034 8.526 -18.501 1.00 88.75 334 GLY A O 1
ATOM 2542 N N . TRP A 1 335 ? 14.828 7.521 -20.500 1.00 87.94 335 TRP A N 1
ATOM 2543 C CA . TRP A 1 335 ? 15.439 6.251 -20.122 1.00 87.94 335 TRP A CA 1
ATOM 2544 C C . TRP A 1 335 ? 16.500 5.860 -21.153 1.00 87.94 335 TRP A C 1
ATOM 2546 O O . TRP A 1 335 ? 16.455 6.306 -22.300 1.00 87.94 335 TRP A O 1
ATOM 2556 N N . ALA A 1 336 ? 17.490 5.073 -20.742 1.00 91.00 336 ALA A N 1
ATOM 2557 C CA . ALA A 1 336 ? 18.509 4.581 -21.661 1.00 91.00 336 ALA A CA 1
ATOM 2558 C C . ALA A 1 336 ? 17.900 3.590 -22.671 1.00 91.00 336 ALA A C 1
ATOM 2560 O O . ALA A 1 336 ? 16.953 2.868 -22.360 1.00 91.00 336 ALA A O 1
ATOM 2561 N N . GLY A 1 337 ? 18.449 3.543 -23.884 1.00 89.62 337 GLY A N 1
ATOM 2562 C CA . GLY A 1 337 ? 17.983 2.608 -24.909 1.00 89.62 337 GLY A CA 1
ATOM 2563 C C . GLY A 1 337 ? 18.367 1.150 -24.629 1.00 89.62 337 GLY A C 1
ATOM 2564 O O . GLY A 1 337 ? 19.052 0.823 -23.659 1.00 89.62 337 GLY A O 1
ATOM 2565 N N . GLU A 1 338 ? 17.945 0.260 -25.519 1.00 90.69 338 GLU A N 1
ATOM 2566 C CA . GLU A 1 338 ? 18.254 -1.168 -25.453 1.00 90.69 338 GLU A CA 1
ATOM 2567 C C . GLU A 1 338 ? 19.666 -1.478 -26.004 1.00 90.69 338 GLU A C 1
ATOM 2569 O O . GLU A 1 338 ? 19.967 -1.116 -27.147 1.00 90.69 338 GLU A O 1
ATOM 2574 N N . PRO A 1 339 ? 20.559 -2.145 -25.240 1.00 93.94 339 PRO A N 1
ATOM 2575 C CA . PRO A 1 339 ? 21.815 -2.670 -25.782 1.00 93.94 339 PRO A CA 1
ATOM 2576 C C . PRO A 1 339 ? 21.574 -3.747 -26.846 1.00 93.94 339 PRO A C 1
ATOM 2578 O O . PRO A 1 339 ? 20.718 -4.607 -26.678 1.00 93.94 339 PRO A O 1
ATOM 2581 N N . ARG A 1 340 ? 22.388 -3.781 -27.904 1.00 96.88 340 ARG A N 1
ATOM 2582 C CA . ARG A 1 340 ? 22.288 -4.803 -28.960 1.00 96.88 340 ARG A CA 1
ATOM 2583 C C . ARG A 1 340 ? 23.340 -5.889 -28.790 1.00 96.88 340 ARG A C 1
ATOM 2585 O O . ARG A 1 340 ? 24.532 -5.596 -28.704 1.00 96.88 340 ARG A O 1
ATOM 2592 N N . LEU A 1 341 ? 22.901 -7.144 -28.782 1.00 96.88 341 LEU A N 1
ATOM 2593 C CA . LEU A 1 341 ? 23.777 -8.314 -28.788 1.00 96.88 341 LEU A CA 1
ATOM 2594 C C . LEU A 1 341 ? 24.158 -8.651 -30.235 1.00 96.88 341 LEU A C 1
ATOM 2596 O O . LEU A 1 341 ? 23.285 -8.826 -31.081 1.00 96.88 341 LEU A O 1
ATOM 2600 N N . ALA A 1 342 ? 25.456 -8.739 -30.536 1.00 97.19 342 ALA A N 1
ATOM 2601 C CA . ALA A 1 342 ? 25.928 -9.019 -31.897 1.00 97.19 342 ALA A CA 1
ATOM 2602 C C . ALA A 1 342 ? 25.655 -10.463 -32.349 1.00 97.19 342 ALA A C 1
ATOM 2604 O O . ALA A 1 342 ? 25.685 -10.758 -33.543 1.00 97.19 342 ALA A O 1
ATOM 2605 N N . LYS A 1 343 ? 25.415 -11.368 -31.396 1.00 95.94 343 LYS A N 1
ATOM 2606 C CA . LYS A 1 343 ? 24.935 -12.723 -31.659 1.00 95.94 343 LYS A CA 1
ATOM 2607 C C . LYS A 1 343 ? 23.579 -12.909 -30.976 1.00 95.94 343 LYS A C 1
ATOM 2609 O O . LYS A 1 343 ? 23.415 -12.392 -29.873 1.00 95.94 343 LYS A O 1
ATOM 2614 N N . PRO A 1 344 ? 22.619 -13.598 -31.613 1.00 94.88 344 PRO A N 1
ATOM 2615 C CA . PRO A 1 344 ? 21.364 -13.952 -30.957 1.00 94.88 344 PRO A CA 1
ATOM 2616 C C . PRO A 1 344 ? 21.604 -14.977 -29.837 1.00 94.88 344 PRO A C 1
ATOM 2618 O O . PRO A 1 344 ? 22.681 -15.565 -29.748 1.00 94.88 344 PRO A O 1
ATOM 2621 N N . SER A 1 345 ? 20.607 -15.206 -28.982 1.00 94.69 345 SER A N 1
ATOM 2622 C CA . SER A 1 345 ? 20.599 -16.396 -28.128 1.00 94.69 345 SER A CA 1
ATOM 2623 C C . SER A 1 345 ? 20.524 -17.665 -28.979 1.00 94.69 345 SER A C 1
ATOM 2625 O O . SER A 1 345 ? 20.079 -17.640 -30.129 1.00 94.69 345 SER A O 1
ATOM 2627 N N . GLY A 1 346 ? 21.000 -18.785 -28.437 1.00 93.00 346 GLY A N 1
ATOM 2628 C CA . GLY A 1 346 ? 20.982 -20.046 -29.170 1.00 93.00 346 GLY A CA 1
ATOM 2629 C C . GLY A 1 346 ? 21.972 -21.091 -28.684 1.00 93.00 346 GLY A C 1
ATOM 2630 O O . GLY A 1 346 ? 22.724 -20.896 -27.723 1.00 93.00 346 GLY A O 1
ATOM 2631 N N . VAL A 1 347 ? 21.969 -22.210 -29.408 1.00 91.88 347 VAL A N 1
ATOM 2632 C CA . VAL A 1 347 ? 22.900 -23.325 -29.236 1.00 91.88 347 VAL A CA 1
ATOM 2633 C C . VAL A 1 347 ? 24.119 -23.120 -30.130 1.00 91.88 347 VAL A C 1
ATOM 2635 O O . VAL A 1 347 ? 24.002 -22.870 -31.330 1.00 91.88 347 VAL A O 1
ATOM 2638 N N . TYR A 1 348 ? 25.309 -23.251 -29.551 1.00 93.06 348 TYR A N 1
ATOM 2639 C CA . TYR A 1 348 ? 26.577 -23.062 -30.241 1.00 93.06 348 TYR A CA 1
ATOM 2640 C C . TYR A 1 348 ? 27.544 -24.200 -29.924 1.00 93.06 348 TYR A C 1
ATOM 2642 O O . TYR A 1 348 ? 27.948 -24.392 -28.781 1.00 93.06 348 TYR A O 1
ATOM 2650 N N . GLY A 1 349 ? 28.032 -24.890 -30.958 1.00 92.25 349 GLY A N 1
ATOM 2651 C CA . GLY A 1 349 ? 29.008 -25.977 -30.788 1.00 92.25 349 GLY A CA 1
ATOM 2652 C C . GLY A 1 349 ? 30.421 -25.525 -30.387 1.00 92.25 349 GLY A C 1
ATOM 2653 O O . GLY A 1 349 ? 31.294 -26.356 -30.150 1.00 92.25 349 GLY A O 1
ATOM 2654 N N . ARG A 1 350 ? 30.694 -24.215 -30.343 1.00 94.00 350 ARG A N 1
ATOM 2655 C CA . ARG A 1 350 ? 31.988 -23.639 -29.944 1.00 94.00 350 ARG A CA 1
ATOM 2656 C C . ARG A 1 350 ? 31.769 -22.412 -29.062 1.00 94.00 350 ARG A C 1
ATOM 2658 O O . ARG A 1 350 ? 30.731 -21.764 -29.201 1.00 94.00 350 ARG A O 1
ATOM 2665 N N . PRO A 1 351 ? 32.749 -22.047 -28.214 1.00 96.69 351 PRO A N 1
ATOM 2666 C CA . PRO A 1 351 ? 32.670 -20.821 -27.437 1.00 96.69 351 PRO A CA 1
ATOM 2667 C C . PRO A 1 351 ? 32.397 -19.579 -28.297 1.00 96.69 351 PRO A C 1
ATOM 2669 O O . PRO A 1 351 ? 32.929 -19.443 -29.404 1.00 96.69 351 PRO A O 1
ATOM 2672 N N . VAL A 1 352 ? 31.596 -18.664 -27.759 1.00 97.19 352 VAL A N 1
ATOM 2673 C CA . VAL A 1 352 ? 31.170 -17.427 -28.420 1.00 97.19 352 VAL A CA 1
ATOM 2674 C C . VAL A 1 352 ? 31.921 -16.238 -27.830 1.00 97.19 352 VAL A C 1
ATOM 2676 O O . VAL A 1 352 ? 31.950 -16.071 -26.618 1.00 97.19 352 VAL A O 1
ATOM 2679 N N . ASP A 1 353 ? 32.482 -15.384 -28.686 1.00 97.38 353 ASP A N 1
ATOM 2680 C CA . ASP A 1 353 ? 32.921 -14.039 -28.299 1.00 97.38 353 ASP A CA 1
ATOM 2681 C C . ASP A 1 353 ? 31.768 -13.068 -28.547 1.00 97.38 353 ASP A C 1
ATOM 2683 O O . ASP A 1 353 ? 31.507 -12.665 -29.684 1.00 97.38 353 ASP A O 1
ATOM 2687 N N . LEU A 1 354 ? 31.019 -12.758 -27.491 1.00 98.06 354 LEU A N 1
ATOM 2688 C CA . LEU A 1 354 ? 29.835 -11.916 -27.579 1.00 98.06 354 LEU A CA 1
ATOM 2689 C C . LEU A 1 354 ? 30.233 -10.442 -27.528 1.00 98.06 354 LEU A C 1
ATOM 2691 O O . LEU A 1 354 ? 30.674 -9.936 -26.494 1.00 98.06 354 LEU A O 1
ATOM 2695 N N . GLN A 1 355 ? 30.042 -9.752 -28.650 1.00 98.38 355 GLN A N 1
ATOM 2696 C CA . GLN A 1 355 ? 30.106 -8.298 -28.706 1.00 98.38 355 GLN A CA 1
ATOM 2697 C C . GLN A 1 355 ? 28.749 -7.694 -28.341 1.00 98.38 355 GLN A C 1
ATOM 2699 O O . GLN A 1 355 ? 27.706 -8.174 -28.788 1.00 98.38 355 GLN A O 1
ATOM 2704 N N . ILE A 1 356 ? 28.776 -6.629 -27.544 1.00 98.25 356 ILE A N 1
ATOM 2705 C CA . ILE A 1 356 ? 27.590 -5.878 -27.136 1.00 98.25 356 ILE A CA 1
ATOM 2706 C C . ILE A 1 356 ? 27.766 -4.428 -27.575 1.00 98.25 356 ILE A C 1
ATOM 2708 O O . ILE A 1 356 ? 28.777 -3.794 -27.268 1.00 98.25 356 ILE A O 1
ATOM 2712 N N . THR A 1 357 ? 26.787 -3.907 -28.306 1.00 97.81 357 THR A N 1
ATOM 2713 C CA . THR A 1 357 ? 26.772 -2.520 -28.770 1.00 97.81 357 THR A CA 1
ATOM 2714 C C . THR A 1 357 ? 25.835 -1.701 -27.879 1.00 97.81 357 THR A C 1
ATOM 2716 O O . THR A 1 357 ? 24.655 -2.048 -27.778 1.00 97.81 357 THR A O 1
ATOM 2719 N N . PRO A 1 358 ? 26.317 -0.621 -27.237 1.00 96.81 358 PRO A N 1
ATOM 2720 C CA . PRO A 1 358 ? 25.455 0.312 -26.516 1.00 96.81 358 PRO A CA 1
ATOM 2721 C C . PRO A 1 358 ? 24.360 0.906 -27.423 1.00 96.81 358 PRO A C 1
ATOM 2723 O O . PRO A 1 358 ? 24.559 0.996 -28.639 1.00 96.81 358 PRO A O 1
ATOM 2726 N N . PRO A 1 359 ? 23.217 1.336 -26.860 1.00 94.50 359 PRO A N 1
ATOM 2727 C CA . PRO A 1 359 ? 22.163 1.992 -27.639 1.00 94.50 359 PRO A CA 1
ATOM 2728 C C . PRO A 1 359 ? 22.631 3.309 -28.278 1.00 94.50 359 PRO A C 1
ATOM 2730 O O . PRO A 1 359 ? 22.227 3.632 -29.393 1.00 94.50 359 PRO A O 1
ATOM 2733 N N . ASP A 1 360 ? 23.507 4.045 -27.592 1.00 94.88 360 ASP A N 1
ATOM 2734 C CA . ASP A 1 360 ? 24.105 5.300 -28.036 1.00 94.88 360 ASP A CA 1
ATOM 2735 C C . ASP A 1 360 ? 25.505 5.481 -27.420 1.00 94.88 360 ASP A C 1
ATOM 2737 O O . ASP A 1 360 ? 25.927 4.711 -26.556 1.00 94.88 360 ASP A O 1
ATOM 2741 N N . SER A 1 361 ? 26.243 6.499 -27.870 1.00 94.12 361 SER A N 1
ATOM 2742 C CA . SER A 1 361 ? 27.608 6.785 -27.403 1.00 94.12 361 SER A CA 1
ATOM 2743 C C . SER A 1 361 ? 27.691 7.350 -25.979 1.00 94.12 361 SER A C 1
ATOM 2745 O O . SER A 1 361 ? 28.792 7.454 -25.442 1.00 94.12 361 SER A O 1
ATOM 2747 N N . LEU A 1 362 ? 26.561 7.729 -25.373 1.00 94.88 362 LEU A N 1
ATOM 2748 C CA . LEU A 1 362 ? 26.487 8.311 -24.029 1.00 94.88 362 LEU A CA 1
ATOM 2749 C C . LEU A 1 362 ? 26.103 7.277 -22.962 1.00 94.88 362 LEU A C 1
ATOM 2751 O O . LEU A 1 362 ? 26.136 7.585 -21.772 1.00 94.88 362 LEU A O 1
ATOM 2755 N N . SER A 1 363 ? 25.719 6.073 -23.380 1.00 94.69 363 SER A N 1
ATOM 2756 C CA . SER A 1 363 ? 25.254 5.009 -22.502 1.00 94.69 363 SER A CA 1
ATOM 2757 C C . SER A 1 363 ? 26.373 4.032 -22.152 1.00 94.69 363 SER A C 1
ATOM 2759 O O . SER A 1 363 ? 27.092 3.528 -23.016 1.00 94.69 363 SER A O 1
ATOM 2761 N N . GLU A 1 364 ? 26.471 3.690 -20.873 1.00 95.88 364 GLU A N 1
ATOM 2762 C CA . GLU A 1 364 ? 27.318 2.613 -20.378 1.00 95.88 364 GLU A CA 1
ATOM 2763 C C . GLU A 1 364 ? 26.520 1.307 -20.302 1.00 95.88 364 GLU A C 1
ATOM 2765 O O . GLU A 1 364 ? 25.422 1.267 -19.750 1.00 95.88 364 GLU A O 1
ATOM 2770 N N . VAL A 1 365 ? 27.077 0.213 -20.824 1.00 97.56 365 VAL A N 1
ATOM 2771 C CA . VAL A 1 365 ? 26.454 -1.113 -20.733 1.00 97.56 365 VAL A CA 1
ATOM 2772 C C . VAL A 1 365 ? 27.010 -1.870 -19.533 1.00 97.56 365 VAL A C 1
ATOM 2774 O O . VAL A 1 365 ? 28.227 -1.995 -19.372 1.00 97.56 365 VAL A O 1
ATOM 2777 N N . ARG A 1 366 ? 26.113 -2.432 -18.721 1.00 95.56 366 ARG A N 1
ATOM 2778 C CA . ARG A 1 366 ? 26.446 -3.355 -17.630 1.00 95.56 366 ARG A CA 1
ATOM 2779 C C . ARG A 1 366 ? 25.776 -4.697 -17.831 1.00 95.56 366 ARG A C 1
ATOM 2781 O O . ARG A 1 366 ? 24.744 -4.787 -18.497 1.00 95.56 366 ARG A O 1
ATOM 2788 N N . TYR A 1 367 ? 26.376 -5.735 -17.262 1.00 96.81 367 TYR A N 1
ATOM 2789 C CA . TYR A 1 367 ? 25.923 -7.101 -17.463 1.00 96.81 367 TYR A CA 1
ATOM 2790 C C . TYR A 1 367 ? 26.069 -7.977 -16.220 1.00 96.81 367 TYR A C 1
ATOM 2792 O O . TYR A 1 367 ? 26.879 -7.717 -15.325 1.00 96.81 367 TYR A O 1
ATOM 2800 N N . THR A 1 368 ? 25.292 -9.051 -16.211 1.00 94.62 368 THR A N 1
ATOM 2801 C CA . THR A 1 368 ? 25.350 -10.157 -15.253 1.00 94.62 368 THR A CA 1
ATOM 2802 C C . THR A 1 368 ? 25.319 -11.473 -16.031 1.00 94.62 368 THR A C 1
ATOM 2804 O O . THR A 1 368 ? 24.833 -11.532 -17.165 1.00 94.62 368 THR A O 1
ATOM 2807 N N . LEU A 1 369 ? 25.899 -12.522 -15.444 1.00 95.62 369 LEU A N 1
ATOM 2808 C CA . LEU A 1 369 ? 26.028 -13.852 -16.064 1.00 95.62 369 LEU A CA 1
ATOM 2809 C C . LEU A 1 369 ? 25.382 -14.964 -15.221 1.00 95.62 369 LEU A C 1
ATOM 2811 O O . LEU A 1 369 ? 25.566 -16.146 -15.497 1.00 95.62 369 LEU A O 1
ATOM 2815 N N . ASP A 1 370 ? 24.681 -14.580 -14.156 1.00 87.38 370 ASP A N 1
ATOM 2816 C CA . ASP A 1 370 ? 24.058 -15.465 -13.168 1.00 87.38 370 ASP A CA 1
ATOM 2817 C C . ASP A 1 370 ? 22.522 -15.419 -13.220 1.00 87.38 370 ASP A C 1
ATOM 2819 O O . ASP A 1 370 ? 21.860 -16.104 -12.453 1.00 87.38 370 ASP A O 1
ATOM 2823 N N . GLY A 1 371 ? 21.942 -14.615 -14.117 1.00 86.00 371 GLY A N 1
ATOM 2824 C CA . GLY A 1 371 ? 20.496 -14.411 -14.217 1.00 86.00 371 GLY A CA 1
ATOM 2825 C C . GLY A 1 371 ? 19.949 -13.254 -13.373 1.00 86.00 371 GLY A C 1
ATOM 2826 O O . GLY A 1 371 ? 18.794 -12.873 -13.563 1.00 86.00 371 GLY A O 1
ATOM 2827 N N . SER A 1 372 ? 20.745 -12.615 -12.508 1.00 86.38 372 SER A N 1
ATOM 2828 C CA . SER A 1 372 ? 20.320 -11.405 -11.782 1.00 86.38 372 SER A CA 1
ATOM 2829 C C . SER A 1 372 ? 20.098 -10.219 -12.730 1.00 86.38 372 SER A C 1
ATOM 2831 O O . SER A 1 372 ? 20.710 -10.135 -13.793 1.00 86.38 372 SER A O 1
ATOM 2833 N N . VAL A 1 373 ? 19.202 -9.289 -12.390 1.00 86.12 373 VAL A N 1
ATOM 2834 C CA . VAL A 1 373 ? 19.005 -8.071 -13.197 1.00 86.12 373 VAL A CA 1
ATOM 2835 C C . VAL A 1 373 ? 20.224 -7.152 -13.024 1.00 86.12 373 VAL A C 1
ATOM 2837 O O . VAL A 1 373 ? 20.554 -6.829 -11.883 1.00 86.12 373 VAL A O 1
ATOM 2840 N N . PRO A 1 374 ? 20.879 -6.675 -14.103 1.00 88.44 374 PRO A N 1
ATOM 2841 C CA . PRO A 1 374 ? 22.006 -5.759 -13.966 1.00 88.44 374 PRO A CA 1
ATOM 2842 C C . PRO A 1 374 ? 21.570 -4.443 -13.309 1.00 88.44 374 PRO A C 1
ATOM 2844 O O . PRO A 1 374 ? 20.725 -3.721 -13.847 1.00 88.44 374 PRO A O 1
ATOM 2847 N N . GLY A 1 375 ? 22.148 -4.144 -12.144 1.00 84.31 375 GLY A N 1
ATOM 2848 C CA . GLY A 1 375 ? 22.027 -2.858 -11.452 1.00 84.31 375 GLY A CA 1
ATOM 2849 C C . GLY A 1 375 ? 23.193 -1.904 -11.758 1.00 84.31 375 GLY A C 1
ATOM 2850 O O . GLY A 1 375 ? 24.131 -2.291 -12.461 1.00 84.31 375 GLY A O 1
ATOM 2851 N N . PRO A 1 376 ? 23.179 -0.675 -11.205 1.00 79.12 376 PRO A N 1
ATOM 2852 C CA . PRO A 1 376 ? 24.249 0.309 -11.395 1.00 79.12 376 PRO A CA 1
ATOM 2853 C C . PRO A 1 376 ? 25.631 -0.160 -10.935 1.00 79.12 376 PRO A C 1
ATOM 2855 O O . PRO A 1 376 ? 26.619 0.329 -11.453 1.00 79.12 376 PRO A O 1
ATOM 2858 N N . GLU A 1 377 ? 25.712 -1.130 -10.021 1.00 84.50 377 GLU A N 1
ATOM 2859 C CA . GLU A 1 377 ? 26.976 -1.698 -9.524 1.00 84.50 377 GLU A CA 1
ATOM 2860 C C . GLU A 1 377 ? 27.403 -2.982 -10.260 1.00 84.50 377 GLU A C 1
ATOM 2862 O O . GLU A 1 377 ? 28.447 -3.564 -9.967 1.00 84.50 377 GLU A O 1
ATOM 2867 N N . ALA A 1 378 ? 26.614 -3.451 -11.235 1.00 88.94 378 ALA A N 1
ATOM 2868 C CA . ALA A 1 378 ? 26.947 -4.645 -12.012 1.00 88.94 378 ALA A CA 1
ATOM 2869 C C . ALA A 1 378 ? 28.208 -4.431 -12.867 1.00 88.94 378 ALA A C 1
ATOM 2871 O O . ALA A 1 378 ? 28.650 -3.304 -13.098 1.00 88.94 378 ALA A O 1
ATOM 2872 N N . ARG A 1 379 ? 28.793 -5.520 -13.376 1.00 96.06 379 ARG A N 1
ATOM 2873 C CA . ARG A 1 379 ? 30.043 -5.449 -14.144 1.00 96.06 379 ARG A CA 1
ATOM 2874 C C . ARG A 1 379 ? 29.858 -4.605 -15.404 1.00 96.06 379 ARG A C 1
ATOM 2876 O O . ARG A 1 379 ? 28.955 -4.859 -16.201 1.00 96.06 379 ARG A O 1
ATOM 2883 N N . ARG A 1 380 ? 30.746 -3.630 -15.603 1.00 97.25 380 ARG A N 1
ATOM 2884 C CA . ARG A 1 380 ? 30.794 -2.813 -16.820 1.00 97.25 380 ARG A CA 1
ATOM 2885 C C . ARG A 1 380 ? 31.308 -3.637 -17.999 1.00 97.25 380 ARG A C 1
ATOM 2887 O O . ARG A 1 380 ? 32.300 -4.354 -17.880 1.00 97.25 380 ARG A O 1
ATOM 2894 N N . TYR A 1 381 ? 30.652 -3.508 -19.147 1.00 97.62 381 TYR A N 1
ATOM 2895 C CA . TYR A 1 381 ? 31.129 -4.070 -20.405 1.00 97.62 381 TYR A CA 1
ATOM 2896 C C . TYR A 1 381 ? 32.238 -3.182 -20.988 1.00 97.62 381 TYR A C 1
ATOM 2898 O O . TYR A 1 381 ? 32.012 -2.013 -21.300 1.00 97.62 381 TYR A O 1
ATOM 2906 N N . THR A 1 382 ? 33.445 -3.733 -21.118 1.00 96.38 382 THR A N 1
ATOM 2907 C CA . THR A 1 382 ? 34.633 -3.030 -21.645 1.00 96.38 382 THR A CA 1
ATOM 2908 C C . THR A 1 382 ? 35.250 -3.714 -22.867 1.00 96.38 382 THR A C 1
ATOM 2910 O O . THR A 1 382 ? 36.136 -3.151 -23.503 1.00 96.38 382 THR A O 1
ATOM 2913 N N . GLY A 1 383 ? 34.774 -4.908 -23.224 1.00 95.75 383 GLY A N 1
ATOM 2914 C CA . GLY A 1 383 ? 35.249 -5.696 -24.357 1.00 95.75 383 GLY A CA 1
ATOM 2915 C C . GLY A 1 383 ? 34.468 -7.007 -24.495 1.00 95.75 383 GLY A C 1
ATOM 2916 O O . GLY A 1 383 ? 33.671 -7.321 -23.608 1.00 95.75 383 GLY A O 1
ATOM 2917 N N . PRO A 1 384 ? 34.676 -7.768 -25.587 1.00 97.25 384 PRO A N 1
ATOM 2918 C CA . PRO A 1 384 ? 33.894 -8.966 -25.892 1.00 97.25 384 PRO A CA 1
ATOM 2919 C C . PRO A 1 384 ? 33.859 -9.978 -24.739 1.00 97.25 384 PRO A C 1
ATOM 2921 O O . PRO A 1 384 ? 34.885 -10.264 -24.120 1.00 97.25 384 PRO A O 1
ATOM 2924 N N . LEU A 1 385 ? 32.683 -10.554 -24.475 1.00 97.62 385 LEU A N 1
ATOM 2925 C CA . LEU A 1 385 ? 32.508 -11.576 -23.441 1.00 97.62 385 LEU A CA 1
ATOM 2926 C C . LEU A 1 385 ? 32.771 -12.965 -24.028 1.00 97.62 385 LEU A C 1
ATOM 2928 O O . LEU A 1 385 ? 32.034 -13.417 -24.904 1.00 97.62 385 LEU A O 1
ATOM 2932 N N . ARG A 1 386 ? 33.797 -13.662 -23.528 1.00 97.12 386 ARG A N 1
ATOM 2933 C CA . ARG A 1 386 ? 34.088 -15.053 -23.909 1.00 97.12 386 ARG A CA 1
ATOM 2934 C C . ARG A 1 386 ? 33.148 -16.014 -23.178 1.00 97.12 386 ARG A C 1
ATOM 2936 O O . ARG A 1 386 ? 33.340 -16.295 -21.996 1.00 97.12 386 ARG A O 1
ATOM 2943 N N . LEU A 1 387 ? 32.172 -16.568 -23.887 1.00 97.19 387 LEU A N 1
ATOM 2944 C CA . LEU A 1 387 ? 31.218 -17.553 -23.376 1.00 97.19 387 LEU A CA 1
ATOM 2945 C C . LEU A 1 387 ? 31.669 -18.958 -23.781 1.00 97.19 387 LEU A C 1
ATOM 2947 O O . LEU A 1 387 ? 31.497 -19.366 -24.926 1.00 97.19 387 LEU A O 1
ATOM 2951 N N . ALA A 1 388 ? 32.284 -19.693 -22.852 1.00 95.88 388 ALA A N 1
ATOM 2952 C CA . ALA A 1 388 ? 32.808 -21.044 -23.099 1.00 95.88 388 ALA A CA 1
ATOM 2953 C C . ALA A 1 388 ? 31.933 -22.177 -22.536 1.00 95.88 388 ALA A C 1
ATOM 2955 O O . ALA A 1 388 ? 32.223 -23.345 -22.770 1.00 95.88 388 ALA A O 1
ATOM 2956 N N . LYS A 1 389 ? 30.878 -21.835 -21.794 1.00 94.56 389 LYS A N 1
ATOM 2957 C CA . LYS A 1 389 ? 29.929 -22.763 -21.172 1.00 94.56 389 LYS A CA 1
ATOM 2958 C C . LYS A 1 389 ? 28.512 -22.186 -21.257 1.00 94.56 389 LYS A C 1
ATOM 2960 O O . LYS A 1 389 ? 28.402 -20.970 -21.460 1.00 94.56 389 LYS A O 1
ATOM 2965 N N . PRO A 1 390 ? 27.457 -23.000 -21.066 1.00 92.81 390 PRO A N 1
ATOM 2966 C CA . PRO A 1 390 ? 26.091 -22.501 -20.981 1.00 92.81 390 PRO A CA 1
ATOM 2967 C C . PRO A 1 390 ? 25.990 -21.315 -20.020 1.00 92.81 390 PRO A C 1
ATOM 2969 O O . PRO A 1 390 ? 26.414 -21.410 -18.867 1.00 92.81 390 PRO A O 1
ATOM 2972 N N . THR A 1 391 ? 25.521 -20.176 -20.522 1.00 94.69 391 THR A N 1
ATOM 2973 C CA . THR A 1 391 ? 25.500 -18.913 -19.776 1.00 94.69 391 THR A CA 1
ATOM 2974 C C . THR A 1 391 ? 24.275 -18.109 -20.177 1.00 94.69 391 THR A C 1
ATOM 2976 O O . THR A 1 391 ? 24.030 -17.910 -21.367 1.00 94.69 391 THR A O 1
ATOM 2979 N N . VAL A 1 392 ? 23.540 -17.595 -19.190 1.00 94.69 392 VAL A N 1
ATOM 2980 C CA . VAL A 1 392 ? 22.540 -16.557 -19.441 1.00 94.69 392 VAL A CA 1
ATOM 2981 C C . VAL A 1 392 ? 23.203 -15.201 -19.298 1.00 94.69 392 VAL A C 1
ATOM 2983 O O . VAL A 1 392 ? 23.727 -14.866 -18.238 1.00 94.69 392 VAL A O 1
ATOM 2986 N N . VAL A 1 393 ? 23.174 -14.419 -20.368 1.00 96.69 393 VAL A N 1
ATOM 2987 C CA . VAL A 1 393 ? 23.684 -13.054 -20.387 1.00 96.69 393 VAL A CA 1
ATOM 2988 C C . VAL A 1 393 ? 22.505 -12.110 -20.216 1.00 96.69 393 VAL A C 1
ATOM 2990 O O . VAL A 1 393 ? 21.582 -12.117 -21.030 1.00 96.69 393 VAL A O 1
ATOM 2993 N N . ARG A 1 394 ? 22.541 -11.275 -19.174 1.00 95.69 394 ARG A N 1
ATOM 2994 C CA . ARG A 1 394 ? 21.606 -10.154 -19.023 1.00 95.69 394 ARG A CA 1
ATOM 2995 C C . ARG A 1 394 ? 22.380 -8.855 -19.120 1.00 95.69 394 ARG A C 1
ATOM 2997 O O . ARG A 1 394 ? 23.395 -8.698 -18.445 1.00 95.69 394 ARG A O 1
ATOM 3004 N N . VAL A 1 395 ? 21.922 -7.935 -19.961 1.00 95.62 395 VAL A N 1
ATOM 3005 C CA . VAL A 1 395 ? 22.584 -6.646 -20.203 1.00 95.62 395 VAL A CA 1
ATOM 3006 C C . VAL A 1 395 ? 21.595 -5.501 -20.065 1.00 95.62 395 VAL A C 1
ATOM 3008 O O . VAL A 1 395 ? 20.417 -5.630 -20.399 1.00 95.62 395 VAL A O 1
ATOM 3011 N N . ARG A 1 396 ? 22.081 -4.368 -19.563 1.00 93.81 396 ARG A N 1
ATOM 3012 C CA . ARG A 1 396 ? 21.286 -3.154 -19.380 1.00 93.81 396 ARG A CA 1
ATOM 3013 C C . ARG A 1 396 ? 22.153 -1.923 -19.610 1.00 93.81 396 ARG A C 1
ATOM 3015 O O . ARG A 1 396 ? 23.310 -1.896 -19.189 1.00 93.81 396 ARG A O 1
ATOM 3022 N N . ALA A 1 397 ? 21.595 -0.917 -20.276 1.00 94.38 397 ALA A N 1
ATOM 3023 C CA . ALA A 1 397 ? 22.244 0.377 -20.445 1.00 94.38 397 ALA A CA 1
ATOM 3024 C C . ALA A 1 397 ? 21.905 1.329 -19.292 1.00 94.38 397 ALA A C 1
ATOM 3026 O O . ALA A 1 397 ? 20.769 1.367 -18.807 1.00 94.38 397 ALA A O 1
ATOM 3027 N N . PHE A 1 398 ? 22.890 2.133 -18.909 1.00 89.81 398 PHE A N 1
ATOM 3028 C CA . PHE A 1 398 ? 22.792 3.196 -17.920 1.00 89.81 398 PHE A CA 1
ATOM 3029 C C . PHE A 1 398 ? 23.326 4.490 -18.520 1.00 89.81 398 PHE A C 1
ATOM 3031 O O . PHE A 1 398 ? 24.326 4.488 -19.236 1.00 89.81 398 PHE A O 1
ATOM 3038 N N . ARG A 1 399 ? 22.660 5.599 -18.214 1.00 90.56 399 ARG A N 1
ATOM 3039 C CA . ARG A 1 399 ? 23.065 6.934 -18.642 1.00 90.56 399 ARG A CA 1
ATOM 3040 C C . ARG A 1 399 ? 22.744 7.927 -17.539 1.00 90.56 399 ARG A C 1
ATOM 3042 O O . ARG A 1 399 ? 21.693 7.834 -16.903 1.00 90.56 399 ARG A O 1
ATOM 3049 N N . ASP A 1 400 ? 23.626 8.897 -17.351 1.00 87.69 400 ASP A N 1
ATOM 3050 C CA . ASP A 1 400 ? 23.414 9.949 -16.366 1.00 87.69 400 ASP A CA 1
ATOM 3051 C C . ASP A 1 400 ? 22.093 10.691 -16.613 1.00 87.69 400 ASP A C 1
ATOM 3053 O O . ASP A 1 400 ? 21.697 10.983 -17.748 1.00 87.69 400 ASP A O 1
ATOM 3057 N N . SER A 1 401 ? 21.387 10.973 -15.517 1.00 88.62 401 SER A N 1
ATOM 3058 C CA . SER A 1 401 ? 20.079 11.650 -15.504 1.00 88.62 401 SER A CA 1
ATOM 3059 C C . SER A 1 401 ? 18.958 10.936 -16.280 1.00 88.62 401 SER A C 1
ATOM 3061 O O . SER A 1 401 ? 17.920 11.544 -16.545 1.00 88.62 401 SER A O 1
ATOM 3063 N N . HIS A 1 402 ? 19.137 9.658 -16.627 1.00 90.50 402 HIS A N 1
ATOM 3064 C CA . HIS A 1 402 ? 18.125 8.819 -17.272 1.00 90.50 402 HIS A CA 1
ATOM 3065 C C . HIS A 1 402 ? 17.772 7.625 -16.388 1.00 90.50 402 HIS A C 1
ATOM 3067 O O . HIS A 1 402 ? 18.599 7.129 -15.621 1.00 90.50 402 HIS A O 1
ATOM 3073 N N . LEU A 1 403 ? 16.537 7.145 -16.510 1.00 89.44 403 LEU A N 1
ATOM 3074 C CA . LEU A 1 403 ? 16.175 5.839 -15.978 1.00 89.44 403 LEU A CA 1
ATOM 3075 C C . LEU A 1 403 ? 16.965 4.745 -16.720 1.00 89.44 403 LEU A C 1
ATOM 3077 O O . LEU A 1 403 ? 17.283 4.904 -17.903 1.00 89.44 403 LEU A O 1
ATOM 3081 N N . PRO A 1 404 ? 17.292 3.620 -16.070 1.00 88.62 404 PRO A N 1
ATOM 3082 C CA . PRO A 1 404 ? 17.984 2.535 -16.750 1.00 88.62 404 PRO A CA 1
ATOM 3083 C C . PRO A 1 404 ? 17.115 1.915 -17.855 1.00 88.62 404 PRO A C 1
ATOM 3085 O O . PRO A 1 404 ? 15.899 1.792 -17.696 1.00 88.62 404 PRO A O 1
ATOM 3088 N N . GLY A 1 405 ? 17.745 1.482 -18.948 1.00 88.06 405 GLY A N 1
ATOM 3089 C CA . GLY A 1 405 ? 17.040 0.945 -20.118 1.00 88.06 405 GLY A CA 1
ATOM 3090 C C . GLY A 1 405 ? 16.370 -0.413 -19.887 1.00 88.06 405 GLY A C 1
ATOM 3091 O O . GLY A 1 405 ? 16.425 -0.943 -18.773 1.00 88.06 405 GLY A O 1
ATOM 3092 N N . PRO A 1 406 ? 15.739 -1.013 -20.908 1.00 88.00 406 PRO A N 1
ATOM 3093 C CA . PRO A 1 406 ? 15.221 -2.374 -20.801 1.00 88.00 406 PRO A CA 1
ATOM 3094 C C . PRO A 1 406 ? 16.355 -3.381 -20.552 1.00 88.00 406 PRO A C 1
ATOM 3096 O O . PRO A 1 406 ? 17.517 -3.148 -20.895 1.00 88.00 406 PRO A O 1
ATOM 3099 N N . VAL A 1 407 ? 16.013 -4.506 -19.923 1.00 88.94 407 VAL A N 1
ATOM 3100 C CA . V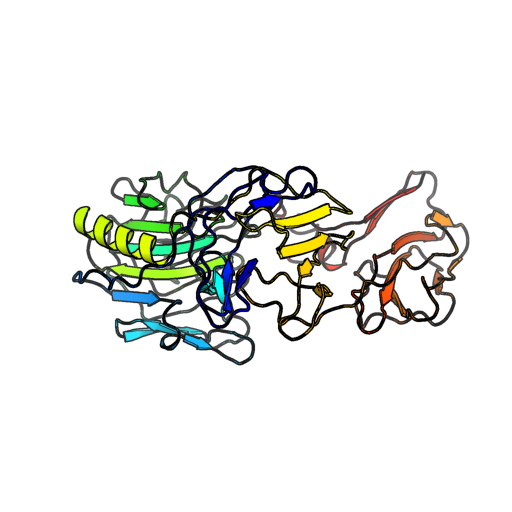AL A 1 407 ? 16.954 -5.608 -19.688 1.00 88.94 407 VAL A CA 1
ATOM 3101 C C . VAL A 1 407 ? 16.868 -6.572 -20.861 1.00 88.94 407 VAL A C 1
ATOM 3103 O O . VAL A 1 407 ? 15.856 -7.252 -21.017 1.00 88.94 407 VAL A O 1
ATOM 3106 N N . VAL A 1 408 ? 17.944 -6.686 -21.634 1.00 93.62 408 VAL A N 1
ATOM 3107 C CA . VAL A 1 408 ? 18.052 -7.717 -22.673 1.00 93.62 408 VAL A CA 1
ATOM 3108 C C . VAL A 1 408 ? 18.584 -8.980 -22.027 1.00 93.62 408 VAL A C 1
ATOM 3110 O O . VAL A 1 408 ? 19.606 -8.944 -21.340 1.00 93.62 408 VAL A O 1
ATOM 3113 N N . THR A 1 409 ? 17.876 -10.086 -22.218 1.00 94.12 409 THR A N 1
ATOM 3114 C CA . THR A 1 409 ? 18.244 -11.401 -21.688 1.00 94.12 409 THR A CA 1
ATOM 3115 C C . THR A 1 409 ? 18.431 -12.354 -22.858 1.00 94.12 409 THR A C 1
ATOM 3117 O O . THR A 1 409 ? 17.607 -12.363 -23.764 1.00 94.12 409 THR A O 1
ATOM 3120 N N . ALA A 1 410 ? 19.527 -13.109 -22.858 1.00 95.69 410 ALA A N 1
ATOM 3121 C CA . ALA A 1 410 ? 19.836 -14.071 -23.906 1.00 95.69 410 ALA A CA 1
ATOM 3122 C C . ALA A 1 410 ? 20.592 -15.272 -23.333 1.00 95.69 410 ALA A C 1
ATOM 3124 O O . ALA A 1 410 ? 21.628 -15.115 -22.673 1.00 95.69 410 ALA A O 1
ATOM 3125 N N . SER A 1 411 ? 20.097 -16.473 -23.614 1.00 95.19 411 SER A N 1
ATOM 3126 C CA . SER A 1 411 ? 20.750 -17.724 -23.227 1.00 95.19 411 SER A CA 1
ATOM 3127 C C . SER A 1 411 ? 21.673 -18.227 -24.336 1.00 95.19 411 SER A C 1
ATOM 3129 O O . SER A 1 411 ? 21.261 -18.400 -25.482 1.00 95.19 411 SER A O 1
ATOM 3131 N N . TYR A 1 412 ? 22.932 -18.492 -23.986 1.00 94.88 412 TYR A N 1
ATOM 3132 C CA . TYR A 1 412 ? 23.932 -19.073 -24.881 1.00 94.88 412 TYR A CA 1
ATOM 3133 C C . TYR A 1 412 ? 24.269 -20.472 -24.391 1.00 94.88 412 TYR A C 1
ATOM 3135 O O . TYR A 1 412 ? 24.955 -20.627 -23.379 1.00 94.88 412 TYR A O 1
ATOM 3143 N N . LEU A 1 413 ? 23.792 -21.488 -25.100 1.00 93.12 413 LEU A N 1
ATOM 3144 C CA . LEU A 1 413 ? 24.028 -22.891 -24.779 1.00 93.12 413 LEU A CA 1
ATOM 3145 C C . LEU A 1 413 ? 25.272 -23.354 -25.543 1.00 93.12 413 LEU A C 1
ATOM 3147 O O . LEU A 1 413 ? 25.225 -23.563 -26.751 1.00 93.12 413 LEU A O 1
ATOM 3151 N N . ILE A 1 414 ? 26.411 -23.442 -24.852 1.00 93.38 414 ILE A N 1
ATOM 3152 C CA . ILE A 1 414 ? 27.695 -23.803 -25.470 1.00 93.38 414 ILE A CA 1
ATOM 3153 C C . ILE A 1 414 ? 27.950 -25.300 -25.302 1.00 93.38 414 ILE A C 1
ATOM 3155 O O . ILE A 1 414 ? 27.976 -25.791 -24.174 1.00 93.38 414 ILE A O 1
ATOM 3159 N N . GLY A 1 415 ? 28.199 -25.995 -26.409 1.00 87.69 415 GLY A N 1
ATOM 3160 C CA . GLY A 1 415 ? 28.396 -27.443 -26.455 1.00 87.69 415 GLY A CA 1
ATOM 3161 C C . GLY A 1 415 ? 27.296 -28.149 -27.248 1.00 87.69 415 GLY A C 1
ATOM 3162 O O . GLY A 1 415 ? 26.646 -27.541 -28.095 1.00 87.69 415 GLY A O 1
ATOM 3163 N N . ASP A 1 416 ? 27.126 -29.443 -26.986 1.00 79.38 416 ASP A N 1
ATOM 3164 C CA . ASP A 1 416 ? 26.127 -30.308 -27.622 1.00 79.38 416 ASP A CA 1
ATOM 3165 C C . ASP A 1 416 ? 24.934 -30.533 -26.663 1.00 79.38 416 ASP A C 1
ATOM 3167 O O . ASP A 1 416 ? 25.165 -31.000 -25.544 1.00 79.38 416 ASP A O 1
ATOM 3171 N N . PRO A 1 417 ? 23.676 -30.213 -27.032 1.00 67.31 417 PRO A N 1
ATOM 3172 C CA . PRO A 1 417 ? 22.495 -30.534 -26.224 1.00 67.31 417 PRO A CA 1
ATOM 3173 C C . PRO A 1 417 ? 22.038 -31.999 -26.376 1.00 67.31 417 PRO A C 1
ATOM 3175 O O . PRO A 1 417 ? 21.092 -32.420 -25.707 1.00 67.31 417 PRO A O 1
ATOM 3178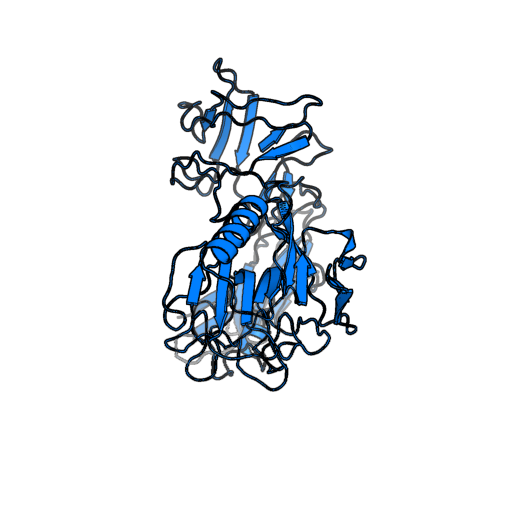 N N . GLY A 1 418 ? 22.661 -32.774 -27.269 1.00 69.25 418 GLY A N 1
ATOM 3179 C CA . GLY A 1 418 ? 22.134 -34.056 -27.712 1.00 69.25 418 GLY A CA 1
ATOM 3180 C C . GLY A 1 418 ? 21.002 -33.853 -28.718 1.00 69.25 418 GLY A C 1
ATOM 3181 O O . GLY A 1 418 ? 21.164 -33.162 -29.723 1.00 69.25 418 GLY A O 1
ATOM 3182 N N . HIS A 1 419 ? 19.861 -34.510 -28.498 1.00 77.06 419 HIS A N 1
ATOM 3183 C CA . HIS A 1 419 ? 18.748 -34.565 -29.459 1.00 77.06 419 HIS A CA 1
ATOM 3184 C C . HIS A 1 419 ? 17.392 -34.231 -28.802 1.00 77.06 419 HIS A C 1
ATOM 3186 O O . HIS A 1 419 ? 16.399 -34.912 -29.061 1.00 77.06 419 HIS A O 1
ATOM 3192 N N . PHE A 1 420 ? 17.344 -33.212 -27.932 1.00 83.19 420 PHE A N 1
ATOM 3193 C CA . PHE A 1 420 ? 16.104 -32.775 -27.277 1.00 83.19 420 PHE A CA 1
ATOM 3194 C C . PHE A 1 420 ? 15.927 -31.253 -27.337 1.00 83.19 420 PHE A C 1
ATOM 3196 O O . PHE A 1 420 ? 16.915 -30.538 -27.153 1.00 83.19 420 PHE A O 1
ATOM 3203 N N . PRO A 1 421 ? 14.687 -30.757 -27.518 1.00 85.94 421 PRO A N 1
ATOM 3204 C CA . PRO A 1 421 ? 14.375 -29.345 -27.333 1.00 85.94 421 PRO A CA 1
ATOM 3205 C C . PRO A 1 421 ? 14.778 -28.870 -25.934 1.00 85.94 421 PRO A C 1
ATOM 3207 O O . PRO A 1 421 ? 14.545 -29.564 -24.938 1.00 85.94 421 PRO A O 1
ATOM 3210 N N . VAL A 1 422 ? 15.362 -27.676 -25.850 1.00 88.88 422 VAL A N 1
ATOM 3211 C CA . VAL A 1 422 ? 15.824 -27.074 -24.596 1.00 88.88 422 VAL A CA 1
ATOM 3212 C C . VAL A 1 422 ? 14.973 -25.857 -24.265 1.00 88.88 422 VAL A C 1
ATOM 3214 O O . VAL A 1 422 ? 14.809 -24.960 -25.085 1.00 88.88 422 VAL A O 1
ATOM 3217 N N . VAL A 1 423 ? 14.482 -25.783 -23.029 1.00 89.75 423 VAL A N 1
ATOM 3218 C CA . VAL A 1 423 ? 13.847 -24.575 -22.488 1.00 89.75 423 VAL A CA 1
ATOM 3219 C C . VAL A 1 423 ? 14.796 -23.933 -21.483 1.00 89.75 423 VAL A C 1
ATOM 3221 O O . VAL A 1 423 ? 15.255 -24.587 -20.546 1.00 89.75 423 VAL A O 1
ATOM 3224 N N . SER A 1 424 ? 15.086 -22.647 -21.670 1.00 90.12 424 SER A N 1
ATOM 3225 C CA . SER A 1 424 ? 15.822 -21.827 -20.712 1.00 90.12 424 SER A CA 1
ATOM 3226 C C . SER A 1 424 ? 14.855 -20.922 -19.958 1.00 90.12 424 SER A C 1
ATOM 3228 O O . SER A 1 424 ? 14.056 -20.204 -20.561 1.00 90.12 424 SER A O 1
ATOM 3230 N N . ILE A 1 425 ? 14.943 -20.955 -18.629 1.00 90.81 425 ILE A N 1
ATOM 3231 C CA . ILE A 1 425 ? 14.210 -20.070 -17.724 1.00 90.81 425 ILE A CA 1
ATOM 3232 C C . ILE A 1 425 ? 15.248 -19.253 -16.961 1.00 90.81 425 ILE A C 1
ATOM 3234 O O . ILE A 1 425 ? 16.077 -19.813 -16.244 1.00 90.81 425 ILE A O 1
ATOM 3238 N N . SER A 1 426 ? 15.209 -17.928 -17.101 1.00 89.56 426 SER A N 1
ATOM 3239 C CA . SER A 1 426 ? 16.127 -17.020 -16.414 1.00 89.56 426 SER A CA 1
ATOM 3240 C C . SER A 1 426 ? 15.401 -16.066 -15.485 1.00 89.56 426 SER A C 1
ATOM 3242 O O . SER A 1 426 ? 14.456 -15.377 -15.860 1.00 89.56 426 SER A O 1
ATOM 3244 N N . THR A 1 427 ? 15.895 -15.974 -14.260 1.00 88.56 427 THR A N 1
ATOM 3245 C CA . THR A 1 427 ? 15.450 -15.010 -13.264 1.00 88.56 427 THR A CA 1
ATOM 3246 C C . THR A 1 427 ? 16.589 -14.764 -12.271 1.00 88.56 427 THR A C 1
ATOM 3248 O O . THR A 1 427 ? 17.658 -15.366 -12.395 1.00 88.56 427 THR A O 1
ATOM 3251 N N . ALA A 1 428 ? 16.396 -13.865 -11.306 1.00 85.19 428 ALA A N 1
ATOM 3252 C CA . ALA A 1 428 ? 17.386 -13.667 -10.254 1.00 85.19 428 ALA A CA 1
ATOM 3253 C C . ALA A 1 428 ? 17.624 -14.990 -9.495 1.00 85.19 428 ALA A C 1
ATOM 3255 O O . ALA A 1 428 ? 16.642 -15.664 -9.187 1.00 85.19 428 ALA A O 1
ATOM 3256 N N . PRO A 1 429 ? 18.877 -15.360 -9.154 1.00 88.50 429 PRO A N 1
ATOM 3257 C CA . PRO A 1 429 ? 19.184 -16.639 -8.505 1.00 88.50 429 PRO A CA 1
ATOM 3258 C C . PRO A 1 429 ? 18.330 -16.945 -7.275 1.00 88.50 429 PRO A C 1
ATOM 3260 O O . PRO A 1 429 ? 17.892 -18.079 -7.109 1.00 88.50 429 PRO A O 1
ATOM 3263 N N . GLY A 1 430 ? 18.031 -15.929 -6.457 1.00 84.12 430 GLY A N 1
ATOM 3264 C CA . GLY A 1 430 ? 17.188 -16.092 -5.272 1.00 84.12 430 GLY A CA 1
ATOM 3265 C C . GLY A 1 430 ? 15.756 -16.549 -5.585 1.00 84.12 430 GLY A C 1
ATOM 3266 O O . GLY A 1 430 ? 15.140 -17.245 -4.795 1.00 84.12 430 GLY A O 1
ATOM 3267 N N . ASN A 1 431 ? 15.235 -16.273 -6.781 1.00 84.44 431 ASN A N 1
ATOM 3268 C CA . ASN A 1 431 ? 13.910 -16.755 -7.180 1.00 84.44 431 ASN A CA 1
ATOM 3269 C C . ASN A 1 431 ? 13.884 -18.267 -7.463 1.00 84.44 431 ASN A C 1
ATOM 3271 O O . ASN A 1 431 ? 12.806 -18.849 -7.532 1.00 84.44 431 ASN A O 1
ATOM 3275 N N . LEU A 1 432 ? 15.048 -18.900 -7.652 1.00 86.50 432 LEU A N 1
ATOM 3276 C CA . LEU A 1 432 ? 15.166 -20.337 -7.908 1.00 86.50 432 LEU A CA 1
ATOM 3277 C C . LEU A 1 432 ? 15.778 -21.079 -6.722 1.00 86.50 432 LEU A C 1
ATOM 3279 O O . LEU A 1 432 ? 15.265 -22.114 -6.315 1.00 86.50 432 LEU A O 1
ATOM 3283 N N . PHE A 1 433 ? 16.872 -20.565 -6.171 1.00 87.12 433 PHE A N 1
ATOM 3284 C CA . PHE A 1 433 ? 17.761 -21.343 -5.307 1.00 87.12 433 PHE A CA 1
ATOM 3285 C C . PHE A 1 433 ? 17.818 -20.848 -3.864 1.00 87.12 433 PHE A C 1
ATOM 3287 O O . PHE A 1 433 ? 18.539 -21.434 -3.061 1.00 87.12 433 PHE A O 1
ATOM 3294 N N . ASP A 1 434 ? 17.099 -19.775 -3.539 1.00 84.25 434 ASP A N 1
ATOM 3295 C CA . ASP A 1 434 ? 16.968 -19.329 -2.157 1.00 84.25 434 ASP A CA 1
ATOM 3296 C C . ASP A 1 434 ? 16.243 -20.392 -1.320 1.00 84.25 434 ASP A C 1
ATOM 3298 O O . ASP A 1 434 ? 15.298 -21.027 -1.799 1.00 84.25 434 ASP A O 1
ATOM 3302 N N . SER A 1 435 ? 16.699 -20.605 -0.086 1.00 81.50 435 SER A N 1
ATOM 3303 C CA . SER A 1 435 ? 16.147 -21.634 0.801 1.00 81.50 435 SER A CA 1
ATOM 3304 C C . SER A 1 435 ? 14.749 -21.311 1.312 1.00 81.50 435 SER A C 1
ATOM 3306 O O . SER A 1 435 ? 14.068 -22.226 1.769 1.00 81.50 435 SER A O 1
ATOM 3308 N N . ASP A 1 436 ? 14.335 -20.047 1.218 1.00 74.06 436 ASP A N 1
ATOM 3309 C CA . ASP A 1 436 ? 13.091 -19.536 1.787 1.00 74.06 436 ASP A CA 1
ATOM 3310 C C . ASP A 1 436 ? 12.119 -19.102 0.672 1.00 74.06 436 ASP A C 1
ATOM 3312 O O . ASP A 1 436 ? 10.903 -19.239 0.810 1.00 74.06 436 ASP A O 1
ATOM 3316 N N . LEU A 1 437 ? 12.644 -18.647 -0.474 1.00 71.00 437 LEU A N 1
ATOM 3317 C CA . LEU A 1 437 ? 11.855 -18.091 -1.585 1.00 71.00 437 LEU A CA 1
ATOM 3318 C C . LEU A 1 437 ? 11.952 -18.868 -2.911 1.00 71.00 437 LEU A C 1
ATOM 3320 O O . LEU A 1 437 ? 11.177 -18.580 -3.834 1.00 71.00 437 LEU A O 1
ATOM 3324 N N . GLY A 1 438 ? 12.907 -19.794 -3.032 1.00 77.38 438 GLY A N 1
ATOM 3325 C CA . GLY A 1 438 ? 13.231 -20.512 -4.266 1.00 77.38 438 GLY A CA 1
ATOM 3326 C C . GLY A 1 438 ? 12.296 -21.683 -4.586 1.00 77.38 438 GLY A C 1
ATOM 3327 O O . GLY A 1 438 ? 11.432 -22.054 -3.802 1.00 77.38 438 GLY A O 1
ATOM 3328 N N . ILE A 1 439 ? 12.493 -22.321 -5.743 1.00 81.12 439 ILE A N 1
ATOM 3329 C CA . ILE A 1 439 ? 11.642 -23.417 -6.255 1.00 81.12 439 ILE A CA 1
ATOM 3330 C C . ILE A 1 439 ? 11.670 -24.691 -5.405 1.00 81.12 439 ILE A C 1
ATOM 3332 O O . ILE A 1 439 ? 10.840 -25.573 -5.605 1.00 81.12 439 ILE A O 1
ATOM 3336 N N . TYR A 1 440 ? 12.612 -24.798 -4.470 1.00 79.44 440 TYR A N 1
ATOM 3337 C CA . TYR A 1 440 ? 12.740 -25.950 -3.582 1.00 79.44 440 TYR A CA 1
ATOM 3338 C C . TYR A 1 440 ? 11.939 -25.817 -2.281 1.00 79.44 440 TYR A C 1
ATOM 3340 O O . TYR A 1 440 ? 11.972 -26.742 -1.469 1.00 79.44 440 TYR A O 1
ATOM 3348 N N . THR A 1 441 ? 11.224 -24.708 -2.064 1.00 74.44 441 THR A N 1
ATOM 3349 C CA . THR A 1 441 ? 10.430 -24.516 -0.844 1.00 74.44 441 THR A CA 1
ATOM 3350 C C . THR A 1 441 ? 9.014 -25.083 -0.992 1.00 74.44 441 THR A C 1
ATOM 3352 O O . THR A 1 441 ? 8.408 -25.044 -2.064 1.00 74.44 441 THR A O 1
ATOM 3355 N N . ALA A 1 442 ? 8.505 -25.694 0.083 1.00 57.12 442 ALA A N 1
ATOM 3356 C CA . ALA A 1 442 ? 7.364 -26.614 0.026 1.00 57.12 442 ALA A CA 1
ATOM 3357 C C . ALA A 1 442 ? 5.980 -25.939 -0.093 1.00 57.12 442 ALA A C 1
ATOM 3359 O O . ALA A 1 442 ? 5.020 -26.614 -0.457 1.00 57.12 442 ALA A O 1
ATOM 3360 N N . ASP A 1 443 ? 5.879 -24.624 0.143 1.00 67.81 443 ASP A N 1
ATOM 3361 C CA . ASP A 1 443 ? 4.595 -23.914 0.311 1.00 67.81 443 ASP A CA 1
ATOM 3362 C C . ASP A 1 443 ? 4.363 -22.770 -0.701 1.00 67.81 443 ASP A C 1
ATOM 3364 O O . ASP A 1 443 ? 3.500 -21.902 -0.535 1.00 67.81 443 ASP A O 1
ATOM 3368 N N . ASN A 1 444 ? 5.112 -22.777 -1.800 1.00 65.81 444 ASN A N 1
ATOM 3369 C CA . ASN A 1 444 ? 5.050 -21.766 -2.851 1.00 65.81 444 ASN A CA 1
ATOM 3370 C C . ASN A 1 444 ? 3.784 -21.874 -3.717 1.00 65.81 444 ASN A C 1
ATOM 3372 O O . ASN A 1 444 ? 3.720 -22.685 -4.643 1.00 65.81 444 ASN A O 1
ATOM 3376 N N . THR A 1 445 ? 2.769 -21.037 -3.470 1.00 64.31 445 THR A N 1
ATOM 3377 C CA . THR A 1 445 ? 1.535 -21.039 -4.278 1.00 64.31 445 THR A CA 1
ATOM 3378 C C . THR A 1 445 ? 0.975 -19.642 -4.550 1.00 64.31 445 THR A C 1
ATOM 3380 O O . THR A 1 445 ? 1.091 -18.728 -3.739 1.00 64.31 445 THR A O 1
ATOM 3383 N N . GLY A 1 446 ? 0.295 -19.496 -5.692 1.00 64.50 446 GLY A N 1
ATOM 3384 C CA . GLY A 1 446 ? -0.489 -18.305 -6.030 1.00 64.50 446 GLY A CA 1
ATOM 3385 C C . GLY A 1 446 ? 0.326 -17.104 -6.519 1.00 64.50 446 GLY A C 1
ATOM 3386 O O . GLY A 1 446 ? 1.502 -17.220 -6.857 1.00 64.50 446 GLY A O 1
ATOM 3387 N N . ARG A 1 447 ? -0.325 -15.933 -6.548 1.00 58.66 447 ARG A N 1
ATOM 3388 C CA . ARG A 1 447 ? 0.303 -14.646 -6.914 1.00 58.66 447 ARG A CA 1
ATOM 3389 C C . ARG A 1 447 ? 1.428 -14.283 -5.953 1.00 58.66 447 ARG A C 1
ATOM 3391 O O . ARG A 1 447 ? 2.394 -13.624 -6.311 1.00 58.66 447 ARG A O 1
ATOM 3398 N N . GLU A 1 448 ? 1.270 -14.768 -4.728 1.00 57.47 448 GLU A N 1
ATOM 3399 C CA . GLU A 1 448 ? 2.196 -14.703 -3.611 1.00 57.47 448 GLU A CA 1
ATOM 3400 C C . GLU A 1 448 ? 3.595 -15.296 -3.948 1.00 57.47 448 GLU A C 1
ATOM 3402 O O . GLU A 1 448 ? 4.595 -14.875 -3.365 1.00 57.47 448 GLU A O 1
ATOM 3407 N N . TRP A 1 449 ? 3.701 -16.185 -4.948 1.00 69.12 449 TRP A N 1
ATOM 3408 C CA . TRP A 1 449 ? 4.962 -16.754 -5.450 1.00 69.12 449 TRP A CA 1
ATOM 3409 C C . TRP A 1 449 ? 5.289 -16.379 -6.911 1.00 69.12 449 TRP A C 1
ATOM 3411 O O . TRP A 1 449 ? 6.223 -16.910 -7.509 1.00 69.12 449 TRP A O 1
ATOM 3421 N N . GLU A 1 450 ? 4.567 -15.432 -7.514 1.00 73.62 450 GLU A N 1
ATOM 3422 C CA . GLU A 1 450 ? 4.903 -14.977 -8.865 1.00 73.62 450 GLU A CA 1
ATOM 3423 C C . GLU A 1 450 ? 6.300 -14.340 -8.868 1.00 73.62 450 GLU A C 1
ATOM 3425 O O . GLU A 1 450 ? 6.636 -13.490 -8.035 1.00 73.62 450 GLU A O 1
ATOM 3430 N N . ARG A 1 451 ? 7.148 -14.795 -9.795 1.00 78.88 451 ARG A N 1
ATOM 3431 C CA . ARG A 1 451 ? 8.493 -14.263 -10.010 1.00 78.88 451 ARG A CA 1
ATOM 3432 C C . ARG A 1 451 ? 8.629 -13.836 -11.465 1.00 78.88 451 ARG A C 1
ATOM 3434 O O . ARG A 1 451 ? 8.283 -14.617 -12.352 1.00 78.88 451 ARG A O 1
ATOM 3441 N N . PRO A 1 452 ? 9.163 -12.635 -11.742 1.00 75.75 452 PRO A N 1
ATOM 3442 C CA . PRO A 1 452 ? 9.475 -12.257 -13.108 1.00 75.75 452 PRO A CA 1
ATOM 3443 C C . PRO A 1 452 ? 10.570 -13.188 -13.635 1.00 75.75 452 PRO A C 1
ATOM 3445 O O . PRO A 1 452 ? 11.666 -13.263 -13.071 1.00 75.75 452 PRO A O 1
ATOM 3448 N N . ALA A 1 453 ? 10.276 -13.897 -14.716 1.00 85.19 453 ALA A N 1
ATOM 3449 C CA . ALA A 1 453 ? 11.215 -14.778 -15.391 1.00 85.19 453 ALA A CA 1
ATOM 3450 C C . ALA A 1 453 ? 11.185 -14.521 -16.899 1.00 85.19 453 ALA A C 1
ATOM 3452 O O . ALA A 1 453 ? 10.176 -14.095 -17.458 1.00 85.19 453 ALA A O 1
ATOM 3453 N N . TYR A 1 454 ? 12.321 -14.760 -17.538 1.00 87.00 454 TYR A N 1
ATOM 3454 C CA . TYR A 1 454 ? 12.487 -14.727 -18.980 1.00 87.00 454 TYR A CA 1
ATOM 3455 C C . TYR A 1 454 ? 12.538 -16.162 -19.498 1.00 87.00 454 TYR A C 1
ATOM 3457 O O . TYR A 1 454 ? 13.258 -16.987 -18.934 1.00 87.00 454 TYR A O 1
ATOM 3465 N N . PHE A 1 455 ? 11.767 -16.448 -20.543 1.00 91.00 455 PHE A N 1
ATOM 3466 C CA . PHE A 1 455 ? 11.612 -17.786 -21.105 1.00 91.00 455 PHE A CA 1
ATOM 3467 C C . PHE A 1 455 ? 12.113 -17.803 -22.546 1.00 91.00 455 PHE A C 1
ATOM 3469 O O . PHE A 1 455 ? 11.710 -16.964 -23.349 1.00 91.00 455 PHE A O 1
ATOM 3476 N N . GLU A 1 456 ? 12.952 -18.782 -22.874 1.00 91.81 456 GLU A N 1
ATOM 3477 C CA . GLU A 1 456 ? 13.424 -19.047 -24.234 1.00 91.81 456 GLU A CA 1
ATOM 3478 C C . GLU A 1 456 ? 13.297 -20.542 -24.536 1.00 91.81 456 GLU A C 1
ATOM 3480 O O . GLU A 1 456 ? 13.630 -21.378 -23.696 1.00 91.81 456 GLU A O 1
ATOM 3485 N N . GLY A 1 457 ? 12.825 -20.879 -25.734 1.00 89.19 457 GLY A N 1
ATOM 3486 C CA . GLY A 1 457 ? 12.830 -22.241 -26.263 1.00 89.19 457 GLY A CA 1
ATOM 3487 C C . GLY A 1 457 ? 13.842 -22.362 -27.397 1.00 89.19 457 GLY A C 1
ATOM 3488 O O . GLY A 1 457 ? 13.949 -21.460 -28.227 1.00 89.19 457 GLY A O 1
ATOM 3489 N N . PHE A 1 458 ? 14.571 -23.472 -27.425 1.00 85.94 458 PHE A N 1
ATOM 3490 C CA . PHE A 1 458 ? 15.534 -23.828 -28.459 1.00 85.94 458 PHE A CA 1
ATOM 3491 C C . PHE A 1 458 ? 15.152 -25.203 -29.005 1.00 85.94 458 PHE A C 1
ATOM 3493 O O . PHE A 1 458 ? 15.118 -26.175 -28.246 1.00 85.94 458 PHE A O 1
ATOM 3500 N N . GLU A 1 459 ? 14.836 -25.264 -30.295 1.00 74.88 459 GLU A N 1
ATOM 3501 C CA . GLU A 1 459 ? 14.517 -26.502 -31.020 1.00 74.88 459 GLU A CA 1
ATOM 3502 C C . GLU A 1 459 ? 15.703 -27.009 -31.837 1.00 74.88 459 GLU A C 1
ATOM 3504 O O . GLU A 1 459 ? 16.452 -26.164 -32.390 1.00 74.88 459 GLU A O 1
#

Organism: NCBI:txid408172